Protein AF-0000000087012347 (afdb_homodimer)

Structure (mmCIF, N/CA/C/O backbone):
data_AF-0000000087012347-model_v1
#
loop_
_entity.id
_entity.type
_entity.pdbx_description
1 polymer 'Gfo/Idh/MocA family oxidoreductase'
#
loop_
_atom_site.group_PDB
_atom_site.id
_atom_site.type_symbol
_atom_site.label_atom_id
_atom_site.label_alt_id
_atom_site.label_comp_id
_atom_site.label_asym_id
_atom_site.label_entity_id
_atom_site.label_seq_id
_atom_site.pdbx_PDB_ins_code
_atom_site.Cartn_x
_atom_site.Cartn_y
_atom_site.Cartn_z
_atom_site.occupancy
_atom_site.B_iso_or_equiv
_atom_site.auth_seq_id
_atom_site.auth_comp_id
_atom_site.auth_asym_id
_atom_site.auth_atom_id
_atom_site.pdbx_PDB_model_num
ATOM 1 N N . MET A 1 1 ? -6.125 42.688 13.445 1 92.31 1 MET A N 1
ATOM 2 C CA . MET A 1 1 ? -5.492 41.562 14.109 1 92.31 1 MET A CA 1
ATOM 3 C C . MET A 1 1 ? -4.008 41.5 13.766 1 92.31 1 MET A C 1
ATOM 5 O O . MET A 1 1 ? -3.631 41.625 12.602 1 92.31 1 MET A O 1
ATOM 9 N N . LYS A 1 2 ? -3.195 41.438 14.758 1 97.75 2 LYS A N 1
ATOM 10 C CA . LYS A 1 2 ? -1.746 41.469 14.586 1 97.75 2 LYS A CA 1
ATOM 11 C C . LYS A 1 2 ? -1.147 40.094 14.836 1 97.75 2 LYS A C 1
ATOM 13 O O . LYS A 1 2 ? -1.399 39.469 15.883 1 97.75 2 LYS A O 1
ATOM 18 N N . VAL A 1 3 ? -0.391 39.594 13.859 1 98.62 3 VAL A N 1
ATOM 19 C CA . VAL A 1 3 ? 0.193 38.25 13.945 1 98.62 3 VAL A CA 1
ATOM 20 C C . VAL A 1 3 ? 1.714 38.344 14.039 1 98.62 3 VAL A C 1
ATOM 22 O O . VAL A 1 3 ? 2.334 39.125 13.312 1 98.62 3 VAL A O 1
ATOM 25 N N . ALA A 1 4 ? 2.326 37.625 14.914 1 98.62 4 ALA A N 1
ATOM 26 C CA . ALA A 1 4 ? 3.779 37.5 14.922 1 98.62 4 ALA A CA 1
ATOM 27 C C . ALA A 1 4 ? 4.203 36.094 14.461 1 98.62 4 ALA A C 1
ATOM 29 O O . ALA A 1 4 ? 3.861 35.094 15.086 1 98.62 4 ALA A O 1
ATOM 30 N N . VAL A 1 5 ? 4.961 36.031 13.383 1 98.44 5 VAL A N 1
ATOM 31 C CA . VAL A 1 5 ? 5.496 34.75 12.891 1 98.44 5 VAL A CA 1
ATOM 32 C C . VAL A 1 5 ? 6.824 34.469 13.578 1 98.44 5 VAL A C 1
ATOM 34 O O . VAL A 1 5 ? 7.812 35.188 13.383 1 98.44 5 VAL A O 1
ATOM 37 N N . VAL A 1 6 ? 6.773 33.406 14.383 1 97.62 6 VAL A N 1
ATOM 38 C CA . VAL A 1 6 ? 7.965 33 15.109 1 97.62 6 VAL A CA 1
ATOM 39 C C . VAL A 1 6 ? 8.664 31.844 14.367 1 97.62 6 VAL A C 1
ATOM 41 O O . VAL A 1 6 ? 8.234 30.688 14.445 1 97.62 6 VAL A O 1
ATOM 44 N N . GLY A 1 7 ? 9.773 32.125 13.727 1 92.5 7 GLY A N 1
ATOM 45 C CA . GLY A 1 7 ? 10.453 31.25 12.797 1 92.5 7 GLY A CA 1
ATOM 46 C C . GLY A 1 7 ? 10.297 31.672 11.352 1 92.5 7 GLY A C 1
ATOM 47 O O . GLY A 1 7 ? 9.391 31.219 10.664 1 92.5 7 GLY A O 1
ATOM 48 N N . CYS A 1 8 ? 11.266 32.438 10.828 1 88.25 8 CYS A N 1
ATOM 49 C CA . CYS A 1 8 ? 11.062 33 9.492 1 88.25 8 CYS A CA 1
ATOM 50 C C . CYS A 1 8 ? 11.992 32.312 8.484 1 88.25 8 CYS A C 1
ATOM 52 O O . CYS A 1 8 ? 12.188 32.844 7.379 1 88.25 8 CYS A O 1
ATOM 54 N N . ASN A 1 9 ? 12.523 31.188 8.93 1 85.94 9 ASN A N 1
ATOM 55 C CA . ASN A 1 9 ? 13.289 30.391 7.977 1 85.94 9 ASN A CA 1
ATOM 56 C C . ASN A 1 9 ? 12.469 29.234 7.43 1 85.94 9 ASN A C 1
ATOM 58 O O . ASN A 1 9 ? 11.43 28.875 7.996 1 85.94 9 ASN A O 1
ATOM 62 N N . GLY A 1 10 ? 12.859 28.719 6.316 1 87.94 10 GLY A N 1
ATOM 63 C CA . GLY A 1 10 ? 12.234 27.516 5.793 1 87.94 10 GLY A CA 1
ATOM 64 C C . GLY A 1 10 ? 10.734 27.641 5.613 1 87.94 10 GLY A C 1
ATOM 65 O O . GLY A 1 10 ? 10.266 28.453 4.816 1 87.94 10 GLY A O 1
ATOM 66 N N . TRP A 1 11 ? 10 26.922 6.535 1 91.06 11 TRP A N 1
ATOM 67 C CA . TRP A 1 11 ? 8.547 26.859 6.445 1 91.06 11 TRP A CA 1
ATOM 68 C C . TRP A 1 11 ? 7.91 28.172 6.871 1 91.06 11 TRP A C 1
ATOM 70 O O . TRP A 1 11 ? 6.801 28.5 6.445 1 91.06 11 TRP A O 1
ATOM 80 N N . GLY A 1 12 ? 8.594 28.938 7.672 1 94.44 12 GLY A N 1
ATOM 81 C CA . GLY A 1 12 ? 8.109 30.266 8.055 1 94.44 12 GLY A CA 1
ATOM 82 C C . GLY A 1 12 ? 7.898 31.188 6.879 1 94.44 12 GLY A C 1
ATOM 83 O O . GLY A 1 12 ? 6.969 32 6.875 1 94.44 12 GLY A O 1
ATOM 84 N N . LYS A 1 13 ? 8.734 31.016 5.859 1 94.81 13 LYS A N 1
ATOM 85 C CA . LYS A 1 13 ? 8.617 31.828 4.656 1 94.81 13 LYS A CA 1
ATOM 86 C C . LYS A 1 13 ? 7.309 31.562 3.928 1 94.81 13 LYS A C 1
ATOM 88 O O . LYS A 1 13 ? 6.715 32.469 3.346 1 94.81 13 LYS A O 1
ATOM 93 N N . VAL A 1 14 ? 6.871 30.375 4.012 1 95.69 14 VAL A N 1
ATOM 94 C CA . VAL A 1 14 ? 5.609 29.984 3.387 1 95.69 14 VAL A CA 1
ATOM 95 C C . VAL A 1 14 ? 4.445 30.656 4.105 1 95.69 14 VAL A C 1
ATOM 97 O O . VAL A 1 14 ? 3.52 31.156 3.461 1 95.69 14 VAL A O 1
ATOM 100 N N . HIS A 1 15 ? 4.57 30.719 5.418 1 97.44 15 HIS A N 1
ATOM 101 C CA . HIS A 1 15 ? 3.539 31.391 6.207 1 97.44 15 HIS A CA 1
ATOM 102 C C . HIS A 1 15 ? 3.518 32.875 5.938 1 97.44 15 HIS A C 1
ATOM 104 O O . HIS A 1 15 ? 2.447 33.469 5.801 1 97.44 15 HIS A O 1
ATOM 110 N N . LEU A 1 16 ? 4.723 33.5 5.828 1 97 16 LEU A N 1
ATOM 111 C CA . LEU A 1 16 ? 4.816 34.906 5.551 1 97 16 LEU A CA 1
ATOM 112 C C . LEU A 1 16 ? 4.199 35.25 4.195 1 97 16 LEU A C 1
ATOM 114 O O . LEU A 1 16 ? 3.484 36.25 4.062 1 97 16 LEU A O 1
ATOM 118 N N . HIS A 1 17 ? 4.449 34.375 3.258 1 96.12 17 HIS A N 1
ATOM 119 C CA . HIS A 1 17 ? 3.855 34.562 1.937 1 96.12 17 HIS A CA 1
ATOM 120 C C . HIS A 1 17 ? 2.332 34.5 2.004 1 96.12 17 HIS A C 1
ATOM 122 O O . HIS A 1 17 ? 1.645 35.344 1.41 1 96.12 17 HIS A O 1
ATOM 128 N N . ALA A 1 18 ? 1.824 33.562 2.727 1 96.69 18 ALA A N 1
ATOM 129 C CA . ALA A 1 18 ? 0.382 33.375 2.848 1 96.69 18 ALA A CA 1
ATOM 130 C C . ALA A 1 18 ? -0.269 34.562 3.578 1 96.69 18 ALA A C 1
ATOM 132 O O . ALA A 1 18 ? -1.324 35.031 3.166 1 96.69 18 ALA A O 1
ATOM 133 N N . LEU A 1 19 ? 0.341 35.031 4.668 1 97.38 19 LEU A N 1
ATOM 134 C CA . LEU A 1 19 ? -0.188 36.156 5.438 1 97.38 19 LEU A CA 1
ATOM 135 C C . LEU A 1 19 ? -0.245 37.406 4.594 1 97.38 19 LEU A C 1
ATOM 137 O O . LEU A 1 19 ? -1.211 38.188 4.672 1 97.38 19 LEU A O 1
ATOM 141 N N . ARG A 1 20 ? 0.805 37.562 3.797 1 96.44 20 ARG A N 1
ATOM 142 C CA . ARG A 1 20 ? 0.829 38.719 2.885 1 96.44 20 ARG A CA 1
ATOM 143 C C . ARG A 1 20 ? -0.328 38.656 1.895 1 96.44 20 ARG A C 1
ATOM 145 O O . ARG A 1 20 ? -1.017 39.656 1.667 1 96.44 20 ARG A O 1
ATOM 152 N N . LYS A 1 21 ? -0.563 37.531 1.398 1 95.69 21 LYS A N 1
ATOM 153 C CA . LYS A 1 21 ? -1.595 37.344 0.386 1 95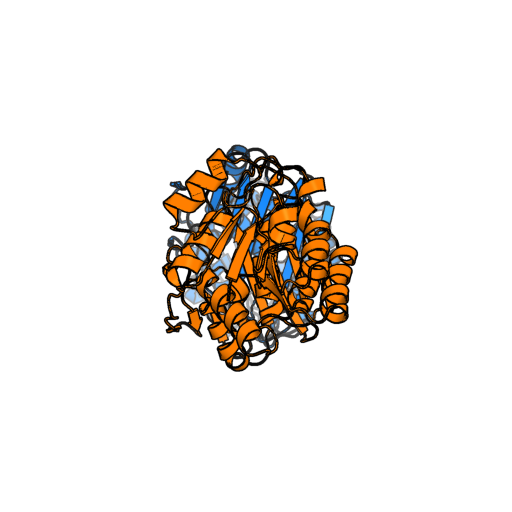.69 21 LYS A CA 1
ATOM 154 C C . LYS A 1 21 ? -2.988 37.562 0.968 1 95.69 21 LYS A C 1
ATOM 156 O O . LYS A 1 21 ? -3.877 38.062 0.287 1 95.69 21 LYS A O 1
ATOM 161 N N . ILE A 1 22 ? -3.17 37.188 2.244 1 95.69 22 ILE A N 1
ATOM 162 C CA . ILE A 1 22 ? -4.512 37.281 2.805 1 95.69 22 ILE A CA 1
ATOM 163 C C . ILE A 1 22 ? -4.715 38.688 3.41 1 95.69 22 ILE A C 1
ATOM 165 O O . ILE A 1 22 ? -5.793 39 3.922 1 95.69 22 ILE A O 1
ATOM 169 N N . GLY A 1 23 ? -3.67 39.469 3.447 1 95 23 GLY A N 1
ATOM 170 C CA . GLY A 1 23 ? -3.787 40.875 3.83 1 95 23 GLY A CA 1
ATOM 171 C C . GLY A 1 23 ? -3.756 41.094 5.332 1 95 23 GLY A C 1
ATOM 172 O O . GLY A 1 23 ? -4.312 42.062 5.84 1 95 23 GLY A O 1
ATOM 173 N N . ALA A 1 24 ? -3.137 40.219 6.02 1 95.62 24 ALA A N 1
ATOM 174 C CA . ALA A 1 24 ? -3.018 40.344 7.469 1 95.62 24 ALA A CA 1
ATOM 175 C C . ALA A 1 24 ? -1.881 41.312 7.84 1 95.62 24 ALA A C 1
ATOM 177 O O . ALA A 1 24 ? -0.98 41.562 7.035 1 95.62 24 ALA A O 1
ATOM 178 N N . GLU A 1 25 ? -1.989 41.906 9.039 1 97.25 25 GLU A N 1
ATOM 179 C CA . GLU A 1 25 ? -0.853 42.594 9.633 1 97.25 25 GLU A CA 1
ATOM 180 C C . GLU A 1 25 ? 0.036 41.656 10.422 1 97.25 25 GLU A C 1
ATOM 182 O O . GLU A 1 25 ? -0.437 40.969 11.32 1 97.25 25 GLU A O 1
ATOM 187 N N . TYR A 1 26 ? 1.298 41.594 10.062 1 97.44 26 TYR A N 1
ATOM 188 C CA . TYR A 1 26 ? 2.139 40.625 10.719 1 97.44 26 TYR A CA 1
ATOM 189 C C . TYR A 1 26 ? 3.537 41.156 10.977 1 97.44 26 TYR A C 1
ATOM 191 O O . TYR A 1 26 ? 3.928 42.188 10.391 1 97.44 26 TYR A O 1
ATOM 199 N N . TYR A 1 27 ? 4.18 40.562 11.875 1 98 27 TYR A N 1
ATOM 200 C CA . TYR A 1 27 ? 5.535 40.812 12.352 1 98 27 TYR A CA 1
ATOM 201 C C . TYR A 1 27 ? 6.395 39.562 12.258 1 98 27 TYR A C 1
ATOM 203 O O . TYR A 1 27 ? 5.871 38.438 12.18 1 98 27 TYR A O 1
ATOM 211 N N . VAL A 1 28 ? 7.75 39.781 12.219 1 97.75 28 VAL A N 1
ATOM 212 C CA . VAL A 1 28 ? 8.633 38.625 12.078 1 97.75 28 VAL A CA 1
ATOM 213 C C . VAL A 1 28 ? 9.555 38.531 13.289 1 97.75 28 VAL A C 1
ATOM 215 O O . VAL A 1 28 ? 9.961 39.531 13.852 1 97.75 28 VAL A O 1
ATOM 218 N N . PHE A 1 29 ? 9.836 37.25 13.617 1 96.94 29 PHE A N 1
ATOM 219 C CA . PHE A 1 29 ? 10.805 36.969 14.672 1 96.94 29 PHE A CA 1
ATOM 220 C C . PHE A 1 29 ? 11.922 36.062 14.148 1 96.94 29 PHE A C 1
ATOM 222 O O . PHE A 1 29 ? 11.656 35.094 13.453 1 96.94 29 PHE A O 1
ATOM 229 N N . SER A 1 30 ? 13.125 36.438 14.5 1 95.38 30 SER A N 1
ATOM 230 C CA . SER A 1 30 ? 14.297 35.562 14.414 1 95.38 30 SER A CA 1
ATOM 231 C C . SER A 1 30 ? 15.328 35.938 15.477 1 95.38 30 SER A C 1
ATOM 233 O O . SER A 1 30 ? 15.531 37.094 15.781 1 95.38 30 SER A O 1
ATOM 235 N N . ARG A 1 31 ? 15.977 34.812 15.914 1 93.88 31 ARG A N 1
ATOM 236 C CA . ARG A 1 31 ? 17.016 35.094 16.891 1 93.88 31 ARG A CA 1
ATOM 237 C C . ARG A 1 31 ? 18.203 35.812 16.25 1 93.88 31 ARG A C 1
ATOM 239 O O . ARG A 1 31 ? 18.938 36.531 16.922 1 93.88 31 ARG A O 1
ATOM 246 N N . ASP A 1 32 ? 18.25 35.594 14.984 1 94.19 32 ASP A N 1
ATOM 247 C CA . ASP A 1 32 ? 19.266 36.25 14.188 1 94.19 32 ASP A CA 1
ATOM 248 C C . ASP A 1 32 ? 18.719 37.562 13.609 1 94.19 32 ASP A C 1
ATOM 250 O O . ASP A 1 32 ? 17.859 37.562 12.727 1 94.19 32 ASP A O 1
ATOM 254 N N . GLU A 1 33 ? 19.328 38.656 14.008 1 95.75 33 GLU A N 1
ATOM 255 C CA . GLU A 1 33 ? 18.797 39.969 13.633 1 95.75 33 GLU A CA 1
ATOM 256 C C . GLU A 1 33 ? 18.859 40.188 12.125 1 95.75 33 GLU A C 1
ATOM 258 O O . GLU A 1 33 ? 17.953 40.75 11.531 1 95.75 33 GLU A O 1
ATOM 263 N N . GLU A 1 34 ? 19.938 39.781 11.547 1 96.12 34 GLU A N 1
ATOM 264 C CA . GLU A 1 34 ? 20.078 39.938 10.102 1 96.12 34 GLU A CA 1
ATOM 265 C C . GLU A 1 34 ? 19 39.156 9.352 1 96.12 34 GLU A C 1
ATOM 267 O O . GLU A 1 34 ? 18.422 39.688 8.391 1 96.12 34 GLU A O 1
ATOM 272 N N . LYS A 1 35 ? 18.719 38.031 9.852 1 94.81 35 LYS A N 1
ATOM 273 C CA . LYS A 1 35 ? 17.672 37.219 9.242 1 94.81 35 LYS A CA 1
ATOM 274 C C . LYS A 1 35 ? 16.297 37.844 9.453 1 94.81 35 LYS A C 1
ATOM 276 O O . LYS A 1 35 ? 15.453 37.812 8.555 1 94.81 35 LYS A O 1
ATOM 281 N N . ALA A 1 36 ? 16.094 38.344 10.625 1 96.06 36 ALA A N 1
ATOM 282 C CA . ALA A 1 36 ? 14.82 39 10.922 1 96.06 36 ALA A CA 1
ATOM 283 C C . ALA A 1 36 ? 14.586 40.188 9.992 1 96.06 36 ALA A C 1
ATOM 285 O O . ALA A 1 36 ? 13.492 40.312 9.438 1 96.06 36 ALA A O 1
ATOM 286 N N . LYS A 1 37 ? 15.602 40.906 9.82 1 96.69 37 LYS A N 1
ATOM 287 C CA . LYS A 1 37 ? 15.516 42.094 8.953 1 96.69 37 LYS A CA 1
ATOM 288 C C . LYS A 1 37 ? 15.281 41.688 7.5 1 96.69 37 LYS A C 1
ATOM 290 O O . LYS A 1 37 ? 14.492 42.312 6.793 1 96.69 37 LYS A O 1
ATOM 295 N N . GLU A 1 38 ? 15.969 40.719 7.121 1 96.19 38 GLU A N 1
ATOM 296 C CA . GLU A 1 38 ? 15.805 40.219 5.762 1 96.19 38 GLU A CA 1
ATOM 297 C C . GLU A 1 38 ? 14.367 39.781 5.512 1 96.19 38 GLU A C 1
ATOM 299 O O . GLU A 1 38 ? 13.773 40.094 4.484 1 96.19 38 GLU A O 1
ATOM 304 N N . CYS A 1 39 ? 13.828 39.031 6.434 1 95.81 39 CYS A N 1
ATOM 305 C CA . CYS A 1 39 ? 12.453 38.562 6.309 1 95.81 39 CYS A CA 1
ATOM 306 C C . CYS A 1 39 ? 11.461 39.719 6.324 1 95.81 39 CYS A C 1
ATOM 308 O O . CYS A 1 39 ? 10.523 39.719 5.527 1 95.81 39 CYS A O 1
ATOM 310 N N . MET A 1 40 ? 11.688 40.625 7.195 1 96.81 40 MET A N 1
ATOM 311 C CA . MET A 1 40 ? 10.812 41.781 7.289 1 96.81 40 MET A CA 1
ATOM 312 C C . MET A 1 40 ? 10.734 42.531 5.953 1 96.81 40 MET A C 1
ATOM 314 O O . MET A 1 40 ? 9.648 42.844 5.473 1 96.81 40 MET A O 1
ATOM 318 N N . LYS A 1 41 ? 11.898 42.719 5.359 1 97.06 41 LYS A N 1
ATOM 319 C CA . LYS A 1 41 ? 11.977 43.469 4.102 1 97.06 41 LYS A CA 1
ATOM 320 C C . LYS A 1 41 ? 11.375 42.656 2.951 1 97.06 41 LYS A C 1
ATOM 322 O O . LYS A 1 41 ? 10.57 43.188 2.176 1 97.06 41 LYS A O 1
ATOM 327 N N . LYS A 1 42 ? 11.758 41.469 2.895 1 96.5 42 LYS A N 1
ATOM 328 C CA . LYS A 1 42 ? 11.359 40.594 1.781 1 96.5 42 LYS A CA 1
ATOM 329 C C . LYS A 1 42 ? 9.852 40.406 1.747 1 96.5 42 LYS A C 1
ATOM 331 O O . LYS A 1 42 ? 9.25 40.344 0.671 1 96.5 42 LYS A O 1
ATOM 336 N N . TYR A 1 43 ? 9.219 40.344 2.93 1 96.69 43 TYR A N 1
ATOM 337 C CA . TYR A 1 43 ? 7.801 40 2.967 1 96.69 43 TYR A CA 1
ATOM 338 C C . TYR A 1 43 ? 6.961 41.188 3.41 1 96.69 43 TYR A C 1
ATOM 340 O O . TYR A 1 43 ? 5.762 41.062 3.654 1 96.69 43 TYR A O 1
ATOM 348 N N . ASP A 1 44 ? 7.594 42.344 3.535 1 96.5 44 ASP A N 1
ATOM 349 C CA . ASP A 1 44 ? 6.926 43.594 3.855 1 96.5 44 ASP A CA 1
ATOM 350 C C . ASP A 1 44 ? 6.191 43.5 5.191 1 96.5 44 ASP A C 1
ATOM 352 O O . ASP A 1 44 ? 5.008 43.844 5.277 1 96.5 44 ASP A O 1
ATOM 356 N N . ALA A 1 45 ? 6.844 42.906 6.207 1 97.62 45 ALA A N 1
ATOM 357 C CA . ALA A 1 45 ? 6.289 42.844 7.559 1 97.62 45 ALA A CA 1
ATOM 358 C C . ALA A 1 45 ? 6.344 44.219 8.234 1 97.62 45 ALA A C 1
ATOM 360 O O . ALA A 1 45 ? 7.137 45.094 7.844 1 97.62 45 ALA A O 1
ATOM 361 N N . LYS A 1 46 ? 5.547 44.469 9.195 1 97.69 46 LYS A N 1
ATOM 362 C CA . LYS A 1 46 ? 5.43 45.75 9.844 1 97.69 46 LYS A CA 1
ATOM 363 C C . LYS A 1 46 ? 6.672 46.062 10.672 1 97.69 46 LYS A C 1
ATOM 365 O O . LYS A 1 46 ? 7.094 47.219 10.758 1 97.69 46 LYS A O 1
ATOM 370 N N . ALA A 1 47 ? 7.195 45.094 11.383 1 97.5 47 ALA A N 1
ATOM 371 C CA . ALA A 1 47 ? 8.398 45.188 12.203 1 97.5 47 ALA A CA 1
ATOM 372 C C . ALA A 1 47 ? 8.961 43.812 12.516 1 97.5 47 ALA A C 1
ATOM 374 O O . ALA A 1 47 ? 8.445 42.781 12.023 1 97.5 47 ALA A O 1
ATOM 375 N N . TYR A 1 48 ? 10.133 43.781 13.195 1 97.69 48 TYR A N 1
ATOM 376 C CA . TYR A 1 48 ? 10.75 42.5 13.547 1 97.69 48 TYR A CA 1
ATOM 377 C C . TYR A 1 48 ? 11.109 42.469 15.031 1 97.69 48 TYR A C 1
ATOM 379 O O . TYR A 1 48 ? 11.219 43.5 15.68 1 97.69 48 TYR A O 1
ATOM 387 N N . PHE A 1 49 ? 11.141 41.25 15.531 1 97.94 49 PHE A N 1
ATOM 388 C CA . PHE A 1 49 ? 11.617 41 16.875 1 97.94 49 PHE A CA 1
ATOM 389 C C . PHE A 1 49 ? 12.844 40.094 16.859 1 97.94 49 PHE A C 1
ATOM 391 O O . PHE A 1 49 ? 13.016 39.281 15.93 1 97.94 49 PHE A O 1
ATOM 398 N N . THR A 1 50 ? 13.695 40.188 17.953 1 97.38 50 THR A N 1
ATOM 399 C CA . THR A 1 50 ? 14.852 39.281 18.031 1 97.38 50 THR A CA 1
ATOM 400 C C . THR A 1 50 ? 14.844 38.531 19.344 1 97.38 50 THR A C 1
ATOM 402 O O . THR A 1 50 ? 15.633 37.594 19.531 1 97.38 50 THR A O 1
ATOM 405 N N . LYS A 1 51 ? 13.922 38.906 20.172 1 97.94 51 LYS A N 1
ATOM 406 C CA . LYS A 1 51 ? 13.703 38.156 21.422 1 97.94 51 LYS A CA 1
ATOM 407 C C . LYS A 1 51 ? 12.25 37.719 21.547 1 97.94 51 LYS A C 1
ATOM 409 O O . LYS A 1 51 ? 11.328 38.5 21.344 1 97.94 51 LYS A O 1
ATOM 414 N N . TYR A 1 52 ? 12.102 36.469 21.891 1 97.75 52 TYR A N 1
ATOM 415 C CA . TYR A 1 52 ? 10.758 35.938 22.016 1 97.75 52 TYR A CA 1
ATOM 416 C C . TYR A 1 52 ? 9.969 36.656 23.094 1 97.75 52 TYR A C 1
ATOM 418 O O . TYR A 1 52 ? 8.766 36.875 22.953 1 97.75 52 TYR A O 1
ATOM 426 N N . GLU A 1 53 ? 10.633 37.062 24.156 1 98.06 53 GLU A N 1
ATOM 427 C CA . GLU A 1 53 ? 10.008 37.781 25.25 1 98.06 53 GLU A CA 1
ATOM 428 C C . GLU A 1 53 ? 9.359 39.062 24.766 1 98.06 53 GLU A C 1
ATOM 430 O O . GLU A 1 53 ? 8.328 39.5 25.297 1 98.06 53 GLU A O 1
ATOM 435 N N . ASP A 1 54 ? 9.984 39.719 23.781 1 98.31 54 ASP A N 1
ATOM 436 C CA . ASP A 1 54 ? 9.445 40.938 23.234 1 98.31 54 ASP A CA 1
ATOM 437 C C . ASP A 1 54 ? 8.156 40.688 22.453 1 98.31 54 ASP A C 1
ATOM 439 O O . ASP A 1 54 ? 7.266 41.531 22.422 1 98.31 54 ASP A O 1
ATOM 443 N N . VAL A 1 55 ? 8.094 39.562 21.812 1 98.31 55 VAL A N 1
ATOM 444 C CA . VAL A 1 55 ? 6.863 39.156 21.141 1 98.31 55 VAL A CA 1
ATOM 445 C C . VAL A 1 55 ? 5.746 39 22.172 1 98.31 55 VAL A C 1
ATOM 447 O O . VAL A 1 55 ? 4.645 39.5 22 1 98.31 55 VAL A O 1
ATOM 450 N N . LEU A 1 56 ? 6.047 38.312 23.281 1 98.56 56 LEU A N 1
ATOM 451 C CA . LEU A 1 56 ? 5.078 37.969 24.328 1 98.56 56 LEU A CA 1
ATOM 452 C C . LEU A 1 56 ? 4.539 39.25 24.969 1 98.56 56 LEU A C 1
ATOM 454 O O . LEU A 1 56 ? 3.363 39.312 25.344 1 98.56 56 LEU A O 1
ATOM 458 N N . LYS A 1 57 ? 5.359 40.281 25.016 1 98.25 57 LYS A N 1
ATOM 459 C CA . LYS A 1 57 ? 4.996 41.531 25.688 1 98.25 57 LYS A CA 1
ATOM 460 C C . LYS A 1 57 ? 4.34 42.5 24.719 1 98.25 57 LYS A C 1
ATOM 462 O O . LYS A 1 57 ? 3.771 43.5 25.141 1 98.25 57 LYS A O 1
ATOM 467 N N . SER A 1 58 ? 4.441 42.188 23.5 1 98.19 58 SER A N 1
ATOM 468 C CA . SER A 1 58 ? 3.934 43.125 22.469 1 98.19 58 SER A CA 1
ATOM 469 C C . SER A 1 58 ? 2.41 43.094 22.422 1 98.19 58 SER A C 1
ATOM 471 O O . SER A 1 58 ? 1.768 42.406 23.219 1 98.19 58 SER A O 1
ATOM 473 N N . ASP A 1 59 ? 1.797 43.875 21.453 1 97.25 59 ASP A N 1
ATOM 474 C CA . ASP A 1 59 ? 0.344 43.938 21.328 1 97.25 59 ASP A CA 1
ATOM 475 C C . ASP A 1 59 ? -0.157 43 20.234 1 97.25 59 ASP A C 1
ATOM 477 O O . ASP A 1 59 ? -1.295 43.125 19.781 1 97.25 59 ASP A O 1
ATOM 481 N N . VAL A 1 60 ? 0.704 42.094 19.875 1 98 60 VAL A N 1
ATOM 482 C CA . VAL A 1 60 ? 0.251 41.094 18.891 1 98 60 VAL A CA 1
ATOM 483 C C . VAL A 1 60 ? -0.873 40.25 19.484 1 98 60 VAL A C 1
ATOM 485 O O . VAL A 1 60 ? -0.86 39.938 20.688 1 98 60 VAL A O 1
ATOM 488 N N . ASP A 1 61 ? -1.819 39.844 18.656 1 98.44 61 ASP A N 1
ATOM 489 C CA . ASP A 1 61 ? -2.977 39.062 19.078 1 98.44 61 ASP A CA 1
ATOM 490 C C . ASP A 1 61 ? -2.713 37.594 18.938 1 98.44 61 ASP A C 1
ATOM 492 O O . ASP A 1 61 ? -3.184 36.781 19.766 1 98.44 61 ASP A O 1
ATOM 496 N N . VAL A 1 62 ? -2.021 37.219 17.891 1 98.81 62 VAL A N 1
ATOM 497 C CA . VAL A 1 62 ? -1.821 35.844 17.516 1 98.81 62 VAL A CA 1
ATOM 498 C C . VAL A 1 62 ? -0.331 35.562 17.328 1 98.81 62 VAL A C 1
ATOM 500 O O . VAL A 1 62 ? 0.391 36.375 16.734 1 98.81 62 VAL A O 1
ATOM 503 N N . ILE A 1 63 ? 0.114 34.5 17.859 1 98.81 63 ILE A N 1
ATOM 504 C CA . ILE A 1 63 ? 1.452 34 17.562 1 98.81 63 ILE A CA 1
ATOM 505 C C . ILE A 1 63 ? 1.36 32.812 16.609 1 98.81 63 ILE A C 1
ATOM 507 O O . ILE A 1 63 ? 0.632 31.859 16.875 1 98.81 63 ILE A O 1
ATOM 511 N N . ASP A 1 64 ? 1.97 32.938 15.461 1 98.69 64 ASP A N 1
ATOM 512 C CA . ASP A 1 64 ? 2.205 31.859 14.508 1 98.69 64 ASP A CA 1
ATOM 513 C C . ASP A 1 64 ? 3.543 31.172 14.766 1 98.69 64 ASP A C 1
ATOM 515 O O . ASP A 1 64 ? 4.594 31.688 14.367 1 98.69 64 ASP A O 1
ATOM 519 N N . LEU A 1 65 ? 3.441 30.062 15.398 1 98.31 65 LEU A N 1
ATOM 520 C CA . LEU A 1 65 ? 4.645 29.406 15.906 1 98.31 65 LEU A CA 1
ATOM 521 C C . LEU A 1 65 ? 5.156 28.375 14.906 1 98.31 65 LEU A C 1
ATOM 523 O O . LEU A 1 65 ? 4.617 27.266 14.828 1 98.31 65 LEU A O 1
ATOM 527 N N . VAL A 1 66 ? 6.215 28.641 14.188 1 96.88 66 VAL A N 1
ATOM 528 C CA . VAL A 1 66 ? 6.844 27.797 13.172 1 96.88 66 VAL A CA 1
ATOM 529 C C . VAL A 1 66 ? 8.289 27.484 13.578 1 96.88 66 VAL A C 1
ATOM 531 O O . VAL A 1 66 ? 9.227 28.062 13.023 1 96.88 66 VAL A O 1
ATOM 534 N N . VAL A 1 67 ? 8.438 26.625 14.508 1 95.62 67 VAL A N 1
ATOM 535 C CA . VAL A 1 67 ? 9.727 26.281 15.102 1 95.62 67 VAL A CA 1
ATOM 536 C C . VAL A 1 67 ? 9.914 24.766 15.125 1 95.62 67 VAL A C 1
ATOM 538 O O . VAL A 1 67 ? 9.039 24.031 14.672 1 95.62 67 VAL A O 1
ATOM 541 N N . SER A 1 68 ? 11.062 24.328 15.562 1 95.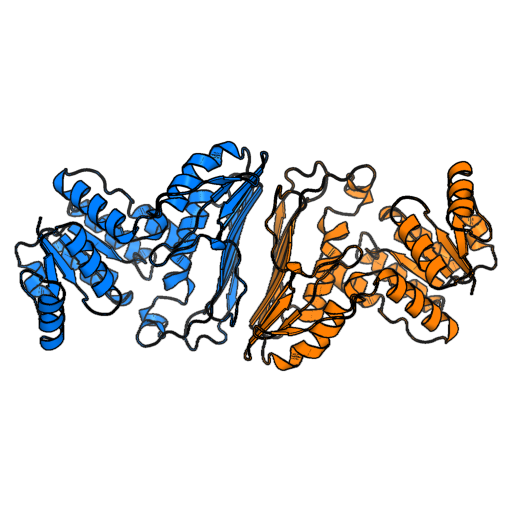56 68 SER A N 1
ATOM 542 C CA . SER A 1 68 ? 11.312 22.906 15.656 1 95.56 68 SER A CA 1
ATOM 543 C C . SER A 1 68 ? 10.367 22.234 16.656 1 95.56 68 SER A C 1
ATOM 545 O O . SER A 1 68 ? 9.875 22.891 17.578 1 95.56 68 SER A O 1
ATOM 547 N N . HIS A 1 69 ? 10.172 20.953 16.5 1 97.44 69 HIS A N 1
ATOM 548 C CA . HIS A 1 69 ? 9.156 20.234 17.266 1 97.44 69 HIS A CA 1
ATOM 549 C C . HIS A 1 69 ? 9.414 20.328 18.766 1 97.44 69 HIS A C 1
ATOM 551 O O . HIS A 1 69 ? 8.469 20.469 19.547 1 97.44 69 HIS A O 1
ATOM 557 N N . ASP A 1 70 ? 10.633 20.312 19.125 1 96.69 70 ASP A N 1
ATOM 558 C CA . ASP A 1 70 ? 11.016 20.25 20.531 1 96.69 70 ASP A CA 1
ATOM 559 C C . ASP A 1 70 ? 10.672 21.562 21.234 1 96.69 70 ASP A C 1
ATOM 561 O O . ASP A 1 70 ? 10.648 21.625 22.469 1 96.69 70 ASP A O 1
ATOM 565 N N . LYS A 1 71 ? 10.336 22.594 20.5 1 97.25 71 LYS A N 1
ATOM 566 C CA . LYS A 1 71 ? 10.055 23.906 21.078 1 97.25 71 LYS A CA 1
ATOM 567 C C . LYS A 1 71 ? 8.555 24.156 21.156 1 97.25 71 LYS A C 1
ATOM 569 O O . LYS A 1 71 ? 8.125 25.141 21.781 1 97.25 71 LYS A O 1
ATOM 574 N N . HIS A 1 72 ? 7.762 23.297 20.594 1 98.56 72 HIS A N 1
ATOM 575 C CA . HIS A 1 72 ? 6.324 23.516 20.5 1 98.56 72 HIS A CA 1
ATOM 576 C C . HIS A 1 72 ? 5.695 23.703 21.875 1 98.56 72 HIS A C 1
ATOM 578 O O . HIS A 1 72 ? 4.996 24.703 22.094 1 98.56 72 HIS A O 1
ATOM 584 N N . PHE A 1 73 ? 6.016 22.797 22.75 1 98.56 73 PHE A N 1
ATOM 585 C CA . PHE A 1 73 ? 5.328 22.781 24.047 1 98.56 73 PHE A CA 1
ATOM 586 C C . PHE A 1 73 ? 5.703 24.031 24.859 1 98.56 73 PHE A C 1
ATOM 588 O O . PHE A 1 73 ? 4.832 24.812 25.234 1 98.56 73 PHE A O 1
ATOM 595 N N . GLU A 1 74 ? 6.98 24.203 25.062 1 98.5 74 GLU A N 1
ATOM 596 C CA . GLU A 1 74 ? 7.449 25.297 25.922 1 98.5 74 GLU A CA 1
ATOM 597 C C . GLU A 1 74 ? 7.043 26.656 25.375 1 98.5 74 GLU A C 1
ATOM 599 O O . GLU A 1 74 ? 6.445 27.469 26.078 1 98.5 74 GLU A O 1
ATOM 604 N N . MET A 1 75 ? 7.301 26.906 24.109 1 98.62 75 MET A N 1
ATOM 605 C CA . MET A 1 75 ? 7.012 28.203 23.516 1 98.62 75 MET A CA 1
ATOM 606 C C . MET A 1 75 ? 5.508 28.406 23.344 1 98.62 75 MET A C 1
ATOM 608 O O . MET A 1 75 ? 5.016 29.531 23.438 1 98.62 75 MET A O 1
ATOM 612 N N . GLY A 1 76 ? 4.805 27.328 23.078 1 98.81 76 GLY A N 1
ATOM 613 C CA . GLY A 1 76 ? 3.355 27.406 23.016 1 98.81 76 GLY A CA 1
ATOM 614 C C . GLY A 1 76 ? 2.717 27.812 24.328 1 98.81 76 GLY A C 1
ATOM 615 O O . GLY A 1 76 ? 1.854 28.688 24.359 1 98.81 76 GLY A O 1
ATOM 616 N N . ILE A 1 77 ? 3.18 27.156 25.375 1 98.81 77 ILE A N 1
ATOM 617 C CA . ILE A 1 77 ? 2.672 27.469 26.719 1 98.81 77 ILE A CA 1
ATOM 618 C C . ILE A 1 77 ? 2.953 28.938 27.047 1 98.81 77 ILE A C 1
ATOM 620 O O . ILE A 1 77 ? 2.07 29.641 27.531 1 98.81 77 ILE A O 1
ATOM 624 N N . GLU A 1 78 ? 4.141 29.406 26.766 1 98.75 78 GLU A N 1
ATOM 625 C CA . GLU A 1 78 ? 4.52 30.797 27.031 1 98.75 78 GLU A CA 1
ATOM 626 C C . GLU A 1 78 ? 3.619 31.766 26.266 1 98.75 78 GLU A C 1
ATOM 628 O O . GLU A 1 78 ? 3.193 32.781 26.828 1 98.75 78 GLU A O 1
ATOM 633 N N . ALA A 1 79 ? 3.375 31.453 25.031 1 98.81 79 ALA A N 1
ATOM 634 C CA . ALA A 1 79 ? 2.512 32.281 24.203 1 98.81 79 ALA A CA 1
ATOM 635 C C . ALA A 1 79 ? 1.122 32.406 24.812 1 98.81 79 ALA A C 1
ATOM 637 O O . ALA A 1 79 ? 0.604 33.531 24.969 1 98.81 79 ALA A O 1
ATOM 638 N N . MET A 1 80 ? 0.577 31.297 25.188 1 98.75 80 MET A N 1
ATOM 639 C CA . MET A 1 80 ? -0.787 31.281 25.703 1 98.75 80 MET A CA 1
ATOM 640 C C . MET A 1 80 ? -0.841 31.906 27.094 1 98.75 80 MET A C 1
ATOM 642 O O . MET A 1 80 ? -1.825 32.562 27.453 1 98.75 80 MET A O 1
ATOM 646 N N . LYS A 1 81 ? 0.217 31.719 27.859 1 98.31 81 LYS A N 1
ATOM 647 C CA . LYS A 1 81 ? 0.322 32.375 29.156 1 98.31 81 LYS A CA 1
ATOM 648 C C . LYS A 1 81 ? 0.268 33.875 29.016 1 98.31 81 LYS A C 1
ATOM 650 O O . LYS A 1 81 ? -0.275 34.562 29.891 1 98.31 81 LYS A O 1
ATOM 655 N N . ALA A 1 82 ? 0.822 34.438 27.953 1 98.5 82 ALA A N 1
ATOM 656 C CA . ALA A 1 82 ? 0.857 35.875 27.688 1 98.5 82 ALA A CA 1
ATOM 657 C C . ALA A 1 82 ? -0.465 36.344 27.094 1 98.5 82 ALA A C 1
ATOM 659 O O . ALA A 1 82 ? -0.597 37.5 26.719 1 98.5 82 ALA A O 1
ATOM 660 N N . GLY A 1 83 ? -1.438 35.438 26.938 1 98.25 83 GLY A N 1
ATOM 661 C CA . GLY A 1 83 ? -2.771 35.781 26.484 1 98.25 83 G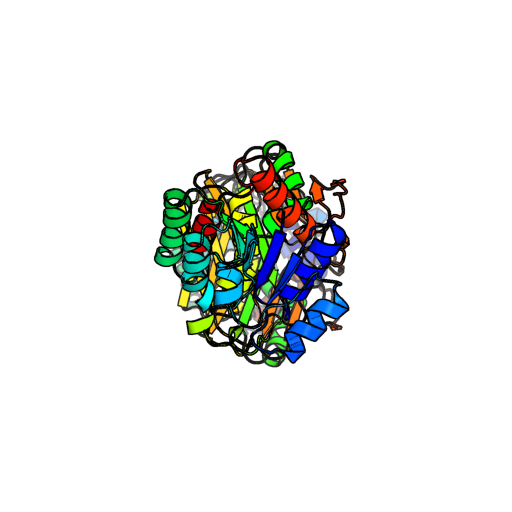LY A CA 1
ATOM 662 C C . GLY A 1 83 ? -2.891 35.812 24.969 1 98.25 83 GLY A C 1
ATOM 663 O O . GLY A 1 83 ? -3.844 36.375 24.422 1 98.25 83 GLY A O 1
ATOM 664 N N . LYS A 1 84 ? -1.913 35.25 24.281 1 98.69 84 LYS A N 1
ATOM 665 C CA . LYS A 1 84 ? -1.928 35.25 22.828 1 98.69 84 LYS A CA 1
ATOM 666 C C . LYS A 1 84 ? -2.656 34.031 22.281 1 98.69 84 LYS A C 1
ATOM 668 O O . LYS A 1 84 ? -2.521 32.938 22.828 1 98.69 84 LYS A O 1
ATOM 673 N N . HIS A 1 85 ? -3.494 34.188 21.234 1 98.88 85 HIS A N 1
ATOM 674 C CA . HIS A 1 85 ? -3.945 33.062 20.469 1 98.88 85 HIS A CA 1
ATOM 675 C C . HIS A 1 85 ? -2.783 32.375 19.734 1 98.88 85 HIS A C 1
ATOM 677 O O . HIS A 1 85 ? -1.791 33.031 19.406 1 98.88 85 HIS A O 1
ATOM 683 N N . LEU A 1 86 ? -2.939 31.109 19.484 1 98.94 86 LEU A N 1
ATOM 684 C CA . LEU A 1 86 ? -1.769 30.375 19.016 1 98.94 86 LEU A CA 1
ATOM 685 C C . LEU A 1 86 ? -2.098 29.562 17.766 1 98.94 86 LEU A C 1
ATOM 687 O O . LEU A 1 86 ? -2.998 28.719 17.781 1 98.94 86 LEU A O 1
ATOM 691 N N . MET A 1 87 ? -1.451 29.828 16.672 1 98.75 87 MET A N 1
ATOM 692 C CA . MET A 1 87 ? -1.288 28.922 15.539 1 98.75 87 MET A CA 1
ATOM 693 C C . MET A 1 87 ? -0.004 28.109 15.672 1 98.75 87 MET A C 1
ATOM 695 O O . MET A 1 87 ? 1.086 28.688 15.773 1 98.75 87 MET A O 1
ATOM 699 N N . LEU A 1 88 ? -0.154 26.844 15.656 1 98.75 88 LEU A N 1
ATOM 700 C CA . LEU A 1 88 ? 0.974 25.953 15.891 1 98.75 88 LEU A CA 1
ATOM 701 C C . LEU A 1 88 ? 1.151 24.984 14.734 1 98.75 88 LEU A C 1
ATOM 703 O O . LEU A 1 88 ? 0.226 24.234 14.391 1 98.75 88 LEU A O 1
ATOM 707 N N . GLU A 1 89 ? 2.256 24.953 14.156 1 97.56 89 GLU A N 1
ATOM 708 C CA . GLU A 1 89 ? 2.521 24 13.078 1 97.56 89 GLU A CA 1
ATOM 709 C C . GLU A 1 89 ? 2.463 22.562 13.578 1 97.56 89 GLU A C 1
ATOM 711 O O . GLU A 1 89 ? 2.781 22.297 14.742 1 97.56 89 GLU A O 1
ATOM 716 N N . LYS A 1 90 ? 2.066 21.719 12.703 1 98.12 90 LYS A N 1
ATOM 717 C CA . LYS A 1 90 ? 2.098 20.297 13.039 1 98.12 90 LYS A CA 1
ATOM 718 C C . LYS A 1 90 ? 3.533 19.797 13.203 1 98.12 90 LYS A C 1
ATOM 720 O O . LYS A 1 90 ? 4.457 20.344 12.594 1 98.12 90 LYS A O 1
ATOM 725 N N . PRO A 1 91 ? 3.756 18.781 14.008 1 98.25 91 PRO A N 1
ATOM 726 C CA . PRO A 1 91 ? 2.779 18.156 14.898 1 98.25 91 PRO A CA 1
ATOM 727 C C . PRO A 1 91 ? 2.484 19 16.141 1 98.25 91 PRO A C 1
ATOM 729 O O . PRO A 1 91 ? 3.223 19.938 16.438 1 98.25 91 PRO A O 1
ATOM 732 N N . ILE A 1 92 ? 1.433 18.656 16.828 1 98.75 92 ILE A N 1
ATOM 733 C CA . ILE A 1 92 ? 1.038 19.469 17.969 1 98.75 92 ILE A CA 1
ATOM 734 C C . ILE A 1 92 ? 2.141 19.453 19.031 1 98.75 92 ILE A C 1
ATOM 736 O O . ILE A 1 92 ? 2.434 20.469 19.656 1 98.75 92 ILE A O 1
ATOM 740 N N . ALA A 1 93 ? 2.736 18.281 19.203 1 98.5 93 ALA A N 1
ATOM 741 C CA . ALA A 1 93 ? 3.822 18.094 20.172 1 98.5 93 ALA A CA 1
ATOM 742 C C . ALA A 1 93 ? 4.586 16.812 19.875 1 98.5 93 ALA A C 1
ATOM 744 O O . ALA A 1 93 ? 4.242 16.062 18.953 1 98.5 93 ALA A O 1
ATOM 745 N N . ARG A 1 94 ? 5.66 16.562 20.672 1 97.81 94 ARG A N 1
ATOM 746 C CA . ARG A 1 94 ? 6.461 15.359 20.484 1 97.81 94 ARG A CA 1
ATOM 747 C C . ARG A 1 94 ? 5.855 14.172 21.219 1 97.81 94 ARG A C 1
ATOM 749 O O . ARG A 1 94 ? 6.117 13.016 20.875 1 97.81 94 ARG A O 1
ATOM 756 N N . THR A 1 95 ? 5.023 14.516 22.234 1 98 95 THR A N 1
ATOM 757 C CA . THR A 1 95 ? 4.398 13.461 23.031 1 98 95 THR A CA 1
ATOM 758 C C . THR A 1 95 ? 2.924 13.773 23.266 1 98 95 THR A C 1
ATOM 760 O O . THR A 1 95 ? 2.508 14.93 23.203 1 98 95 THR A O 1
ATOM 763 N N . VAL A 1 96 ? 2.236 12.711 23.609 1 98.38 96 VAL A N 1
ATOM 764 C CA . VAL A 1 96 ? 0.812 12.836 23.906 1 98.38 96 VAL A CA 1
ATOM 765 C C . VAL A 1 96 ? 0.613 13.711 25.141 1 98.38 96 VAL A C 1
ATOM 767 O O . VAL A 1 96 ? -0.305 14.531 25.188 1 98.38 96 VAL A O 1
ATOM 770 N N . GLU A 1 97 ? 1.446 13.594 26.062 1 98.5 97 GLU A N 1
ATOM 771 C CA . GLU A 1 97 ? 1.364 14.375 27.281 1 98.5 97 GLU A CA 1
ATOM 772 C C . GLU A 1 97 ? 1.528 15.867 27 1 98.5 97 GLU A C 1
ATOM 774 O O . GLU A 1 97 ? 0.753 16.688 27.5 1 98.5 97 GLU A O 1
ATOM 779 N N . GLU A 1 98 ? 2.49 16.203 26.203 1 98.69 98 GLU A N 1
ATOM 780 C CA . GLU A 1 98 ? 2.701 17.594 25.828 1 98.69 98 GLU A CA 1
ATOM 781 C C . GLU A 1 98 ? 1.502 18.156 25.047 1 98.69 98 GLU A C 1
ATOM 783 O O . GLU A 1 98 ? 1.091 19.297 25.266 1 98.69 98 GLU A O 1
ATOM 788 N N . ALA A 1 99 ? 1.007 17.328 24.203 1 98.88 99 ALA A N 1
ATOM 789 C CA . ALA A 1 99 ? -0.146 17.734 23.406 1 98.88 99 ALA A CA 1
ATOM 790 C C . ALA A 1 99 ? -1.344 18.047 24.297 1 98.88 99 ALA A C 1
ATOM 792 O O . ALA A 1 99 ? -1.965 19.109 24.156 1 98.88 99 ALA A O 1
ATOM 793 N N . LYS A 1 100 ? -1.619 17.125 25.188 1 98.88 100 LYS A N 1
ATOM 794 C CA . LYS A 1 100 ? -2.719 17.344 26.125 1 98.88 100 LYS A CA 1
ATOM 795 C C . LYS A 1 100 ? -2.486 18.594 26.969 1 98.88 100 LYS A C 1
ATOM 797 O O . LYS A 1 100 ? -3.426 19.328 27.25 1 98.88 100 LYS A O 1
ATOM 802 N N . GLY A 1 101 ? -1.304 18.766 27.344 1 98.81 101 GLY A N 1
ATOM 803 C CA . GLY A 1 101 ? -0.954 19.969 28.094 1 98.81 101 GLY A CA 1
ATOM 804 C C . GLY A 1 101 ? -1.278 21.25 27.359 1 98.81 101 GLY A C 1
ATOM 805 O O . GLY A 1 101 ? -1.851 22.172 27.922 1 98.81 101 GLY A O 1
ATOM 806 N N . LEU A 1 102 ? -0.909 21.328 26.125 1 98.94 102 LEU A N 1
ATOM 807 C CA . LEU A 1 102 ? -1.187 22.5 25.297 1 98.94 102 LEU A CA 1
ATOM 808 C C . LEU A 1 102 ? -2.688 22.734 25.188 1 98.94 102 LEU A C 1
ATOM 810 O O . LEU A 1 102 ? -3.152 23.875 25.344 1 98.94 102 LEU A O 1
ATOM 814 N N . ILE A 1 103 ? -3.41 21.688 24.906 1 98.88 103 ILE A N 1
ATOM 815 C CA . ILE A 1 103 ? -4.855 21.797 24.719 1 98.88 103 ILE A CA 1
ATOM 816 C C . ILE A 1 103 ? -5.508 22.281 26.016 1 98.88 103 ILE A C 1
ATOM 818 O O . ILE A 1 103 ? -6.309 23.219 26 1 98.88 103 ILE A O 1
ATOM 822 N N . ASN A 1 104 ? -5.176 21.641 27.109 1 98.75 104 ASN A N 1
ATOM 823 C CA . ASN A 1 104 ? -5.742 22 28.391 1 98.75 104 ASN A CA 1
ATOM 824 C C . ASN A 1 104 ? -5.43 23.453 28.766 1 98.75 104 ASN A C 1
ATOM 826 O O . ASN A 1 104 ? -6.293 24.172 29.266 1 98.75 104 ASN A O 1
ATOM 830 N N . PHE A 1 105 ? -4.215 23.828 28.531 1 98.5 105 PHE A N 1
ATOM 831 C CA . PHE A 1 105 ? -3.797 25.188 28.875 1 98.5 105 PHE A CA 1
ATOM 832 C C . PHE A 1 105 ? -4.566 26.219 28.062 1 98.5 105 PHE A C 1
ATOM 834 O O . PHE A 1 105 ? -4.938 27.266 28.578 1 98.5 105 PHE A O 1
ATOM 841 N N . SER A 1 106 ? -4.762 26 26.797 1 98.69 106 SER A N 1
ATOM 842 C CA . SER A 1 106 ? -5.527 26.922 25.953 1 98.69 106 SER A CA 1
ATOM 843 C C . SER A 1 106 ? -6.938 27.109 26.5 1 98.69 106 SER A C 1
ATOM 845 O O . SER A 1 106 ? -7.457 28.234 26.516 1 98.69 106 SER A O 1
ATOM 847 N N . ARG A 1 107 ? -7.52 26.047 26.922 1 98.06 107 ARG A N 1
ATOM 848 C CA . ARG A 1 107 ? -8.852 26.109 27.5 1 98.06 107 ARG A CA 1
ATOM 849 C C . ARG A 1 107 ? -8.844 26.922 28.797 1 98.06 107 ARG A C 1
ATOM 851 O O . ARG A 1 107 ? -9.719 27.766 29.016 1 98.06 107 ARG A O 1
ATOM 858 N N . GLU A 1 108 ? -7.91 26.625 29.578 1 97.75 108 GLU A N 1
ATOM 859 C CA . GLU A 1 108 ? -7.793 27.297 30.875 1 97.75 108 GLU A CA 1
ATOM 860 C C . GLU A 1 108 ? -7.613 28.797 30.688 1 97.75 108 GLU A C 1
ATOM 862 O O . GLU A 1 108 ? -8.203 29.594 31.422 1 97.75 108 GLU A O 1
ATOM 867 N N . LYS A 1 109 ? -6.832 29.234 29.734 1 97.69 109 LYS A N 1
ATOM 868 C CA . LYS A 1 109 ? -6.488 30.641 29.531 1 97.69 109 LYS A CA 1
ATOM 869 C C . LYS A 1 109 ? -7.551 31.344 28.688 1 97.69 109 LYS A C 1
ATOM 871 O O . LYS A 1 109 ? -7.562 32.562 28.594 1 97.69 109 LYS A O 1
ATOM 876 N N . GLY A 1 110 ? -8.391 30.547 28.016 1 97.94 110 GLY A N 1
ATOM 877 C CA . GLY A 1 110 ? -9.438 31.109 27.172 1 97.94 110 GLY A CA 1
ATOM 878 C C . GLY A 1 110 ? -8.906 31.688 25.875 1 97.94 110 GLY A C 1
ATOM 879 O O . GLY A 1 110 ? -9.43 32.688 25.375 1 97.94 110 GLY A O 1
ATOM 880 N N . VAL A 1 111 ? -7.832 31.172 25.422 1 98.5 111 VAL A N 1
ATOM 881 C CA . VAL A 1 111 ? -7.285 31.594 24.125 1 98.5 111 VAL A CA 1
ATOM 882 C C . VAL A 1 111 ? -7.488 30.484 23.094 1 98.5 111 VAL A C 1
ATOM 884 O O . VAL A 1 111 ? -7.707 29.328 23.453 1 98.5 111 VAL A O 1
ATOM 887 N N . LYS A 1 112 ? -7.426 30.828 21.828 1 98.75 112 LYS A N 1
ATOM 888 C CA . LYS A 1 112 ? -7.617 29.859 20.75 1 98.75 112 LYS A CA 1
ATOM 889 C C . LYS A 1 112 ? -6.297 29.203 20.359 1 98.75 112 LYS A C 1
ATOM 891 O O . LYS A 1 112 ? -5.273 29.891 20.25 1 98.75 112 LYS A O 1
ATOM 896 N N . LEU A 1 113 ? -6.328 27.891 20.234 1 98.88 113 LEU A N 1
ATOM 897 C CA . LEU A 1 113 ? -5.238 27.062 19.75 1 98.88 113 LEU A CA 1
ATOM 898 C C . LEU A 1 113 ? -5.672 26.266 18.531 1 98.88 113 LEU A C 1
ATOM 900 O O . LEU A 1 113 ? -6.703 25.578 18.562 1 98.88 113 LEU A O 1
ATOM 904 N N . MET A 1 114 ? -4.922 26.344 17.484 1 98.88 114 MET A N 1
ATOM 905 C CA . MET A 1 114 ? -5.16 25.5 16.312 1 98.88 114 MET A CA 1
ATOM 906 C C . MET A 1 114 ? -3.842 25 15.727 1 98.88 114 MET A C 1
ATOM 908 O O . MET A 1 114 ? -2.898 25.781 15.562 1 98.88 114 MET A O 1
ATOM 912 N N . VAL A 1 115 ? -3.797 23.734 15.547 1 98.88 115 VAL A N 1
ATOM 913 C CA . VAL A 1 115 ? -2.662 23.141 14.844 1 98.88 115 VAL A CA 1
ATOM 914 C C . VAL A 1 115 ? -2.824 23.359 13.344 1 98.88 115 VAL A C 1
ATOM 916 O O . VAL A 1 115 ? -3.91 23.156 12.797 1 98.88 115 VAL A O 1
ATOM 919 N N . LEU A 1 116 ? -1.805 23.797 12.742 1 98.5 116 LEU A N 1
ATOM 920 C CA . LEU A 1 116 ? -1.813 24.062 11.305 1 98.5 116 LEU A CA 1
ATOM 921 C C . LEU A 1 116 ? -1.47 22.797 10.523 1 98.5 116 LEU A C 1
ATOM 923 O O . LEU A 1 116 ? -0.293 22.484 10.312 1 98.5 116 LEU A O 1
ATOM 927 N N . GLU A 1 117 ? -2.52 22.094 10.164 1 98.25 117 GLU A N 1
ATOM 928 C CA . GLU A 1 117 ? -2.479 20.906 9.328 1 98.25 117 GLU A CA 1
ATOM 929 C C . GLU A 1 117 ? -3.031 21.172 7.934 1 98.25 117 GLU A C 1
ATOM 931 O O . GLU A 1 117 ? -4.219 20.969 7.68 1 98.25 117 GLU A O 1
ATOM 936 N N . GLN A 1 118 ? -2.131 21.562 7.051 1 98 118 GLN A N 1
ATOM 937 C CA . GLN A 1 118 ? -2.537 22.047 5.738 1 98 118 GLN A CA 1
ATOM 938 C C . GLN A 1 118 ? -3.322 20.984 4.973 1 98 118 GLN A C 1
ATOM 940 O O . GLN A 1 118 ? -4.199 21.312 4.172 1 98 118 GLN A O 1
ATOM 945 N N . TYR A 1 119 ? -3.117 19.719 5.227 1 98.5 119 TYR A N 1
ATOM 946 C CA . TYR A 1 119 ? -3.809 18.656 4.5 1 98.5 119 TYR A CA 1
ATOM 947 C C . TYR A 1 119 ? -5.273 18.578 4.914 1 98.5 119 TYR A C 1
ATOM 949 O O . TYR A 1 119 ? -6.133 18.219 4.105 1 98.5 119 TYR A O 1
ATOM 957 N N . TYR A 1 120 ? -5.578 18.875 6.172 1 98.44 120 TYR A N 1
ATOM 958 C CA . TYR A 1 120 ? -6.949 18.938 6.668 1 98.44 120 TYR A CA 1
ATOM 959 C C . TYR A 1 120 ? -7.746 20 5.914 1 98.44 120 TYR A C 1
ATOM 961 O O . TYR A 1 120 ? -8.945 19.828 5.676 1 98.44 120 TYR A O 1
ATOM 969 N N . PHE A 1 121 ? -7.062 21 5.445 1 98.5 121 PHE A N 1
ATOM 970 C CA . PHE A 1 121 ? -7.719 22.156 4.836 1 98.5 121 PHE A CA 1
ATOM 971 C C . PHE A 1 121 ? -7.668 22.062 3.316 1 98.5 121 PHE A C 1
ATOM 973 O O . PHE A 1 121 ? -8.125 22.984 2.621 1 98.5 121 PHE A O 1
ATOM 980 N N . ASP A 1 122 ? -7.125 21.016 2.77 1 98.5 122 ASP A N 1
ATOM 981 C CA . ASP A 1 122 ? -7.027 20.812 1.326 1 98.5 122 ASP A CA 1
ATOM 982 C C . ASP A 1 122 ? -8.406 20.625 0.703 1 98.5 122 ASP A C 1
ATOM 984 O O . ASP A 1 122 ? -9.227 19.859 1.213 1 98.5 122 ASP A O 1
ATOM 988 N N . SER A 1 123 ? -8.633 21.328 -0.392 1 98.56 123 SER A N 1
ATOM 989 C CA . SER A 1 123 ? -9.945 21.297 -1.039 1 98.56 123 SER A CA 1
ATOM 990 C C . SER A 1 123 ? -10.289 19.891 -1.531 1 98.56 123 SER A C 1
ATOM 992 O O . SER A 1 123 ? -11.461 19.516 -1.57 1 98.56 123 SER A O 1
ATOM 994 N N . THR A 1 124 ? -9.32 19.109 -1.923 1 98.75 124 THR A N 1
ATOM 995 C CA . THR A 1 124 ? -9.547 17.734 -2.381 1 98.75 124 THR A CA 1
ATOM 996 C C . THR A 1 124 ? -10.031 16.859 -1.234 1 98.75 124 THR A C 1
ATOM 998 O O . THR A 1 124 ? -10.969 16.078 -1.398 1 98.75 124 THR A O 1
ATOM 1001 N N . VAL A 1 125 ? -9.43 16.984 -0.06 1 98.69 125 VAL A N 1
ATOM 1002 C CA . VAL A 1 125 ? -9.836 16.219 1.111 1 98.69 125 VAL A CA 1
ATOM 1003 C C . VAL A 1 125 ? -11.258 16.594 1.517 1 98.69 125 VAL A C 1
ATOM 1005 O O . VAL A 1 125 ? -12.086 15.727 1.81 1 98.69 125 VAL A O 1
ATOM 1008 N N . ARG A 1 126 ? -11.508 17.906 1.55 1 98.06 126 ARG A N 1
ATOM 1009 C CA . ARG A 1 126 ? -12.844 18.375 1.899 1 98.06 126 ARG A CA 1
ATOM 1010 C C . ARG A 1 126 ? -13.891 17.828 0.928 1 98.06 126 ARG A C 1
ATOM 1012 O O . ARG A 1 126 ? -14.945 17.359 1.347 1 98.06 126 ARG A O 1
ATOM 1019 N N . LYS A 1 127 ? -13.562 17.891 -0.364 1 98.62 127 LYS A N 1
ATOM 1020 C CA . LYS A 1 127 ? -14.477 17.359 -1.373 1 98.62 127 LYS A CA 1
ATOM 1021 C C . LYS A 1 127 ? -14.656 15.859 -1.222 1 98.62 127 LYS A C 1
ATOM 1023 O O . LYS A 1 127 ? -15.766 15.336 -1.357 1 98.62 127 LYS A O 1
ATOM 1028 N N . ALA A 1 128 ? -13.594 15.141 -0.98 1 98.81 128 ALA A N 1
ATOM 1029 C CA . ALA A 1 128 ? -13.656 13.695 -0.771 1 98.81 128 ALA A CA 1
ATOM 1030 C C . ALA A 1 128 ? -14.578 13.352 0.394 1 98.81 128 ALA A C 1
ATOM 1032 O O . ALA A 1 128 ? -15.391 12.422 0.299 1 98.81 128 ALA A O 1
ATOM 1033 N N . LYS A 1 129 ? -14.469 14.062 1.477 1 98.56 129 LYS A N 1
ATOM 1034 C CA . LYS A 1 129 ? -15.32 13.836 2.639 1 98.56 129 LYS A CA 1
ATOM 1035 C C . LYS A 1 129 ? -16.797 14.047 2.287 1 98.56 129 LYS A C 1
ATOM 1037 O O . LYS A 1 129 ? -17.656 13.305 2.762 1 98.56 129 LYS A O 1
ATOM 1042 N N . GLU A 1 130 ? -17 15.031 1.484 1 98.31 130 GLU A N 1
ATOM 1043 C CA . GLU A 1 130 ? -18.375 15.305 1.034 1 98.31 130 GLU A CA 1
ATOM 1044 C C . GLU A 1 130 ? -18.922 14.125 0.234 1 98.31 130 GLU A C 1
ATOM 1046 O O . GLU A 1 130 ? -20.125 13.828 0.312 1 98.31 130 GLU A O 1
ATOM 1051 N N . LEU A 1 131 ? -18.094 13.484 -0.524 1 98.56 131 LEU A N 1
ATOM 1052 C CA . LEU A 1 131 ? -18.531 12.445 -1.458 1 98.56 131 LEU A CA 1
ATOM 1053 C C . LEU A 1 131 ? -18.547 11.078 -0.784 1 98.56 131 LEU A C 1
ATOM 1055 O O . LEU A 1 131 ? -19.156 10.141 -1.292 1 98.56 131 LEU A O 1
ATOM 1059 N N . LEU A 1 132 ? -17.922 10.938 0.326 1 98.62 132 LEU A N 1
ATOM 1060 C CA . LEU A 1 132 ? -17.625 9.672 0.979 1 98.62 132 LEU A CA 1
ATOM 1061 C C . LEU A 1 132 ? -18.891 8.875 1.242 1 98.62 132 LEU A C 1
ATOM 1063 O O . LEU A 1 132 ? -18.953 7.672 0.963 1 98.62 132 LEU A O 1
ATOM 1067 N N . PRO A 1 133 ? -20 9.531 1.725 1 98.31 133 PRO A N 1
ATOM 1068 C CA . PRO A 1 133 ? -21.234 8.773 2.012 1 98.31 133 PRO A CA 1
ATOM 1069 C C . PRO A 1 133 ? -21.812 8.102 0.771 1 98.31 133 PRO A C 1
ATOM 1071 O O . PRO A 1 133 ? -22.484 7.078 0.881 1 98.31 133 PRO A O 1
ATOM 1074 N N . ASN A 1 134 ? -21.5 8.633 -0.372 1 98.5 134 ASN A N 1
ATOM 1075 C CA . ASN A 1 134 ? -22.031 8.094 -1.613 1 98.5 134 ASN A CA 1
ATOM 1076 C C . ASN A 1 134 ? -21.422 6.73 -1.94 1 98.5 134 ASN A C 1
ATOM 1078 O O . ASN A 1 134 ? -21.938 6.004 -2.793 1 98.5 134 ASN A O 1
ATOM 1082 N N . LEU A 1 135 ? -20.391 6.32 -1.26 1 98.62 135 LEU A N 1
ATOM 1083 C CA . LEU A 1 135 ? -19.719 5.047 -1.506 1 98.62 135 LEU A CA 1
ATOM 1084 C C . LEU A 1 135 ? -20.422 3.916 -0.757 1 98.62 135 LEU A C 1
ATOM 1086 O O . LEU A 1 135 ? -20.125 2.74 -0.985 1 98.62 135 LEU A O 1
ATOM 1090 N N . GLY A 1 136 ? -21.359 4.281 0.157 1 98.5 136 GLY A N 1
ATOM 1091 C CA . GLY A 1 136 ? -21.953 3.256 0.999 1 98.5 136 GLY A CA 1
ATOM 1092 C C . GLY A 1 136 ? -21 2.713 2.047 1 98.5 136 GLY A C 1
ATOM 1093 O O . GLY A 1 136 ? -20.203 3.463 2.613 1 98.5 136 GLY A O 1
ATOM 1094 N N . LYS A 1 137 ? -21.172 1.449 2.338 1 98.38 137 LYS A N 1
ATOM 1095 C CA . LYS A 1 137 ? -20.25 0.814 3.264 1 98.38 137 LYS A CA 1
ATOM 1096 C C . LYS A 1 137 ? -18.828 0.79 2.691 1 98.38 137 LYS A C 1
ATOM 1098 O O . LYS A 1 137 ? -18.641 0.535 1.5 1 98.38 137 LYS A O 1
ATOM 1103 N N . LEU A 1 138 ? -17.875 1.02 3.508 1 98.81 138 LEU A N 1
ATOM 1104 C CA . LEU A 1 138 ? -16.5 1.051 3.051 1 98.81 138 LEU A CA 1
ATOM 1105 C C . LEU A 1 138 ? -15.836 -0.312 3.227 1 98.81 138 LEU A C 1
ATOM 1107 O O . LEU A 1 138 ? -16.203 -1.08 4.117 1 98.81 138 LEU A O 1
ATOM 1111 N N . ALA A 1 139 ? -14.867 -0.579 2.352 1 98.88 139 ALA A N 1
ATOM 1112 C CA . ALA A 1 139 ? -14.055 -1.788 2.465 1 98.88 139 ALA A CA 1
ATOM 1113 C C . ALA A 1 139 ? -12.609 -1.447 2.811 1 98.88 139 ALA A C 1
ATOM 1115 O O . ALA A 1 139 ? -12.031 -2.033 3.727 1 98.88 139 ALA A O 1
ATOM 1116 N N . LEU A 1 140 ? -12.062 -0.463 2.127 1 98.94 140 LEU A N 1
ATOM 1117 C CA . LEU A 1 140 ? -10.617 -0.246 2.201 1 98.94 140 LEU A CA 1
ATOM 1118 C C . LEU A 1 140 ? -10.273 1.209 1.904 1 98.94 140 LEU A C 1
ATOM 1120 O O . LEU A 1 140 ? -10.82 1.803 0.971 1 98.94 140 LEU A O 1
ATOM 1124 N N . ILE A 1 141 ? -9.484 1.777 2.715 1 98.94 141 ILE A N 1
ATOM 1125 C CA . ILE A 1 141 ? -8.883 3.088 2.482 1 98.94 141 ILE A CA 1
ATOM 1126 C C . ILE A 1 141 ? -7.367 2.959 2.418 1 98.94 141 ILE A C 1
ATOM 1128 O O . ILE A 1 141 ? -6.734 2.488 3.365 1 98.94 141 ILE A O 1
ATOM 1132 N N . LEU A 1 142 ? -6.773 3.342 1.288 1 98.94 142 LEU A N 1
ATOM 1133 C CA . LEU A 1 142 ? -5.324 3.373 1.108 1 98.94 142 LEU A CA 1
ATOM 1134 C C . LEU A 1 142 ? -4.812 4.809 1.068 1 98.94 142 LEU A C 1
ATOM 1136 O O . LEU A 1 142 ? -5.367 5.648 0.353 1 98.94 142 LEU A O 1
ATOM 1140 N N . VAL A 1 143 ? -3.865 5.117 1.871 1 98.94 143 VAL A N 1
ATOM 1141 C CA . VAL A 1 143 ? -3.172 6.398 1.84 1 98.94 143 VAL A CA 1
ATOM 1142 C C . VAL A 1 143 ? -1.665 6.168 1.732 1 98.94 143 VAL A C 1
ATOM 1144 O O . VAL A 1 143 ? -1.102 5.352 2.465 1 98.94 143 VAL A O 1
ATOM 1147 N N . ARG A 1 144 ? -1.072 6.902 0.8 1 98.62 144 ARG A N 1
ATOM 1148 C CA . ARG A 1 144 ? 0.326 6.602 0.511 1 98.62 144 ARG A CA 1
ATOM 1149 C C . ARG A 1 144 ? 1.101 7.871 0.17 1 98.62 144 ARG A C 1
ATOM 1151 O O . ARG A 1 144 ? 0.58 8.758 -0.508 1 98.62 144 ARG A O 1
ATOM 1158 N N . SER A 1 145 ? 2.295 7.973 0.69 1 98.62 145 SER A N 1
ATOM 1159 C CA . SER A 1 145 ? 3.318 8.906 0.226 1 98.62 145 SER A CA 1
ATOM 1160 C C . SER A 1 145 ? 4.711 8.281 0.308 1 98.62 145 SER A C 1
ATOM 1162 O O . SER A 1 145 ? 5.195 7.98 1.399 1 98.62 145 SER A O 1
ATOM 1164 N N . THR A 1 146 ? 5.293 8.055 -0.805 1 98.31 146 THR A N 1
ATOM 1165 C CA . THR A 1 146 ? 6.629 7.477 -0.898 1 98.31 146 THR A CA 1
ATOM 1166 C C . THR A 1 146 ? 7.547 8.367 -1.731 1 98.31 146 THR A C 1
ATOM 1168 O O . THR A 1 146 ? 7.215 8.719 -2.867 1 98.31 146 THR A O 1
ATOM 1171 N N . HIS A 1 147 ? 8.602 8.797 -1.228 1 97.81 147 HIS A N 1
ATOM 1172 C CA . HIS A 1 147 ? 9.617 9.594 -1.909 1 97.81 147 HIS A CA 1
ATOM 1173 C C . HIS A 1 147 ? 10.953 9.523 -1.177 1 97.81 147 HIS A C 1
ATOM 1175 O O . HIS A 1 147 ? 11.023 9.039 -0.046 1 97.81 147 HIS A O 1
ATOM 1181 N N . PHE A 1 148 ? 11.992 9.945 -1.848 1 98.31 148 PHE A N 1
ATOM 1182 C CA . PHE A 1 148 ? 13.32 9.977 -1.249 1 98.31 148 PHE A CA 1
ATOM 1183 C C . PHE A 1 148 ? 13.609 11.344 -0.625 1 98.31 148 PHE A C 1
ATOM 1185 O O . PHE A 1 148 ? 13.469 12.375 -1.286 1 98.31 148 PHE A O 1
ATOM 1192 N N . ASN A 1 149 ? 13.844 11.305 0.652 1 97.62 149 ASN A N 1
ATOM 1193 C CA . ASN A 1 149 ? 14.156 12.516 1.391 1 97.62 149 ASN A CA 1
ATOM 1194 C C . ASN A 1 149 ? 15.242 12.273 2.441 1 97.62 149 ASN A C 1
ATOM 1196 O O . ASN A 1 149 ? 15.18 11.281 3.172 1 97.62 149 ASN A O 1
ATOM 1200 N N . GLN A 1 150 ? 16.25 13.141 2.521 1 97.19 150 GLN A N 1
ATOM 1201 C CA . GLN A 1 150 ? 17.297 13.133 3.543 1 97.19 150 GLN A CA 1
ATOM 1202 C C . GLN A 1 150 ? 17.328 14.461 4.305 1 97.19 150 GLN A C 1
ATOM 1204 O O . GLN A 1 150 ? 18.031 15.391 3.912 1 97.19 150 GLN A O 1
ATOM 1209 N N . PRO A 1 151 ? 16.625 14.414 5.41 1 95.88 151 PRO A N 1
ATOM 1210 C CA . PRO A 1 151 ? 16.531 15.68 6.141 1 95.88 151 PRO A CA 1
ATOM 1211 C C . PRO A 1 151 ? 17.844 16.047 6.84 1 95.88 151 PRO A C 1
ATOM 1213 O O . PRO A 1 151 ? 18.703 15.18 7.051 1 95.88 151 PRO A O 1
ATOM 1216 N N . LYS A 1 152 ? 18.062 17.328 7.105 1 94.75 152 LYS A N 1
ATOM 1217 C CA . LYS A 1 152 ? 19.219 17.828 7.82 1 94.75 152 LYS A CA 1
ATOM 1218 C C . LYS A 1 152 ? 18.828 18.547 9.102 1 94.75 152 LYS A C 1
ATOM 1220 O O . LYS A 1 152 ? 17.641 18.766 9.344 1 94.75 152 LYS A O 1
ATOM 1225 N N . GLY A 1 153 ? 19.828 18.875 9.898 1 94.31 153 GLY A N 1
ATOM 1226 C CA . GLY A 1 153 ? 19.578 19.641 11.102 1 94.31 153 GLY A CA 1
ATOM 1227 C C . GLY A 1 153 ? 18.766 18.891 12.133 1 94.31 153 GLY A C 1
ATOM 1228 O O . GLY A 1 153 ? 19.016 17.719 12.398 1 94.31 153 GLY A O 1
ATOM 1229 N N . TRP A 1 154 ? 17.844 19.641 12.75 1 92.44 154 TRP A N 1
ATOM 1230 C CA . TRP A 1 154 ? 17.094 19.078 13.867 1 92.44 154 TRP A CA 1
ATOM 1231 C C . TRP A 1 154 ? 16.188 17.938 13.398 1 92.44 154 TRP A C 1
ATOM 1233 O O . TRP A 1 154 ? 15.844 17.047 14.18 1 92.44 154 TRP A O 1
ATOM 1243 N N . ARG A 1 155 ? 15.844 17.875 12.156 1 95.38 155 ARG A N 1
ATOM 1244 C CA . ARG A 1 155 ? 14.938 16.875 11.625 1 95.38 155 ARG A CA 1
ATOM 1245 C C . ARG A 1 155 ? 15.625 15.516 11.508 1 95.38 155 ARG A C 1
ATOM 1247 O O . ARG A 1 155 ? 14.969 14.484 11.359 1 95.38 155 ARG A O 1
ATOM 1254 N N . ALA A 1 156 ? 16.922 15.562 11.547 1 96.94 156 ALA A N 1
ATOM 1255 C CA . ALA A 1 156 ? 17.672 14.312 11.477 1 96.94 156 ALA A CA 1
ATOM 1256 C C . ALA A 1 156 ? 17.875 13.711 12.859 1 96.94 156 ALA A C 1
ATOM 1258 O O . ALA A 1 156 ? 18.281 12.555 12.992 1 96.94 156 ALA A O 1
ATOM 1259 N N . VAL A 1 157 ? 17.578 14.5 13.891 1 97.38 157 VAL A N 1
ATOM 1260 C CA . VAL A 1 157 ? 17.844 14.117 15.281 1 97.38 157 VAL A CA 1
ATOM 1261 C C . VAL A 1 157 ? 16.547 13.641 15.93 1 97.38 157 VAL A C 1
ATOM 1263 O O . VAL A 1 157 ? 15.617 14.422 16.125 1 97.38 157 VAL A O 1
ATOM 1266 N N . LYS A 1 158 ? 16.469 12.438 16.375 1 97.5 158 LYS A N 1
ATOM 1267 C CA . LYS A 1 158 ? 15.25 11.797 16.875 1 97.5 158 LYS A CA 1
ATOM 1268 C C . LYS A 1 158 ? 14.688 12.547 18.078 1 97.5 158 LYS A C 1
ATOM 1270 O O . LYS A 1 158 ? 13.477 12.773 18.172 1 97.5 158 LYS A O 1
ATOM 1275 N N . GLU A 1 159 ? 15.516 12.93 18.969 1 96.25 159 GLU A N 1
ATOM 1276 C CA . GLU A 1 159 ? 15.102 13.609 20.203 1 96.25 159 GLU A CA 1
ATOM 1277 C C . GLU A 1 159 ? 14.438 14.953 19.891 1 96.25 159 GLU A C 1
ATOM 1279 O O . GLU A 1 159 ? 13.445 15.32 20.516 1 96.25 159 GLU A O 1
ATOM 1284 N N . LYS A 1 160 ? 14.953 15.703 18.922 1 96.25 160 LYS A N 1
ATOM 1285 C CA . LYS A 1 160 ? 14.414 17 18.547 1 96.25 160 LYS A CA 1
ATOM 1286 C C . LYS A 1 160 ? 13.141 16.859 17.719 1 96.25 160 LYS A C 1
ATOM 1288 O O . LYS A 1 160 ? 12.195 17.641 17.891 1 96.25 160 LYS A O 1
ATOM 1293 N N . MET A 1 161 ? 13.102 15.852 16.938 1 95.56 161 MET A N 1
ATOM 1294 C CA . MET A 1 161 ? 11.953 15.586 16.078 1 95.56 161 MET A CA 1
ATOM 1295 C C . MET A 1 161 ? 10.805 14.977 16.859 1 95.56 161 MET A C 1
ATOM 1297 O O . MET A 1 161 ? 9.633 15.188 16.531 1 95.56 161 MET A O 1
ATOM 1301 N N . GLY A 1 162 ? 11.125 14.219 17.859 1 96.25 162 GLY A N 1
ATOM 1302 C CA . GLY A 1 162 ? 10.133 13.445 18.578 1 96.25 162 GLY A CA 1
ATOM 1303 C C . GLY A 1 162 ? 9.797 12.125 17.906 1 96.25 162 GLY A C 1
ATOM 1304 O O . GLY A 1 162 ? 8.766 11.516 18.203 1 96.25 162 GLY A O 1
ATOM 1305 N N . GLY A 1 163 ? 10.609 11.68 16.953 1 97 163 GLY A N 1
ATOM 1306 C CA . GLY A 1 163 ? 10.391 10.477 16.172 1 97 163 GLY A CA 1
ATOM 1307 C C . GLY A 1 163 ? 11.125 10.469 14.852 1 97 163 GLY A C 1
ATOM 1308 O O . GLY A 1 163 ? 12.281 10.898 14.773 1 97 163 GLY A O 1
ATOM 1309 N N . GLY A 1 164 ? 10.516 9.914 13.906 1 97.88 164 GLY A N 1
ATOM 1310 C CA . GLY A 1 164 ? 11.086 9.867 12.57 1 97.88 164 GLY A CA 1
ATOM 1311 C C . GLY A 1 164 ? 10.242 10.586 11.531 1 97.88 164 GLY A C 1
ATOM 1312 O O . GLY A 1 164 ? 9.672 11.641 11.812 1 97.88 164 GLY A O 1
ATOM 1313 N N . ALA A 1 165 ? 10.242 10.023 10.336 1 98.38 165 ALA A N 1
ATOM 1314 C CA . ALA A 1 165 ? 9.555 10.648 9.203 1 98.38 165 ALA A CA 1
ATOM 1315 C C . ALA A 1 165 ? 8.055 10.734 9.461 1 98.38 165 ALA A C 1
ATOM 1317 O O . ALA A 1 165 ? 7.391 11.664 8.992 1 98.38 165 ALA A O 1
ATOM 1318 N N . LEU A 1 166 ? 7.496 9.844 10.234 1 98.44 166 LEU A N 1
ATOM 1319 C CA . LEU A 1 166 ? 6.051 9.75 10.43 1 98.44 166 LEU A CA 1
ATOM 1320 C C . LEU A 1 166 ? 5.516 10.961 11.18 1 98.44 166 LEU A C 1
ATOM 1322 O O . LEU A 1 166 ? 4.539 11.578 10.75 1 98.44 166 LEU A O 1
ATOM 1326 N N . ILE A 1 167 ? 6.117 11.336 12.266 1 98.12 167 ILE A N 1
ATOM 1327 C CA . ILE A 1 167 ? 5.605 12.422 13.094 1 98.12 167 ILE A CA 1
ATOM 1328 C C . ILE A 1 167 ? 5.77 13.75 12.359 1 98.12 167 ILE A C 1
ATOM 1330 O O . ILE A 1 167 ? 5.039 14.711 12.617 1 98.12 167 ILE A O 1
ATOM 1334 N N . ASP A 1 168 ? 6.711 13.836 11.375 1 96.38 168 ASP A N 1
ATOM 1335 C CA . ASP A 1 168 ? 6.98 15.07 10.641 1 96.38 168 ASP A CA 1
ATOM 1336 C C . ASP A 1 168 ? 6.094 15.18 9.398 1 96.38 168 ASP A C 1
ATOM 1338 O O . ASP A 1 168 ? 5.227 16.047 9.328 1 96.38 168 ASP A O 1
ATOM 1342 N N . GLY A 1 169 ? 6.359 14.281 8.508 1 97.38 169 GLY A N 1
ATOM 1343 C CA . GLY A 1 169 ? 5.629 14.336 7.25 1 97.38 169 GLY A CA 1
ATOM 1344 C C . GLY A 1 169 ? 4.457 13.375 7.199 1 97.38 169 GLY A C 1
ATOM 1345 O O . GLY A 1 169 ? 3.43 13.664 6.582 1 97.38 169 GLY A O 1
ATOM 1346 N N . GLY A 1 170 ? 4.602 12.211 7.812 1 98.44 170 GLY A N 1
ATOM 1347 C CA . GLY A 1 170 ? 3.586 11.172 7.766 1 98.44 170 GLY A CA 1
ATOM 1348 C C . GLY A 1 170 ? 2.297 11.562 8.461 1 98.44 170 GLY A C 1
ATOM 1349 O O . GLY A 1 170 ? 1.223 11.07 8.117 1 98.44 170 GLY A O 1
ATOM 1350 N N . VAL A 1 171 ? 2.396 12.438 9.406 1 98.5 171 VAL A N 1
ATOM 1351 C CA . VAL A 1 171 ? 1.254 12.844 10.219 1 98.5 171 VAL A CA 1
ATOM 1352 C C . VAL A 1 171 ? 0.185 13.477 9.328 1 98.5 171 VAL A C 1
ATOM 1354 O O . VAL A 1 171 ? -1.012 13.336 9.594 1 98.5 171 VAL A O 1
ATOM 1357 N N . HIS A 1 172 ? 0.606 14.164 8.195 1 98.75 172 HIS A N 1
ATOM 1358 C CA . HIS A 1 172 ? -0.34 14.68 7.219 1 98.75 172 HIS A CA 1
ATOM 1359 C C . HIS A 1 172 ? -1.236 13.578 6.676 1 98.75 172 HIS A C 1
ATOM 1361 O O . HIS A 1 172 ? -2.453 13.75 6.578 1 98.75 172 HIS A O 1
ATOM 1367 N N . PHE A 1 173 ? -0.668 12.484 6.449 1 98.88 173 PHE A N 1
ATOM 1368 C CA . PHE A 1 173 ? -1.355 11.375 5.793 1 98.88 173 PHE A CA 1
ATOM 1369 C C . PHE A 1 173 ? -2.146 10.555 6.805 1 98.88 173 PHE A C 1
ATOM 1371 O O . PHE A 1 173 ? -3.203 10.016 6.48 1 98.88 173 PHE A O 1
ATOM 1378 N N . ILE A 1 174 ? -1.658 10.516 8.016 1 98.81 174 ILE A N 1
ATOM 1379 C CA . ILE A 1 174 ? -2.457 9.953 9.102 1 98.81 174 ILE A CA 1
ATOM 1380 C C . ILE A 1 174 ? -3.744 10.766 9.258 1 98.81 174 ILE A C 1
ATOM 1382 O O . ILE A 1 174 ? -4.832 10.195 9.383 1 98.81 174 ILE A O 1
ATOM 1386 N N . ASP A 1 175 ? -3.574 12.078 9.266 1 98.88 175 ASP A N 1
ATOM 1387 C CA . ASP A 1 175 ? -4.746 12.945 9.359 1 98.88 175 ASP A CA 1
ATOM 1388 C C . ASP A 1 175 ? -5.754 12.625 8.258 1 98.88 175 ASP A C 1
ATOM 1390 O O . ASP A 1 175 ? -6.945 12.461 8.531 1 98.88 175 ASP A O 1
ATOM 1394 N N . THR A 1 176 ? -5.25 12.523 7.051 1 98.88 176 THR A N 1
ATOM 1395 C CA . THR A 1 176 ? -6.102 12.227 5.906 1 98.88 176 THR A CA 1
ATOM 1396 C C . THR A 1 176 ? -6.785 10.867 6.082 1 98.88 176 THR A C 1
ATOM 1398 O O . THR A 1 176 ? -8 10.758 5.934 1 98.88 176 THR A O 1
ATOM 1401 N N . LEU A 1 177 ? -6.059 9.875 6.461 1 98.94 177 LEU A N 1
ATOM 1402 C CA . LEU A 1 177 ? -6.562 8.516 6.625 1 98.94 177 LEU A CA 1
ATOM 1403 C C . LEU A 1 177 ? -7.664 8.469 7.68 1 98.94 177 LEU A C 1
ATOM 1405 O O . LEU A 1 177 ? -8.719 7.879 7.449 1 98.94 177 LEU A O 1
ATOM 1409 N N . LEU A 1 178 ? -7.422 9.102 8.781 1 98.88 178 LEU A N 1
ATOM 1410 C CA . LEU A 1 178 ? -8.359 9.039 9.891 1 98.88 178 LEU A CA 1
ATOM 1411 C C . LEU A 1 178 ? -9.586 9.906 9.625 1 98.88 178 LEU A C 1
ATOM 1413 O O . LEU A 1 178 ? -10.688 9.602 10.094 1 98.88 178 LEU A O 1
ATOM 1417 N N . ASN A 1 179 ? -9.391 11.008 8.883 1 98.75 179 ASN A N 1
ATOM 1418 C CA . ASN A 1 179 ? -10.547 11.805 8.484 1 98.75 179 ASN A CA 1
ATOM 1419 C C . ASN A 1 179 ? -11.5 11.008 7.602 1 98.75 179 ASN A C 1
ATOM 1421 O O . ASN A 1 179 ? -12.711 11.219 7.645 1 98.75 179 ASN A O 1
ATOM 1425 N N . PHE A 1 180 ? -10.93 10.125 6.781 1 98.81 180 PHE A N 1
ATOM 1426 C CA . PHE A 1 180 ? -11.758 9.273 5.93 1 98.81 180 PHE A CA 1
ATOM 1427 C C . PHE A 1 180 ? -12.273 8.07 6.703 1 98.81 180 PHE A C 1
ATOM 1429 O O . PHE A 1 180 ? -13.422 7.66 6.531 1 98.81 180 PHE A O 1
ATOM 1436 N N . GLY A 1 181 ? -11.477 7.492 7.543 1 98.62 181 GLY A N 1
ATOM 1437 C CA . GLY A 1 181 ? -11.758 6.18 8.109 1 98.62 181 GLY A CA 1
ATOM 1438 C C . GLY A 1 181 ? -12.523 6.246 9.414 1 98.62 181 GLY A C 1
ATOM 1439 O O . GLY A 1 181 ? -13.258 5.316 9.758 1 98.62 181 GLY A O 1
ATOM 1440 N N . GLY A 1 182 ? -12.25 7.309 10.234 1 98.25 182 GLY A N 1
ATOM 1441 C CA . GLY A 1 182 ? -12.922 7.43 11.523 1 98.25 182 GLY A CA 1
ATOM 1442 C C . GLY A 1 182 ? -12.164 6.766 12.656 1 98.25 182 GLY A C 1
ATOM 1443 O O . GLY A 1 182 ? -10.93 6.789 12.68 1 98.25 182 GLY A O 1
ATOM 1444 N N . GLU A 1 183 ? -12.922 6.312 13.602 1 98.31 183 GLU A N 1
ATOM 1445 C CA . GLU A 1 183 ? -12.344 5.668 14.773 1 98.31 183 GLU A CA 1
ATOM 1446 C C . GLU A 1 183 ? -11.812 4.277 14.43 1 98.31 183 GLU A C 1
ATOM 1448 O O . GLU A 1 183 ? -12.445 3.539 13.672 1 98.31 183 GLU A O 1
ATOM 1453 N N . TYR A 1 184 ? -10.711 3.914 15.055 1 98.56 184 TYR A N 1
ATOM 1454 C CA . TYR A 1 184 ? -10.117 2.605 14.781 1 98.56 184 TYR A CA 1
ATOM 1455 C C . TYR A 1 184 ? -10.062 1.765 16.047 1 98.56 184 TYR A C 1
ATOM 1457 O O . TYR A 1 184 ? -9.992 2.305 17.156 1 98.56 184 TYR A O 1
ATOM 1465 N N . GLU A 1 185 ? -9.984 0.464 15.836 1 98.19 185 GLU A N 1
ATOM 1466 C CA . GLU A 1 185 ? -9.93 -0.506 16.922 1 98.19 185 GLU A CA 1
ATOM 1467 C C . GLU A 1 185 ? -8.508 -1.016 17.141 1 98.19 185 GLU A C 1
ATOM 1469 O O . GLU A 1 185 ? -8.125 -1.326 18.281 1 98.19 185 GLU A O 1
ATOM 1474 N N . GLU A 1 186 ? -7.848 -1.149 16.094 1 98.5 186 GLU A N 1
ATOM 1475 C CA . GLU A 1 186 ? -6.535 -1.787 16.156 1 98.5 186 GLU A CA 1
ATOM 1476 C C . GLU A 1 186 ? -5.613 -1.253 15.062 1 98.5 186 GLU A C 1
ATOM 1478 O O . GLU A 1 186 ? -6.074 -0.9 13.969 1 98.5 186 GLU A O 1
ATOM 1483 N N . ILE A 1 187 ? -4.316 -1.139 15.391 1 98.75 187 ILE A N 1
ATOM 1484 C CA . ILE A 1 187 ? -3.271 -0.798 14.43 1 98.75 187 ILE A CA 1
ATOM 1485 C C . ILE A 1 187 ? -2.188 -1.874 14.445 1 98.75 187 ILE A C 1
ATOM 1487 O O . ILE A 1 187 ? -1.791 -2.352 15.508 1 98.75 187 ILE A O 1
ATOM 1491 N N . LYS A 1 188 ? -1.788 -2.354 13.305 1 98.81 188 LYS A N 1
ATOM 1492 C CA . LYS A 1 188 ? -0.6 -3.182 13.117 1 98.81 188 LYS A CA 1
ATOM 1493 C C . LYS A 1 188 ? 0.412 -2.492 12.203 1 98.81 188 LYS A C 1
ATOM 1495 O O . LYS A 1 188 ? 0.057 -2.01 11.125 1 98.81 188 LYS A O 1
ATOM 1500 N N . SER A 1 189 ? 1.67 -2.408 12.672 1 98.69 189 SER A N 1
ATOM 1501 C CA . SER A 1 189 ? 2.615 -1.626 11.883 1 98.69 189 SER A CA 1
ATOM 1502 C C . SER A 1 189 ? 4.02 -2.217 11.953 1 98.69 189 SER A C 1
ATOM 1504 O O . SER A 1 189 ? 4.332 -2.971 12.875 1 98.69 189 SER A O 1
ATOM 1506 N N . PHE A 1 190 ? 4.777 -2.045 10.922 1 98.81 190 PHE A N 1
ATOM 1507 C CA . PHE A 1 190 ? 6.23 -2.154 10.93 1 98.81 190 PHE A CA 1
ATOM 1508 C C . PHE A 1 190 ? 6.879 -0.825 10.555 1 98.81 190 PHE A C 1
ATOM 1510 O O . PHE A 1 190 ? 6.383 -0.111 9.68 1 98.81 190 PHE A O 1
ATOM 1517 N N . CYS A 1 191 ? 7.91 -0.505 11.188 1 98.44 191 CYS A N 1
ATOM 1518 C CA . CYS A 1 191 ? 8.734 0.651 10.844 1 98.44 191 CYS A CA 1
ATOM 1519 C C . CYS A 1 191 ? 10.172 0.239 10.586 1 98.44 191 CYS A C 1
ATOM 1521 O O . CYS A 1 191 ? 10.617 -0.811 11.055 1 98.44 191 CYS A O 1
ATOM 1523 N N . GLY A 1 192 ? 10.828 0.981 9.75 1 98.5 192 GLY A N 1
ATOM 1524 C CA . GLY A 1 192 ? 12.242 0.772 9.492 1 98.5 192 GLY A CA 1
ATOM 1525 C C . GLY A 1 192 ? 13.008 2.064 9.273 1 98.5 192 GLY A C 1
ATOM 1526 O O . GLY A 1 192 ? 12.406 3.131 9.141 1 98.5 192 GLY A O 1
ATOM 1527 N N . ASN A 1 193 ? 14.289 2.043 9.445 1 98.62 193 ASN A N 1
ATOM 1528 C CA . ASN A 1 193 ? 15.234 3.111 9.141 1 98.62 193 ASN A CA 1
ATOM 1529 C C . ASN A 1 193 ? 16.266 2.672 8.102 1 98.62 193 ASN A C 1
ATOM 1531 O O . ASN A 1 193 ? 17.094 1.799 8.375 1 98.62 193 ASN A O 1
ATOM 1535 N N . TYR A 1 194 ? 16.281 3.297 6.957 1 98.5 194 TYR A N 1
ATOM 1536 C CA . TYR A 1 194 ? 17.031 2.775 5.82 1 98.5 194 TYR A CA 1
ATOM 1537 C C . TYR A 1 194 ? 17.953 3.842 5.238 1 98.5 194 TYR A C 1
ATOM 1539 O O . TYR A 1 194 ? 18.953 4.211 5.855 1 98.5 194 TYR A O 1
ATOM 1547 N N . PHE A 1 195 ? 17.469 4.633 4.238 1 98.38 195 PHE A N 1
ATOM 1548 C CA . PHE A 1 195 ? 18.453 5.359 3.459 1 98.38 195 PHE A CA 1
ATOM 1549 C C . PHE A 1 195 ? 18.297 6.863 3.635 1 98.38 195 PHE A C 1
ATOM 1551 O O . PHE A 1 195 ? 18.875 7.648 2.885 1 98.38 195 PHE A O 1
ATOM 1558 N N . SER A 1 196 ? 17.516 7.316 4.594 1 97.81 196 SER A N 1
ATOM 1559 C CA . SER A 1 196 ? 17.203 8.734 4.762 1 97.81 196 SER A CA 1
ATOM 1560 C C . SER A 1 196 ? 18.281 9.453 5.555 1 97.81 196 SER A C 1
ATOM 1562 O O . SER A 1 196 ? 18.312 10.688 5.598 1 97.81 196 SER A O 1
ATOM 1564 N N . ASN A 1 197 ? 19.172 8.773 6.234 1 96.94 197 ASN A N 1
ATOM 1565 C CA . ASN A 1 197 ? 20.234 9.336 7.051 1 96.94 197 ASN A CA 1
ATOM 1566 C C . ASN A 1 197 ? 19.688 10.125 8.234 1 96.94 197 ASN A C 1
ATOM 1568 O O . ASN A 1 197 ? 20.172 11.203 8.555 1 96.94 197 ASN A O 1
ATOM 1572 N N . MET A 1 198 ? 18.656 9.711 8.828 1 98 198 MET A N 1
ATOM 1573 C CA . MET A 1 198 ? 18.094 10.289 10.047 1 98 198 MET A CA 1
ATOM 1574 C C . MET A 1 198 ? 18.078 9.266 11.172 1 98 198 MET A C 1
ATOM 1576 O O . MET A 1 198 ? 18.188 8.062 10.93 1 98 198 MET A O 1
ATOM 1580 N N . GLU A 1 199 ? 17.969 9.703 12.391 1 98.19 199 GLU A N 1
ATOM 1581 C CA . GLU A 1 199 ? 18.016 8.812 13.547 1 98.19 199 GLU A CA 1
ATOM 1582 C C . GLU A 1 199 ? 16.703 8.055 13.711 1 98.19 199 GLU A C 1
ATOM 1584 O O . GLU A 1 199 ? 16.703 6.879 14.086 1 98.19 199 GLU A O 1
ATOM 1589 N N . GLY A 1 200 ? 15.578 8.711 13.422 1 98.19 200 GLY A N 1
ATOM 1590 C CA . GLY A 1 200 ? 14.273 8.078 13.547 1 98.19 200 GLY A CA 1
ATOM 1591 C C . GLY A 1 200 ? 13.914 7.227 12.344 1 98.19 200 GLY A C 1
ATOM 1592 O O . GLY A 1 200 ? 14.672 7.156 11.375 1 98.19 200 GLY A O 1
ATOM 1593 N N . GLU A 1 201 ? 12.773 6.582 12.445 1 98.5 201 GLU A N 1
ATOM 1594 C CA . GLU A 1 201 ? 12.32 5.746 11.344 1 98.5 201 GLU A CA 1
ATOM 1595 C C . GLU A 1 201 ? 12.055 6.578 10.094 1 98.5 201 GLU A C 1
ATOM 1597 O O . GLU A 1 201 ? 11.625 7.73 10.188 1 98.5 201 GLU A O 1
ATOM 1602 N N . ASP A 1 202 ? 12.281 6.016 8.922 1 98.75 202 ASP A N 1
ATOM 1603 C CA . ASP A 1 202 ? 12.039 6.746 7.688 1 98.75 202 ASP A CA 1
ATOM 1604 C C . ASP A 1 202 ? 10.992 6.039 6.832 1 98.75 202 ASP A C 1
ATOM 1606 O O . ASP A 1 202 ? 10.594 6.551 5.781 1 98.75 202 ASP A O 1
ATOM 1610 N N . THR A 1 203 ? 10.586 4.84 7.289 1 98.88 203 THR A N 1
ATOM 1611 C CA . THR A 1 203 ? 9.602 4.039 6.566 1 98.88 203 THR A CA 1
ATOM 1612 C C . THR A 1 203 ? 8.594 3.418 7.527 1 98.88 203 THR A C 1
ATOM 1614 O O . THR A 1 203 ? 8.977 2.824 8.539 1 98.88 203 THR A O 1
ATOM 1617 N N . THR A 1 204 ? 7.352 3.59 7.234 1 98.88 204 THR A N 1
ATOM 1618 C CA . THR A 1 204 ? 6.273 3.045 8.047 1 98.88 204 THR A CA 1
ATOM 1619 C C . THR A 1 204 ? 5.191 2.424 7.172 1 98.88 204 THR A C 1
ATOM 1621 O O . THR A 1 204 ? 4.727 3.047 6.215 1 98.88 204 THR A O 1
ATOM 1624 N N . ILE A 1 205 ? 4.871 1.212 7.441 1 98.88 205 ILE A N 1
ATOM 1625 C CA . ILE A 1 205 ? 3.666 0.558 6.941 1 98.88 205 ILE A CA 1
ATOM 1626 C C . ILE A 1 205 ? 2.711 0.279 8.102 1 98.88 205 ILE A C 1
ATOM 1628 O O . ILE A 1 205 ? 3.07 -0.415 9.055 1 98.88 205 ILE A O 1
ATOM 1632 N N . ALA A 1 206 ? 1.546 0.819 8.031 1 98.94 206 ALA A N 1
ATOM 1633 C CA . ALA A 1 206 ? 0.604 0.642 9.133 1 98.94 206 ALA A CA 1
ATOM 1634 C C . ALA A 1 206 ? -0.795 0.325 8.609 1 98.94 206 ALA A C 1
ATOM 1636 O O . ALA A 1 206 ? -1.321 1.037 7.754 1 98.94 206 ALA A O 1
ATOM 1637 N N . SER A 1 207 ? -1.363 -0.724 9.141 1 98.88 207 SER A N 1
ATOM 1638 C CA . SER A 1 207 ? -2.738 -1.087 8.805 1 98.88 207 SER A CA 1
ATOM 1639 C C . SER A 1 207 ? -3.678 -0.81 9.977 1 98.88 207 SER A C 1
ATOM 1641 O O . SER A 1 207 ? -3.301 -0.978 11.141 1 98.88 207 SER A O 1
ATOM 1643 N N . PHE A 1 208 ? -4.793 -0.391 9.625 1 98.88 208 PHE A N 1
ATOM 1644 C CA . PHE A 1 208 ? -5.824 -0.035 10.594 1 98.88 208 PHE A CA 1
ATOM 1645 C C . PHE A 1 208 ? -7.062 -0.906 10.414 1 98.88 208 PHE A C 1
ATOM 1647 O O . PHE A 1 208 ? -7.48 -1.173 9.289 1 98.88 208 PHE A O 1
ATOM 1654 N N . LYS A 1 209 ? -7.59 -1.371 11.492 1 98.88 209 LYS A N 1
ATOM 1655 C CA . LYS A 1 209 ? -8.969 -1.857 11.539 1 98.88 209 LYS A CA 1
ATOM 1656 C C . LYS A 1 209 ? -9.906 -0.806 12.125 1 98.88 209 LYS A C 1
ATOM 1658 O O . LYS A 1 209 ? -9.812 -0.482 13.312 1 98.88 209 LYS A O 1
ATOM 1663 N N . PHE A 1 210 ? -10.758 -0.292 11.312 1 98.81 210 PHE A N 1
ATOM 1664 C CA . PHE A 1 210 ? -11.664 0.761 11.758 1 98.81 210 PHE A CA 1
ATOM 1665 C C . PHE A 1 210 ? -12.891 0.166 12.438 1 98.81 210 PHE A C 1
ATOM 1667 O O . PHE A 1 210 ? -13.273 -0.972 12.156 1 98.81 210 PHE A O 1
ATOM 1674 N N . THR A 1 211 ? -13.523 0.917 13.312 1 98.38 211 THR A N 1
ATOM 1675 C CA . THR A 1 211 ? -14.688 0.457 14.055 1 98.38 211 THR A CA 1
ATOM 1676 C C . THR A 1 211 ? -15.852 0.155 13.117 1 98.38 211 THR A C 1
ATOM 1678 O O . THR A 1 211 ? -16.672 -0.721 13.398 1 98.38 211 THR A O 1
ATOM 1681 N N . GLY A 1 212 ? -15.852 0.828 12 1 97.56 212 GLY A N 1
ATOM 1682 C CA . GLY A 1 212 ? -16.891 0.587 11.008 1 97.56 212 GLY A CA 1
ATOM 1683 C C . GLY A 1 212 ? -16.703 -0.716 10.25 1 97.56 212 GLY A C 1
ATOM 1684 O O . GLY A 1 212 ? -17.547 -1.101 9.445 1 97.56 212 GLY A O 1
ATOM 1685 N N . GLY A 1 213 ? -15.648 -1.417 10.469 1 98.12 213 GLY A N 1
ATOM 1686 C CA . GLY A 1 213 ? -15.422 -2.729 9.891 1 98.12 213 GLY A CA 1
ATOM 1687 C C . GLY A 1 213 ? -14.469 -2.699 8.703 1 98.12 213 GLY A C 1
ATOM 1688 O O . GLY A 1 213 ? -13.93 -3.736 8.312 1 98.12 213 GLY A O 1
ATOM 1689 N N . HIS A 1 214 ? -14.289 -1.598 8.109 1 98.81 214 HIS A N 1
ATOM 1690 C CA . HIS A 1 214 ? -13.422 -1.475 6.949 1 98.81 214 HIS A CA 1
ATOM 1691 C C . HIS A 1 214 ? -11.961 -1.366 7.367 1 98.81 214 HIS A C 1
ATOM 1693 O O . HIS A 1 214 ? -11.656 -1.194 8.547 1 98.81 214 HIS A O 1
ATOM 1699 N N . LEU A 1 215 ? -11.078 -1.525 6.434 1 98.94 215 LEU A N 1
ATOM 1700 C CA . LEU A 1 215 ? -9.641 -1.536 6.691 1 98.94 215 LEU A CA 1
ATOM 1701 C C . LEU A 1 215 ? -8.984 -0.259 6.176 1 98.94 215 LEU A C 1
ATOM 1703 O O . LEU A 1 215 ? -9.531 0.415 5.301 1 98.94 215 LEU A O 1
ATOM 1707 N N . GLY A 1 216 ? -7.883 0.099 6.75 1 98.94 216 GLY A N 1
ATOM 1708 C CA . GLY A 1 216 ? -7.039 1.199 6.312 1 98.94 216 GLY A CA 1
ATOM 1709 C C . GLY A 1 216 ? -5.578 0.814 6.184 1 98.94 216 GLY A C 1
ATOM 1710 O O . GLY A 1 216 ? -5.105 -0.091 6.875 1 98.94 216 GLY A O 1
ATOM 1711 N N . LEU A 1 217 ? -4.91 1.522 5.32 1 98.94 217 LEU A N 1
ATOM 1712 C CA . LEU A 1 217 ? -3.486 1.277 5.117 1 98.94 217 LEU A CA 1
ATOM 1713 C C . LEU A 1 217 ? -2.738 2.584 4.875 1 98.94 217 LEU A C 1
ATOM 1715 O O . LEU A 1 217 ? -3.143 3.387 4.027 1 98.94 217 LEU A O 1
ATOM 1719 N N . LEU A 1 218 ? -1.72 2.787 5.609 1 98.94 218 LEU A N 1
ATOM 1720 C CA . LEU A 1 218 ? -0.773 3.879 5.406 1 98.94 218 LEU A CA 1
ATOM 1721 C C . LEU A 1 218 ? 0.574 3.348 4.93 1 98.94 218 LEU A C 1
ATOM 1723 O O . LEU A 1 218 ? 1.142 2.439 5.539 1 98.94 218 LEU A O 1
ATOM 1727 N N . ILE A 1 219 ? 1.043 3.857 3.816 1 98.94 219 ILE A N 1
ATOM 1728 C CA . ILE A 1 219 ? 2.395 3.617 3.322 1 98.94 219 ILE A CA 1
ATOM 1729 C C . ILE A 1 219 ? 3.172 4.93 3.285 1 98.94 219 ILE A C 1
ATOM 1731 O O . ILE A 1 219 ? 2.861 5.82 2.492 1 98.94 219 ILE A O 1
ATOM 1735 N N . TYR A 1 220 ? 4.145 5.074 4.125 1 98.88 220 TYR A N 1
ATOM 1736 C CA . TYR A 1 220 ? 4.91 6.312 4.184 1 98.88 220 TYR A CA 1
ATOM 1737 C C . TYR A 1 220 ? 6.406 6.027 4.246 1 98.88 220 TYR A C 1
ATOM 1739 O O . TYR A 1 220 ? 6.867 5.273 5.109 1 98.88 220 TYR A O 1
ATOM 1747 N N . SER A 1 221 ? 7.176 6.703 3.297 1 98.88 221 SER A N 1
ATOM 1748 C CA . SER A 1 221 ? 8.609 6.414 3.311 1 98.88 221 SER A CA 1
ATOM 1749 C C . SER A 1 221 ? 9.414 7.574 2.738 1 98.88 221 SER A C 1
ATOM 1751 O O . SER A 1 221 ? 9.008 8.188 1.746 1 98.88 221 SER A O 1
ATOM 1753 N N . TRP A 1 222 ? 10.531 7.859 3.396 1 98.81 222 TRP A N 1
ATOM 1754 C CA . TRP A 1 222 ? 11.523 8.789 2.879 1 98.81 222 TRP A CA 1
ATOM 1755 C C . TRP A 1 222 ? 12.711 8.047 2.283 1 98.81 222 TRP A C 1
ATOM 1757 O O . TRP A 1 222 ? 13.773 8.633 2.053 1 98.81 222 TRP A O 1
ATOM 1767 N N . SER A 1 223 ? 12.508 6.738 2.01 1 98.69 223 SER A N 1
ATOM 1768 C CA . SER A 1 223 ? 13.625 5.93 1.53 1 98.69 223 SER A CA 1
ATOM 1769 C C . SER A 1 223 ? 13.297 5.273 0.193 1 98.69 223 SER A C 1
ATOM 1771 O O . SER A 1 223 ? 13.82 4.203 -0.123 1 98.69 223 SER A O 1
ATOM 1773 N N . THR A 1 224 ? 12.43 5.879 -0.527 1 98.5 224 THR A N 1
ATOM 1774 C CA . THR A 1 224 ? 12.016 5.312 -1.806 1 98.5 224 THR A CA 1
ATOM 1775 C C . THR A 1 224 ? 12.477 6.191 -2.963 1 98.5 224 THR A C 1
ATOM 1777 O O . THR A 1 224 ? 11.883 7.234 -3.236 1 98.5 224 THR A O 1
ATOM 1780 N N . LYS A 1 225 ? 13.508 5.723 -3.648 1 98.06 225 LYS A N 1
ATOM 1781 C CA . LYS A 1 225 ? 14.078 6.453 -4.777 1 98.06 225 LYS A CA 1
ATOM 1782 C C . LYS A 1 225 ? 13.289 6.195 -6.055 1 98.06 225 LYS A C 1
ATOM 1784 O O . LYS A 1 225 ? 12.891 5.062 -6.328 1 98.06 225 LYS A O 1
ATOM 1789 N N . ASN A 1 226 ? 13.016 7.242 -6.875 1 97 226 ASN A N 1
ATOM 1790 C CA . ASN A 1 226 ? 12.336 7.168 -8.164 1 97 226 ASN A CA 1
ATOM 1791 C C . ASN A 1 226 ? 11 6.441 -8.055 1 97 226 ASN A C 1
ATOM 1793 O O . ASN A 1 226 ? 10.727 5.516 -8.812 1 97 226 ASN A O 1
ATOM 1797 N N . PRO A 1 227 ? 10.203 6.867 -7.113 1 97.5 227 PRO A N 1
ATOM 1798 C CA . PRO A 1 227 ? 8.906 6.211 -6.98 1 97.5 227 PRO A CA 1
ATOM 1799 C C . PRO A 1 227 ? 7.98 6.484 -8.164 1 97.5 227 PRO A C 1
ATOM 1801 O O . PRO A 1 227 ? 8.172 7.461 -8.891 1 97.5 227 PRO A O 1
ATOM 1804 N N . PRO A 1 228 ? 7.035 5.621 -8.391 1 97.5 228 PRO A N 1
ATOM 1805 C CA . PRO A 1 228 ? 6.047 5.883 -9.445 1 97.5 228 PRO A CA 1
ATOM 1806 C C . PRO A 1 228 ? 5.039 6.961 -9.047 1 97.5 228 PRO A C 1
ATOM 1808 O O . PRO A 1 228 ? 4.91 7.285 -7.863 1 97.5 228 PRO A O 1
ATOM 1811 N N . ARG A 1 229 ? 4.402 7.566 -10.062 1 96.31 229 ARG A N 1
ATOM 1812 C CA . ARG A 1 229 ? 3.281 8.477 -9.828 1 96.31 229 ARG A CA 1
ATOM 1813 C C . ARG A 1 229 ? 1.991 7.695 -9.586 1 96.31 229 ARG A C 1
ATOM 1815 O O . ARG A 1 229 ? 1.42 7.133 -10.523 1 96.31 229 ARG A O 1
ATOM 1822 N N . VAL A 1 230 ? 1.573 7.594 -8.352 1 98.12 230 VAL A N 1
ATOM 1823 C CA . VAL A 1 230 ? 0.377 6.848 -7.977 1 98.12 230 VAL A CA 1
ATOM 1824 C C . VAL A 1 230 ? -0.534 7.727 -7.125 1 98.12 230 VAL A C 1
ATOM 1826 O O . VAL A 1 230 ? -0.103 8.758 -6.609 1 98.12 230 VAL A O 1
ATOM 1829 N N . PRO A 1 231 ? -1.842 7.363 -6.996 1 98.75 231 PRO A N 1
ATOM 1830 C CA . PRO A 1 231 ? -2.732 8.156 -6.141 1 98.75 231 PRO A CA 1
ATOM 1831 C C . PRO A 1 231 ? -2.246 8.234 -4.695 1 98.75 231 PRO A C 1
ATOM 1833 O O . PRO A 1 231 ? -1.726 7.25 -4.16 1 98.75 231 PRO A O 1
ATOM 1836 N N . ALA A 1 232 ? -2.484 9.344 -4.086 1 98.75 232 ALA A N 1
ATOM 1837 C CA . ALA A 1 232 ? -2.139 9.539 -2.68 1 98.75 232 ALA A CA 1
ATOM 1838 C C . ALA A 1 232 ? -3.158 8.859 -1.766 1 98.75 232 ALA A C 1
ATOM 1840 O O . ALA A 1 232 ? -2.836 8.484 -0.636 1 98.75 232 ALA A O 1
ATOM 1841 N N . PHE A 1 233 ? -4.375 8.75 -2.271 1 98.88 233 PHE A N 1
ATOM 1842 C CA . PHE A 1 233 ? -5.352 7.98 -1.511 1 98.88 233 PHE A CA 1
ATOM 1843 C C . PHE A 1 233 ? -6.344 7.297 -2.439 1 98.88 233 PHE A C 1
ATOM 1845 O O . PHE A 1 233 ? -6.594 7.77 -3.551 1 98.88 233 PHE A O 1
ATOM 1852 N N . GLU A 1 234 ? -6.805 6.211 -2.049 1 98.94 234 GLU A N 1
ATOM 1853 C CA . GLU A 1 234 ? -7.852 5.395 -2.656 1 98.94 234 GLU A CA 1
ATOM 1854 C C . GLU A 1 234 ? -8.875 4.945 -1.616 1 98.94 234 GLU A C 1
ATOM 1856 O O . GLU A 1 234 ? -8.508 4.414 -0.566 1 98.94 234 GLU A O 1
ATOM 1861 N N . ILE A 1 235 ? -10.117 5.16 -1.894 1 98.94 235 ILE A N 1
ATOM 1862 C CA . ILE A 1 235 ? -11.188 4.715 -1.006 1 98.94 235 ILE A CA 1
ATOM 1863 C C . ILE A 1 235 ? -12.164 3.826 -1.776 1 98.94 235 ILE A C 1
ATOM 1865 O O . ILE A 1 235 ? -12.672 4.219 -2.826 1 98.94 235 ILE A O 1
ATOM 1869 N N . TYR A 1 236 ? -12.398 2.654 -1.232 1 98.94 236 TYR A N 1
ATOM 1870 C CA . TYR A 1 236 ? -13.273 1.688 -1.881 1 98.94 236 TYR A CA 1
ATOM 1871 C C . TYR A 1 236 ? -14.492 1.39 -1.016 1 98.94 236 TYR A C 1
ATOM 1873 O O . TYR A 1 236 ? -14.359 1.114 0.179 1 98.94 236 TYR A O 1
ATOM 1881 N N . GLY A 1 237 ? -15.641 1.444 -1.619 1 98.75 237 GLY A N 1
ATOM 1882 C CA . GLY A 1 237 ? -16.891 1.125 -0.935 1 98.75 237 GLY A CA 1
ATOM 1883 C C . GLY A 1 237 ? -17.844 0.32 -1.789 1 98.75 237 GLY A C 1
ATOM 1884 O O . GLY A 1 237 ? -17.5 -0.095 -2.896 1 98.75 237 GLY A O 1
ATOM 1885 N N . GLU A 1 238 ? -18.969 0.101 -1.215 1 98.12 238 GLU A N 1
ATOM 1886 C CA . GLU A 1 238 ? -20.031 -0.708 -1.789 1 98.12 238 GLU A CA 1
ATOM 1887 C C . GLU A 1 238 ? -20.438 -0.189 -3.164 1 98.12 238 GLU A C 1
ATOM 1889 O O . GLU A 1 238 ? -20.688 -0.974 -4.086 1 98.12 238 GLU A O 1
ATOM 1894 N N . ASN A 1 239 ? -20.406 1.105 -3.311 1 98.5 239 ASN A N 1
ATOM 1895 C CA . ASN A 1 239 ? -20.969 1.72 -4.508 1 98.5 239 ASN A CA 1
ATOM 1896 C C . ASN A 1 239 ? -19.875 2.252 -5.434 1 98.5 239 ASN A C 1
ATOM 1898 O O . ASN A 1 239 ? -20.156 3.01 -6.363 1 98.5 239 ASN A O 1
ATOM 1902 N N . GLY A 1 240 ? -18.656 1.879 -5.172 1 98.5 240 GLY A N 1
ATOM 1903 C CA . GLY A 1 240 ? -17.594 2.295 -6.074 1 98.5 240 GLY A CA 1
ATOM 1904 C C . GLY A 1 240 ? -16.344 2.766 -5.355 1 98.5 240 GLY A C 1
ATOM 1905 O O . GLY A 1 240 ? -15.977 2.215 -4.316 1 98.5 240 GLY A O 1
ATOM 1906 N N . SER A 1 241 ? -15.641 3.727 -6.07 1 98.88 241 SER A N 1
ATOM 1907 C CA . SER A 1 241 ? -14.367 4.164 -5.516 1 98.88 241 SER A CA 1
ATOM 1908 C C . SER A 1 241 ? -14.195 5.676 -5.637 1 98.88 241 SER A C 1
ATOM 1910 O O . SER A 1 241 ? -14.844 6.312 -6.469 1 98.88 241 SER A O 1
ATOM 1912 N N . LEU A 1 242 ? -13.477 6.227 -4.77 1 98.94 242 LEU A N 1
ATOM 1913 C CA . LEU A 1 242 ? -13.008 7.605 -4.723 1 98.94 242 LEU A CA 1
ATOM 1914 C C . LEU A 1 242 ? -11.484 7.66 -4.656 1 98.94 242 LEU A C 1
ATOM 1916 O O . LEU A 1 242 ? -10.891 7.238 -3.662 1 98.94 242 LEU A O 1
ATOM 1920 N N . ILE A 1 243 ? -10.844 8.195 -5.746 1 98.94 243 ILE A N 1
ATOM 1921 C CA . ILE A 1 243 ? -9.398 8.07 -5.887 1 98.94 243 ILE A CA 1
ATOM 1922 C C . ILE A 1 243 ? -8.797 9.422 -6.254 1 98.94 243 ILE A C 1
ATOM 1924 O O . ILE A 1 243 ? -9.352 10.148 -7.086 1 98.94 243 ILE A O 1
ATOM 1928 N N . GLU A 1 244 ? -7.727 9.805 -5.617 1 98.88 244 GLU A N 1
ATOM 1929 C CA . GLU A 1 244 ? -6.988 11 -6 1 98.88 244 GLU A CA 1
ATOM 1930 C C . GLU A 1 244 ? -6.34 10.836 -7.371 1 98.88 244 GLU A C 1
ATOM 1932 O O . GLU A 1 244 ? -5.816 9.766 -7.691 1 98.88 244 GLU A O 1
ATOM 1937 N N . ASP A 1 245 ? -6.379 11.859 -8.172 1 98.56 245 ASP A N 1
ATOM 1938 C CA . ASP A 1 245 ? -5.746 11.867 -9.492 1 98.56 245 ASP A CA 1
ATOM 1939 C C . ASP A 1 245 ? -4.352 12.492 -9.43 1 98.56 245 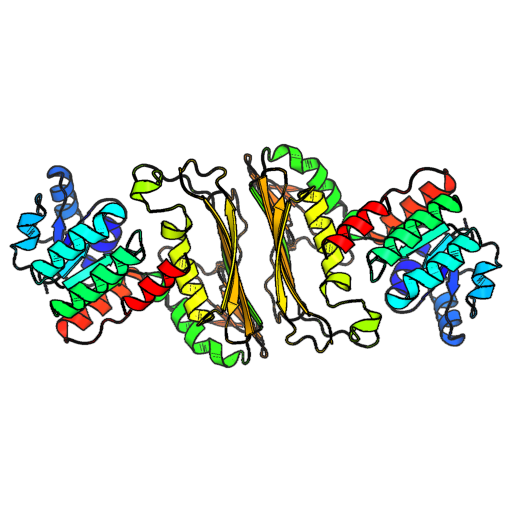ASP A C 1
ATOM 1941 O O . ASP A 1 245 ? -4.207 13.711 -9.508 1 98.56 245 ASP A O 1
ATOM 1945 N N . PRO A 1 246 ? -3.365 11.664 -9.406 1 97.62 246 PRO A N 1
ATOM 1946 C CA . PRO A 1 246 ? -2.014 12.211 -9.258 1 97.62 246 PRO A CA 1
ATOM 1947 C C . PRO A 1 246 ? -1.591 13.055 -10.453 1 97.62 246 PRO A C 1
ATOM 1949 O O . PRO A 1 246 ? -0.692 13.891 -10.336 1 97.62 246 PRO A O 1
ATOM 1952 N N . ASN A 1 247 ? -2.199 12.945 -11.578 1 97 247 ASN A N 1
ATOM 1953 C CA . ASN A 1 247 ? -1.814 13.656 -12.789 1 97 247 ASN A CA 1
ATOM 1954 C C . ASN A 1 247 ? -2.299 15.102 -12.773 1 97 247 ASN A C 1
ATOM 1956 O O . ASN A 1 247 ? -1.865 15.922 -13.586 1 97 247 ASN A O 1
ATOM 1960 N N . SER A 1 248 ? -3.154 15.43 -11.859 1 98.06 248 SER A N 1
ATOM 1961 C CA . SER A 1 248 ? -3.744 16.766 -11.82 1 98.06 248 SER A CA 1
ATOM 1962 C C . SER A 1 248 ? -3.133 17.594 -10.703 1 98.06 248 SER A C 1
ATOM 1964 O O . SER A 1 248 ? -3.576 18.719 -10.453 1 98.06 248 SER A O 1
ATOM 1966 N N . ARG A 1 249 ? -2.145 17.078 -10.031 1 97.5 249 ARG A N 1
ATOM 1967 C CA . ARG A 1 249 ? -1.505 17.812 -8.93 1 97.5 249 ARG A CA 1
ATOM 1968 C C . ARG A 1 249 ? -0.854 19.094 -9.43 1 97.5 249 ARG A C 1
ATOM 1970 O O . ARG A 1 249 ? -0.278 19.125 -10.516 1 97.5 249 ARG A O 1
ATOM 1977 N N . VAL A 1 250 ? -0.908 20.125 -8.695 1 96.31 250 VAL A N 1
ATOM 1978 C CA . VAL A 1 250 ? -0.257 21.406 -8.992 1 96.31 250 VAL A CA 1
ATOM 1979 C C . VAL A 1 250 ? 0.614 21.828 -7.812 1 96.31 250 VAL A C 1
ATOM 1981 O O . VAL A 1 250 ? 0.375 21.406 -6.672 1 96.31 250 VAL A O 1
ATOM 1984 N N . PRO A 1 251 ? 1.645 22.641 -8.07 1 93.38 251 PRO A N 1
ATOM 1985 C CA . PRO A 1 251 ? 2.473 23.109 -6.961 1 93.38 251 PRO A CA 1
ATOM 1986 C C . PRO A 1 251 ? 1.661 23.828 -5.879 1 93.38 251 PRO A C 1
ATOM 1988 O O . PRO A 1 251 ? 0.735 24.578 -6.191 1 93.38 251 PRO A O 1
ATOM 1991 N N . GLY A 1 252 ? 1.996 23.516 -4.668 1 91.94 252 GLY A N 1
ATOM 1992 C CA . GLY A 1 252 ? 1.379 24.219 -3.547 1 91.94 252 GLY A CA 1
ATOM 1993 C C . GLY A 1 252 ? 0.167 23.484 -2.992 1 91.94 252 GLY A C 1
ATOM 1994 O O . GLY A 1 252 ? -0.326 23.828 -1.914 1 91.94 252 GLY A O 1
ATOM 1995 N N . LYS A 1 253 ? -0.299 22.562 -3.766 1 94.81 253 LYS A N 1
ATOM 1996 C CA . LYS A 1 253 ? -1.425 21.75 -3.316 1 94.81 253 LYS A CA 1
ATOM 1997 C C . LYS A 1 253 ? -1.008 20.297 -3.121 1 94.81 253 LYS A C 1
ATOM 1999 O O . LYS A 1 253 ? -0.397 19.688 -4.008 1 94.81 253 LYS A O 1
ATOM 2004 N N . PRO A 1 254 ? -1.393 19.75 -1.992 1 96 254 PRO A N 1
ATOM 2005 C CA . PRO A 1 254 ? -0.874 18.406 -1.716 1 96 254 PRO A CA 1
ATOM 2006 C C . PRO A 1 254 ? -1.543 17.328 -2.566 1 96 254 PRO A C 1
ATOM 2008 O O . PRO A 1 254 ? -0.909 16.328 -2.912 1 96 254 PRO A O 1
ATOM 2011 N N . TYR A 1 255 ? -2.859 17.5 -2.846 1 98.38 255 TYR A N 1
ATOM 2012 C CA . TYR A 1 255 ? -3.594 16.484 -3.58 1 98.38 255 TYR A CA 1
ATOM 2013 C C . TYR A 1 255 ? -4.129 17.031 -4.898 1 98.38 255 TYR A C 1
ATOM 2015 O O . TYR A 1 255 ? -4.383 18.234 -5.02 1 98.38 255 TYR A O 1
ATOM 2023 N N . GLY A 1 256 ? -4.242 16.094 -5.879 1 98.44 256 GLY A N 1
ATOM 2024 C CA . GLY A 1 256 ? -4.875 16.438 -7.141 1 98.44 256 GLY A CA 1
ATOM 2025 C C . GLY A 1 256 ? -6.387 16.312 -7.105 1 98.44 256 GLY A C 1
ATOM 2026 O O . GLY A 1 256 ? -6.984 16.281 -6.027 1 98.44 256 GLY A O 1
ATOM 2027 N N . ASP A 1 257 ? -6.953 16.312 -8.258 1 98.75 257 ASP A N 1
ATOM 2028 C CA . ASP A 1 257 ? -8.398 16.156 -8.398 1 98.75 257 ASP A CA 1
ATOM 2029 C C . ASP A 1 257 ? -8.852 14.773 -7.941 1 98.75 257 ASP A C 1
ATOM 2031 O O . ASP A 1 257 ? -8.055 13.992 -7.426 1 98.75 257 ASP A O 1
ATOM 2035 N N . ILE A 1 258 ? -10.164 14.57 -8.055 1 98.81 258 ILE A N 1
ATOM 2036 C CA . ILE A 1 258 ? -10.758 13.312 -7.613 1 98.81 258 ILE A CA 1
ATOM 2037 C C . ILE A 1 258 ? -11.281 12.539 -8.812 1 98.81 258 ILE A C 1
ATOM 2039 O O . ILE A 1 258 ? -11.867 13.117 -9.734 1 98.81 258 ILE A O 1
ATOM 2043 N N . ILE A 1 259 ? -11.008 11.258 -8.852 1 98.81 259 ILE A N 1
ATOM 2044 C CA . ILE A 1 259 ? -11.68 10.328 -9.75 1 98.81 259 ILE A CA 1
ATOM 2045 C C . ILE A 1 259 ? -12.75 9.555 -8.977 1 98.81 259 ILE A C 1
ATOM 2047 O O . ILE A 1 259 ? -12.43 8.703 -8.141 1 98.81 259 ILE A O 1
ATOM 2051 N N . PHE A 1 260 ? -14.008 9.867 -9.188 1 98.69 260 PHE A N 1
ATOM 2052 C CA . PHE A 1 260 ? -15.141 9.234 -8.523 1 98.69 260 PHE A CA 1
ATOM 2053 C C . PHE A 1 260 ? -15.836 8.25 -9.453 1 98.69 260 PHE A C 1
ATOM 2055 O O . PHE A 1 260 ? -16.469 8.648 -10.43 1 98.69 260 PHE A O 1
ATOM 2062 N N . ASN A 1 261 ? -15.711 6.965 -9.18 1 98.06 261 ASN A N 1
ATOM 2063 C CA . ASN A 1 261 ? -16.266 5.898 -10 1 98.06 261 ASN A CA 1
ATOM 2064 C C . ASN A 1 261 ? -15.852 6.043 -11.461 1 98.06 261 ASN A C 1
ATOM 2066 O O . ASN A 1 261 ? -16.688 5.914 -12.367 1 98.06 261 ASN A O 1
ATOM 2070 N N . GLY A 1 262 ? -14.602 6.43 -11.641 1 97 262 GLY A N 1
ATOM 2071 C CA . GLY A 1 262 ? -14.031 6.492 -12.977 1 97 262 GLY A CA 1
ATOM 2072 C C . GLY A 1 262 ? -14.203 7.848 -13.641 1 97 262 GLY A C 1
ATOM 2073 O O . GLY A 1 262 ? -13.648 8.094 -14.711 1 97 262 GLY A O 1
ATOM 2074 N N . GLU A 1 263 ? -14.891 8.742 -12.984 1 97.62 263 GLU A N 1
ATOM 2075 C CA . GLU A 1 263 ? -15.133 10.062 -13.555 1 97.62 263 GLU A CA 1
ATOM 2076 C C . GLU A 1 263 ? -14.406 11.148 -12.758 1 97.62 263 GLU A C 1
ATOM 2078 O O . GLU A 1 263 ? -14.484 11.188 -11.531 1 97.62 263 GLU A O 1
ATOM 2083 N N . ARG A 1 264 ? -13.773 12 -13.453 1 97.56 264 ARG A N 1
ATOM 2084 C CA . ARG A 1 264 ? -12.984 13.047 -12.812 1 97.56 264 ARG A CA 1
ATOM 2085 C C . ARG A 1 264 ? -13.875 14.172 -12.289 1 97.56 264 ARG A C 1
ATOM 2087 O O . ARG A 1 264 ? -14.797 14.602 -12.977 1 97.56 264 ARG A O 1
ATOM 2094 N N . ILE A 1 265 ? -13.633 14.578 -11.141 1 98.31 265 ILE A N 1
ATOM 2095 C CA . ILE A 1 265 ? -14.227 15.75 -10.508 1 98.31 265 ILE A CA 1
ATOM 2096 C C . ILE A 1 265 ? -13.141 16.781 -10.227 1 98.31 265 ILE A C 1
ATOM 2098 O O . ILE A 1 265 ? -12.234 16.547 -9.422 1 98.31 265 ILE A O 1
ATOM 2102 N N . GLU A 1 266 ? -13.164 17.891 -10.898 1 98.12 266 GLU A N 1
ATOM 2103 C CA . GLU A 1 266 ? -12.203 18.953 -10.656 1 98.12 266 GLU A CA 1
ATOM 2104 C C . GLU A 1 266 ? -12.461 19.656 -9.32 1 98.12 266 GLU A C 1
ATOM 2106 O O . GLU A 1 266 ? -13.609 19.953 -8.984 1 98.12 266 GLU A O 1
ATOM 2111 N N . VAL A 1 267 ? -11.406 19.797 -8.586 1 97.94 267 VAL A N 1
ATOM 2112 C CA . VAL A 1 267 ? -11.508 20.469 -7.297 1 97.94 267 VAL A CA 1
ATOM 2113 C C . VAL A 1 267 ? -10.805 21.828 -7.363 1 97.94 267 VAL A C 1
ATOM 2115 O O . VAL A 1 267 ? -9.859 22 -8.141 1 97.94 267 VAL A O 1
ATOM 2118 N N . GLU A 1 268 ? -11.273 22.797 -6.602 1 96.06 268 GLU A N 1
ATOM 2119 C CA . GLU A 1 268 ? -10.68 24.125 -6.574 1 96.06 268 GLU A CA 1
ATOM 2120 C C . GLU A 1 268 ? -9.203 24.062 -6.211 1 96.06 268 GLU A C 1
ATOM 2122 O O . GLU A 1 268 ? -8.812 23.312 -5.316 1 96.06 268 GLU A O 1
ATOM 2127 N N . LYS A 1 269 ? -8.438 24.828 -6.965 1 95.25 269 LYS A N 1
ATOM 2128 C CA . LYS A 1 269 ? -7.004 24.891 -6.688 1 95.25 269 LYS A CA 1
ATOM 2129 C C . LYS A 1 269 ? -6.672 26.047 -5.762 1 95.25 269 LYS A C 1
ATOM 2131 O O . LYS A 1 269 ? -6.324 27.141 -6.223 1 95.25 269 LYS A O 1
ATOM 2136 N N . VAL A 1 270 ? -6.773 25.797 -4.523 1 94.25 270 VAL A N 1
ATOM 2137 C CA . VAL A 1 270 ? -6.523 26.812 -3.5 1 94.25 270 VAL A CA 1
ATOM 2138 C C . VAL A 1 270 ? -5.383 26.359 -2.59 1 94.25 270 VAL A C 1
ATOM 2140 O O . VAL A 1 270 ? -5.266 25.172 -2.281 1 94.25 270 VAL A O 1
ATOM 2143 N N . ASP A 1 271 ? -4.566 27.297 -2.17 1 96.25 271 ASP A N 1
ATOM 2144 C CA . ASP A 1 271 ? -3.482 27.031 -1.23 1 96.25 271 ASP A CA 1
ATOM 2145 C C . ASP A 1 271 ? -4.023 26.766 0.171 1 96.25 271 ASP A C 1
ATOM 2147 O O . ASP A 1 271 ? -4.547 27.672 0.824 1 96.25 271 ASP A O 1
ATOM 2151 N N . PRO A 1 272 ? -3.828 25.578 0.634 1 97.94 272 PRO A N 1
ATOM 2152 C CA . PRO A 1 272 ? -4.422 25.25 1.934 1 97.94 272 PRO A CA 1
ATOM 2153 C C . PRO A 1 272 ? -3.801 26.047 3.078 1 97.94 272 PRO A C 1
ATOM 2155 O O . PRO A 1 272 ? -4.422 26.219 4.129 1 97.94 272 PRO A O 1
ATOM 2158 N N . ILE A 1 273 ? -2.582 26.516 2.916 1 97.94 273 ILE A N 1
ATOM 2159 C CA . ILE A 1 273 ? -1.932 27.328 3.939 1 97.94 273 ILE A CA 1
ATOM 2160 C C . ILE A 1 273 ? -2.668 28.672 4.086 1 97.94 273 ILE A C 1
ATOM 2162 O O . ILE A 1 273 ? -2.924 29.109 5.207 1 97.94 273 ILE A O 1
ATOM 2166 N N . GLU A 1 274 ? -3.018 29.266 2.99 1 97.75 274 GLU A N 1
ATOM 2167 C CA . GLU A 1 274 ? -3.816 30.484 3.035 1 97.75 274 GLU A CA 1
ATOM 2168 C C . GLU A 1 274 ? -5.164 30.234 3.707 1 97.75 274 GLU A C 1
ATOM 2170 O O . GLU A 1 274 ? -5.625 31.047 4.508 1 97.75 274 GLU A O 1
ATOM 2175 N N . VAL A 1 275 ? -5.727 29.078 3.387 1 98.12 275 VAL A N 1
ATOM 2176 C CA . VAL A 1 275 ? -7.051 28.75 3.898 1 98.12 275 VAL A CA 1
ATOM 2177 C C . VAL A 1 275 ? -6.992 28.578 5.414 1 98.12 275 VAL A C 1
ATOM 2179 O O . VAL A 1 275 ? -7.797 29.172 6.145 1 98.12 275 VAL A O 1
ATOM 2182 N N . GLU A 1 276 ? -6.031 27.812 5.926 1 98.25 276 GLU A N 1
ATOM 2183 C CA . GLU A 1 276 ? -5.988 27.547 7.359 1 98.25 276 GLU A CA 1
ATOM 2184 C C . GLU A 1 276 ? -5.68 28.812 8.148 1 98.25 276 GLU A C 1
ATOM 2186 O O . GLU A 1 276 ? -6.273 29.047 9.211 1 98.25 276 GLU A O 1
ATOM 2191 N N . LEU A 1 277 ? -4.77 29.703 7.625 1 98.38 277 LEU A N 1
ATOM 2192 C CA . LEU A 1 277 ? -4.457 30.953 8.312 1 98.38 277 LEU A CA 1
ATOM 2193 C C . LEU A 1 277 ? -5.656 31.891 8.312 1 98.38 277 LEU A C 1
ATOM 2195 O O . LEU A 1 277 ? -6.008 32.469 9.352 1 98.38 277 LEU A O 1
ATOM 2199 N N . ARG A 1 278 ? -6.316 32 7.199 1 98.25 278 ARG A N 1
ATOM 2200 C CA . ARG A 1 278 ? -7.48 32.875 7.062 1 98.25 278 ARG A CA 1
ATOM 2201 C C . ARG A 1 278 ? -8.609 32.438 7.98 1 98.25 278 ARG A C 1
ATOM 2203 O O . ARG A 1 278 ? -9.219 33.25 8.672 1 98.25 278 ARG A O 1
ATOM 2210 N N . GLU A 1 279 ? -8.867 31.172 7.984 1 98.5 279 GLU A N 1
ATOM 2211 C CA . GLU A 1 279 ? -9.984 30.656 8.773 1 98.5 279 GLU A CA 1
ATOM 2212 C C . GLU A 1 279 ? -9.703 30.766 10.266 1 98.5 279 GLU A C 1
ATOM 2214 O O . GLU A 1 279 ? -10.625 31 11.062 1 98.5 279 GLU A O 1
ATOM 2219 N N . PHE A 1 280 ? -8.469 30.531 10.656 1 98.69 280 PHE A N 1
ATOM 2220 C CA . PHE A 1 280 ? -8.133 30.734 12.062 1 98.69 280 PHE A CA 1
ATOM 2221 C C . PHE A 1 280 ? -8.344 32.188 12.469 1 98.69 280 PHE A C 1
ATOM 2223 O O . PHE A 1 280 ? -8.969 32.469 13.5 1 98.69 280 PHE A O 1
ATOM 2230 N N . LEU A 1 281 ? -7.797 33.156 11.703 1 98.56 281 LEU A N 1
ATOM 2231 C CA . LEU A 1 281 ? -7.895 34.562 12.023 1 98.56 281 LEU A CA 1
ATOM 2232 C C . LEU A 1 281 ? -9.352 35.031 12.094 1 98.56 281 LEU A C 1
ATOM 2234 O O . LEU A 1 281 ? -9.727 35.812 12.969 1 98.56 281 LEU A O 1
ATOM 2238 N N . LYS A 1 282 ? -10.133 34.5 11.219 1 98.38 282 LYS A N 1
ATOM 2239 C CA . LYS A 1 282 ? -11.562 34.781 11.258 1 98.38 282 LYS A CA 1
ATOM 2240 C C . LYS A 1 282 ? -12.203 34.281 12.539 1 98.38 282 LYS A C 1
ATOM 2242 O O . LYS A 1 282 ? -13.062 34.938 13.125 1 98.38 282 LYS A O 1
ATOM 2247 N N . ALA A 1 283 ? -11.805 33.062 12.938 1 98.56 283 ALA A N 1
ATOM 2248 C CA . ALA A 1 283 ? -12.32 32.5 14.18 1 98.56 283 ALA A CA 1
ATOM 2249 C C . ALA A 1 283 ? -11.969 33.375 15.383 1 98.56 283 ALA A C 1
ATOM 2251 O O . ALA A 1 283 ? -12.781 33.562 16.281 1 98.56 283 ALA A O 1
ATOM 2252 N N . VAL A 1 284 ? -10.727 33.875 15.414 1 98.25 284 VAL A N 1
ATOM 2253 C CA . VAL A 1 284 ? -10.289 34.75 16.484 1 98.25 284 VAL A CA 1
ATOM 2254 C C . VAL A 1 284 ? -11.102 36.062 16.469 1 98.25 284 VAL A C 1
ATOM 2256 O O . VAL A 1 284 ? -11.617 36.5 17.484 1 98.25 284 VAL A O 1
ATOM 2259 N N . GLU A 1 285 ? -11.258 36.625 15.305 1 97.44 285 GLU A N 1
ATOM 2260 C CA . GLU A 1 285 ? -11.977 37.875 15.133 1 97.44 285 GLU A CA 1
ATOM 2261 C C . GLU A 1 285 ? -13.422 37.75 15.594 1 97.44 285 GLU A C 1
ATOM 2263 O O . GLU A 1 285 ? -13.945 38.656 16.266 1 97.44 285 GLU A O 1
ATOM 2268 N N . ASN A 1 286 ? -14 36.625 15.266 1 97.88 286 ASN A N 1
ATOM 2269 C CA . ASN A 1 286 ? -15.422 36.438 15.547 1 97.88 286 ASN A CA 1
ATOM 2270 C C . ASN A 1 286 ? -15.641 35.719 16.859 1 97.88 286 ASN A C 1
ATOM 2272 O O . ASN A 1 286 ? -16.781 35.469 17.266 1 97.88 286 ASN A O 1
ATOM 2276 N N . ASN A 1 287 ? -14.609 35.344 17.453 1 97.69 287 ASN A N 1
ATOM 2277 C CA . ASN A 1 287 ? -14.648 34.594 18.688 1 97.69 287 ASN A CA 1
ATOM 2278 C C . ASN A 1 287 ? -15.492 33.312 18.547 1 97.69 287 ASN A C 1
ATOM 2280 O O . ASN A 1 287 ? -16.391 33.062 19.344 1 97.69 287 ASN A O 1
ATOM 2284 N N . THR A 1 288 ? -15.234 32.594 17.469 1 98 288 THR A N 1
ATOM 2285 C CA . THR A 1 288 ? -15.867 31.312 17.219 1 98 288 THR A CA 1
ATOM 2286 C C . THR A 1 288 ? -14.867 30.172 17.375 1 98 288 THR A C 1
ATOM 2288 O O . THR A 1 288 ? -13.68 30.406 17.578 1 98 288 THR A O 1
ATOM 2291 N N . GLU A 1 289 ? -15.375 28.969 17.391 1 97.81 289 GLU A N 1
ATOM 2292 C CA . GLU A 1 289 ? -14.516 27.797 17.469 1 97.81 289 GLU A CA 1
ATOM 2293 C C . GLU A 1 289 ? -13.547 27.75 16.297 1 97.81 289 GLU A C 1
ATOM 2295 O O . GLU A 1 289 ? -13.906 28.109 15.172 1 97.81 289 GLU A O 1
ATOM 2300 N N . VAL A 1 290 ? -12.375 27.297 16.547 1 98.62 290 VAL A N 1
ATOM 2301 C CA . VAL A 1 290 ? -11.398 27.188 15.469 1 98.62 290 VAL A CA 1
ATOM 2302 C C . VAL A 1 290 ? -11.836 26.094 14.5 1 98.62 290 VAL A C 1
ATOM 2304 O O . VAL A 1 290 ? -12.484 25.125 14.891 1 98.62 290 VAL A O 1
ATOM 2307 N N . PRO A 1 291 ? -11.461 26.203 13.25 1 98.25 291 PRO A N 1
ATOM 2308 C CA . PRO A 1 291 ? -11.969 25.281 12.227 1 98.25 291 PRO A CA 1
ATOM 2309 C C . PRO A 1 291 ? -11.422 23.859 12.383 1 98.25 291 PRO A C 1
ATOM 2311 O O . PRO A 1 291 ? -12.062 22.906 11.961 1 98.25 291 PRO A O 1
ATOM 2314 N N . MET A 1 292 ? -10.242 23.703 12.93 1 98.56 292 MET A N 1
ATOM 2315 C CA . MET A 1 292 ? -9.703 22.391 13.266 1 98.56 292 MET A CA 1
ATOM 2316 C C . MET A 1 292 ? -9.406 22.297 14.758 1 98.56 292 MET A C 1
ATOM 2318 O O . MET A 1 292 ? -8.383 22.812 15.227 1 98.56 292 MET A O 1
ATOM 2322 N N . LYS A 1 293 ? -10.25 21.562 15.445 1 98.44 293 LYS A N 1
ATOM 2323 C CA . LYS A 1 293 ? -10.062 21.406 16.891 1 98.44 293 LYS A CA 1
ATOM 2324 C C . LYS A 1 293 ? -8.719 20.75 17.188 1 98.44 293 LYS A C 1
ATOM 2326 O O . LYS A 1 293 ? -8.312 19.812 16.516 1 98.44 293 LYS A O 1
ATOM 2331 N N . PRO A 1 294 ? -8.078 21.297 18.203 1 98.69 294 PRO A N 1
ATOM 2332 C CA . PRO A 1 294 ? -6.758 20.75 18.531 1 98.69 294 PRO A CA 1
ATOM 2333 C C . PRO A 1 294 ? -6.809 19.266 18.859 1 98.69 294 PRO A C 1
ATOM 2335 O O . PRO A 1 294 ? -5.809 18.547 18.688 1 98.69 294 PRO A O 1
ATOM 2338 N N . GLU A 1 295 ? -7.945 18.734 19.266 1 98.69 295 GLU A N 1
ATOM 2339 C CA . GLU A 1 295 ? -8.125 17.328 19.562 1 98.69 295 GLU A CA 1
ATOM 2340 C C . GLU A 1 295 ? -7.91 16.453 18.328 1 98.69 295 GLU A C 1
ATOM 2342 O O . GLU A 1 295 ? -7.523 15.289 18.438 1 98.69 295 GLU A O 1
ATOM 2347 N N . ILE A 1 296 ? -8.141 17 17.156 1 98.75 296 ILE A N 1
ATOM 2348 C CA . ILE A 1 296 ? -7.887 16.281 15.914 1 98.75 296 ILE A CA 1
ATOM 2349 C C . ILE A 1 296 ? -6.387 16.031 15.758 1 98.75 296 ILE A C 1
ATOM 2351 O O . ILE A 1 296 ? -5.961 14.945 15.375 1 98.75 296 ILE A O 1
ATOM 2355 N N . ALA A 1 297 ? -5.613 17.062 16.078 1 98.81 297 ALA A N 1
ATOM 2356 C CA . ALA A 1 297 ? -4.164 16.906 16.031 1 98.81 297 ALA A CA 1
ATOM 2357 C C . ALA A 1 297 ? -3.678 15.914 17.078 1 98.81 297 ALA A C 1
ATOM 2359 O O . ALA A 1 297 ? -2.734 15.156 16.828 1 98.81 297 ALA A O 1
ATOM 2360 N N . LEU A 1 298 ? -4.281 15.93 18.234 1 98.81 298 LEU A N 1
ATOM 2361 C CA . LEU A 1 298 ? -3.957 14.953 19.266 1 98.81 298 LEU A CA 1
ATOM 2362 C C . LEU A 1 298 ? -4.234 13.539 18.781 1 98.81 298 LEU A C 1
ATOM 2364 O O . LEU A 1 298 ? -3.406 12.641 18.969 1 98.81 298 LEU A O 1
ATOM 2368 N N . ARG A 1 299 ? -5.391 13.336 18.188 1 98.62 299 ARG A N 1
ATOM 2369 C CA . ARG A 1 299 ? -5.773 12.062 17.578 1 98.62 299 ARG A CA 1
ATOM 2370 C C . ARG A 1 299 ? -4.707 11.57 16.609 1 98.62 299 ARG A C 1
ATOM 2372 O O . ARG A 1 299 ? -4.32 10.398 16.641 1 98.62 299 ARG A O 1
ATOM 2379 N N . ASP A 1 300 ? -4.262 12.43 15.742 1 98.62 300 ASP A N 1
ATOM 2380 C CA . ASP A 1 300 ? -3.264 12.086 14.734 1 98.62 300 ASP A CA 1
ATOM 2381 C C . ASP A 1 300 ? -1.938 11.695 15.383 1 98.62 300 ASP A C 1
ATOM 2383 O O . ASP A 1 300 ? -1.278 10.758 14.945 1 98.62 300 ASP A O 1
ATOM 2387 N N . LEU A 1 301 ? -1.565 12.43 16.406 1 98.62 301 LEU A N 1
ATOM 2388 C CA . LEU A 1 301 ? -0.333 12.133 17.141 1 98.62 301 LEU A CA 1
ATOM 2389 C C . LEU A 1 301 ? -0.414 10.773 17.828 1 98.62 301 LEU A C 1
ATOM 2391 O O . LEU A 1 301 ? 0.543 10 17.781 1 98.62 301 LEU A O 1
ATOM 2395 N N . GLU A 1 302 ? -1.534 10.5 18.453 1 98.19 302 GLU A N 1
ATOM 2396 C CA . GLU A 1 302 ? -1.729 9.227 19.141 1 98.19 302 GLU A CA 1
ATOM 2397 C C . GLU A 1 302 ? -1.58 8.055 18.172 1 98.19 302 GLU A C 1
ATOM 2399 O O . GLU A 1 302 ? -0.969 7.035 18.5 1 98.19 302 GLU A O 1
ATOM 2404 N N . ALA A 1 303 ? -2.129 8.195 17.016 1 97.56 303 ALA A N 1
ATOM 2405 C CA . ALA A 1 303 ? -2.018 7.156 15.992 1 97.56 303 ALA A CA 1
ATOM 2406 C C . ALA A 1 303 ? -0.576 7.012 15.516 1 97.56 303 ALA A C 1
ATOM 2408 O O . ALA A 1 303 ? -0.128 5.906 15.195 1 97.56 303 ALA A O 1
ATOM 2409 N N . SER A 1 304 ? 0.102 8.102 15.492 1 94.69 304 SER A N 1
ATOM 2410 C CA . SER A 1 304 ? 1.477 8.094 15.008 1 94.69 304 SER A CA 1
ATOM 2411 C C . SER A 1 304 ? 2.414 7.422 16 1 94.69 304 SER A C 1
ATOM 2413 O O . SER A 1 304 ? 3.361 6.738 15.609 1 94.69 304 SER A O 1
ATOM 2415 N N . MET B 1 1 ? 5.887 -38.25 -24.703 1 92.5 1 MET B N 1
ATOM 2416 C CA . MET B 1 1 ? 5.297 -38.031 -23.391 1 92.5 1 MET B CA 1
ATOM 2417 C C . MET B 1 1 ? 3.805 -37.75 -23.5 1 92.5 1 MET B C 1
ATOM 2419 O O . MET B 1 1 ? 3.391 -36.938 -24.344 1 92.5 1 MET B O 1
ATOM 2423 N N . LYS B 1 2 ? 3.023 -38.469 -22.812 1 97.75 2 LYS B N 1
ATOM 2424 C CA . LYS B 1 2 ? 1.569 -38.375 -22.891 1 97.75 2 LYS B CA 1
ATOM 2425 C C . LYS B 1 2 ? 1.001 -37.688 -21.656 1 97.75 2 LYS B C 1
ATOM 2427 O O . LYS B 1 2 ? 1.292 -38.094 -20.516 1 97.75 2 LYS B O 1
ATOM 2432 N N . VAL B 1 3 ? 0.214 -36.625 -21.859 1 98.62 3 VAL B N 1
ATOM 2433 C CA . VAL B 1 3 ? -0.345 -35.844 -20.766 1 98.62 3 VAL B CA 1
ATOM 2434 C C . VAL B 1 3 ? -1.863 -36 -20.734 1 98.62 3 VAL B C 1
ATOM 2436 O O . VAL B 1 3 ? -2.52 -35.969 -21.766 1 98.62 3 VAL B O 1
ATOM 2439 N N . ALA B 1 4 ? -2.424 -36.219 -19.609 1 98.56 4 ALA B N 1
ATOM 2440 C CA . ALA B 1 4 ? -3.875 -36.156 -19.438 1 98.56 4 ALA B CA 1
ATOM 2441 C C . ALA B 1 4 ? -4.293 -34.938 -18.656 1 98.56 4 ALA B C 1
ATOM 2443 O O . ALA B 1 4 ? -3.914 -34.75 -17.484 1 98.56 4 ALA B O 1
ATOM 2444 N N . VAL B 1 5 ? -5.082 -34.062 -19.25 1 98.44 5 VAL B N 1
ATOM 2445 C CA . VAL B 1 5 ? -5.617 -32.875 -18.578 1 98.44 5 VAL B CA 1
ATOM 2446 C C . VAL B 1 5 ? -6.918 -33.25 -17.859 1 98.44 5 VAL B C 1
ATOM 2448 O O . VAL B 1 5 ? -7.918 -33.562 -18.5 1 98.44 5 VAL B O 1
ATOM 2451 N N . VAL B 1 6 ? -6.816 -33.156 -16.531 1 97.5 6 VAL B N 1
ATOM 2452 C CA . VAL B 1 6 ? -7.977 -33.5 -15.711 1 97.5 6 VAL B CA 1
ATOM 2453 C C . VAL B 1 6 ? -8.68 -32.188 -15.289 1 97.5 6 VAL B C 1
ATOM 2455 O O . VAL B 1 6 ? -8.227 -31.516 -14.375 1 97.5 6 VAL B O 1
ATOM 2458 N N . GLY B 1 7 ? -9.82 -31.922 -15.883 1 92.19 7 GLY B N 1
ATOM 2459 C CA . GLY B 1 7 ? -10.523 -30.641 -15.773 1 92.19 7 GLY B CA 1
ATOM 2460 C C . GLY B 1 7 ? -10.422 -29.797 -17.031 1 92.19 7 GLY B C 1
ATOM 2461 O O . GLY B 1 7 ? -9.523 -28.953 -17.141 1 92.19 7 GLY B O 1
ATOM 2462 N N . CYS B 1 8 ? -11.422 -29.891 -17.906 1 88 8 CYS B N 1
ATOM 2463 C CA . CYS B 1 8 ? -11.281 -29.203 -19.188 1 88 8 CYS B CA 1
ATOM 2464 C C . CYS B 1 8 ? -12.234 -28.016 -19.297 1 88 8 CYS B C 1
ATOM 2466 O O . CYS B 1 8 ? -12.484 -27.516 -20.375 1 88 8 CYS B O 1
ATOM 2468 N N . ASN B 1 9 ? -12.727 -27.656 -18.125 1 85.38 9 ASN B N 1
ATOM 2469 C CA . ASN B 1 9 ? -13.516 -26.438 -18.094 1 85.38 9 ASN B CA 1
ATOM 2470 C C . ASN B 1 9 ? -12.695 -25.25 -17.578 1 85.38 9 ASN B C 1
ATOM 2472 O O . ASN B 1 9 ? -11.641 -25.453 -16.969 1 85.38 9 ASN B O 1
ATOM 2476 N N . GLY B 1 10 ? -13.086 -24.094 -17.891 1 87.62 10 GLY B N 1
ATOM 2477 C CA . GLY B 1 10 ? -12.469 -22.906 -17.328 1 87.62 10 GLY B CA 1
ATOM 2478 C C . GLY B 1 10 ? -10.977 -22.828 -17.578 1 87.62 10 GLY B C 1
ATOM 2479 O O . GLY B 1 10 ? -10.539 -22.734 -18.734 1 87.62 10 GLY B O 1
ATOM 2480 N N . TRP B 1 11 ? -10.195 -23.062 -16.469 1 90.94 11 TRP B N 1
ATOM 2481 C CA . TRP B 1 11 ? -8.742 -22.922 -16.516 1 90.94 11 TRP B CA 1
ATOM 2482 C C . TRP B 1 11 ? -8.109 -24.078 -17.281 1 90.94 11 TRP B C 1
ATOM 2484 O O . TRP B 1 11 ? -7.027 -23.953 -17.859 1 90.94 11 TRP B O 1
ATOM 2494 N N . GLY B 1 12 ? -8.781 -25.203 -17.344 1 94.25 12 GLY B N 1
ATOM 2495 C CA . GLY B 1 12 ? -8.305 -26.328 -18.125 1 94.25 12 GLY B CA 1
ATOM 2496 C C . GLY B 1 12 ? -8.148 -26.016 -19.609 1 94.25 12 GLY B C 1
ATOM 2497 O O . GLY B 1 12 ? -7.227 -26.516 -20.25 1 94.25 12 GLY B O 1
ATOM 2498 N N . LYS B 1 13 ? -9.008 -25.141 -20.094 1 94.69 13 LYS B N 1
ATOM 2499 C CA . LYS B 1 13 ? -8.953 -24.734 -21.484 1 94.69 13 LYS B CA 1
ATOM 2500 C C . LYS B 1 13 ? -7.656 -23.969 -21.797 1 94.69 13 LYS B C 1
ATOM 2502 O O . LYS B 1 13 ? -7.102 -24.094 -22.875 1 94.69 13 LYS B O 1
ATOM 2507 N N . VAL B 1 14 ? -7.203 -23.281 -20.828 1 95.56 14 VAL B N 1
ATOM 2508 C CA . VAL B 1 14 ? -5.957 -22.531 -20.984 1 95.56 14 VAL B CA 1
ATOM 2509 C C . VAL B 1 14 ? -4.781 -23.5 -21.078 1 95.56 14 VAL B C 1
ATOM 2511 O O . VAL B 1 14 ? -3.885 -23.312 -21.906 1 95.56 14 VAL B O 1
ATOM 2514 N N . HIS B 1 15 ? -4.867 -24.547 -20.281 1 97.31 15 HIS B N 1
ATOM 2515 C CA . HIS B 1 15 ? -3.82 -25.562 -20.328 1 97.31 15 HIS B CA 1
ATOM 2516 C C . HIS B 1 15 ? -3.834 -26.312 -21.656 1 97.31 15 HIS B C 1
ATOM 2518 O O . HIS B 1 15 ? -2.777 -26.578 -22.234 1 97.31 15 HIS B O 1
ATOM 2524 N N . LEU B 1 16 ? -5.043 -26.625 -22.141 1 96.94 16 LEU B N 1
ATOM 2525 C CA . LEU B 1 16 ? -5.168 -27.328 -23.422 1 96.94 16 LEU B CA 1
ATOM 2526 C C . LEU B 1 16 ? -4.605 -26.484 -24.562 1 96.94 16 LEU B C 1
ATOM 2528 O O . LEU B 1 16 ? -3.912 -27.016 -25.438 1 96.94 16 LEU B O 1
ATOM 2532 N N . HIS B 1 17 ? -4.883 -25.219 -24.484 1 96.06 17 HIS B N 1
ATOM 2533 C CA . HIS B 1 17 ? -4.336 -24.312 -25.484 1 96.06 17 HIS B CA 1
ATOM 2534 C C . HIS B 1 17 ? -2.812 -24.297 -25.453 1 96.06 17 HIS B C 1
ATOM 2536 O O . HIS B 1 17 ? -2.158 -24.375 -26.484 1 96.06 17 HIS B O 1
ATOM 2542 N N . ALA B 1 18 ? -2.266 -24.25 -24.281 1 96.69 18 ALA B N 1
ATOM 2543 C CA . ALA B 1 18 ? -0.816 -24.203 -24.109 1 96.69 18 ALA B CA 1
ATOM 2544 C C . ALA B 1 18 ? -0.16 -25.5 -24.562 1 96.69 18 ALA B C 1
ATOM 2546 O O . ALA B 1 18 ? 0.874 -25.484 -25.234 1 96.69 18 ALA B O 1
ATOM 2547 N N . LEU B 1 19 ? -0.744 -26.656 -24.219 1 97.38 19 LEU B N 1
ATOM 2548 C CA . LEU B 1 19 ? -0.207 -27.953 -24.609 1 97.38 19 LEU B CA 1
ATOM 2549 C C . LEU B 1 19 ? -0.201 -28.109 -26.125 1 97.38 19 LEU B C 1
ATOM 2551 O O . LEU B 1 19 ? 0.754 -28.641 -26.688 1 97.38 19 LEU B O 1
ATOM 2555 N N . ARG B 1 20 ? -1.273 -27.625 -26.719 1 96.44 20 ARG B N 1
ATOM 2556 C CA . ARG B 1 20 ? -1.349 -27.656 -28.172 1 96.44 20 ARG B CA 1
ATOM 2557 C C . ARG B 1 20 ? -0.225 -26.828 -28.797 1 96.44 20 ARG B C 1
ATOM 2559 O O . ARG B 1 20 ? 0.441 -27.281 -29.719 1 96.44 20 ARG B O 1
ATOM 2566 N N . LYS B 1 21 ? 0.007 -25.734 -28.266 1 95.69 21 LYS B N 1
ATOM 2567 C CA . LYS B 1 21 ? 1.008 -24.812 -28.781 1 95.69 21 LYS B CA 1
ATOM 2568 C C . LYS B 1 21 ? 2.416 -25.375 -28.625 1 95.69 21 LYS B C 1
ATOM 2570 O O . LYS B 1 21 ? 3.273 -25.172 -29.5 1 95.69 21 LYS B O 1
ATOM 2575 N N . ILE B 1 22 ? 2.639 -26.109 -27.531 1 95.69 22 ILE B N 1
ATOM 2576 C CA . ILE B 1 22 ? 3.998 -26.594 -27.297 1 95.69 22 ILE B CA 1
ATOM 2577 C C . ILE B 1 22 ? 4.199 -27.938 -27.984 1 95.69 22 ILE B C 1
ATOM 2579 O O . ILE B 1 22 ? 5.289 -28.5 -27.953 1 95.69 22 ILE B O 1
ATOM 2583 N N . GLY B 1 23 ? 3.146 -28.5 -28.547 1 95 23 GLY B N 1
ATOM 2584 C CA . GLY B 1 23 ? 3.254 -29.688 -29.391 1 95 23 GLY B CA 1
ATOM 2585 C C . GLY B 1 23 ? 3.27 -30.984 -28.594 1 95 23 GLY B C 1
ATOM 2586 O O . GLY B 1 23 ? 3.828 -31.984 -29.031 1 95 23 GLY B O 1
ATOM 2587 N N . ALA B 1 24 ? 2.684 -30.953 -27.453 1 95.62 24 ALA B N 1
ATOM 2588 C CA . ALA B 1 24 ? 2.611 -32.156 -26.641 1 95.62 24 ALA B CA 1
ATOM 2589 C C . ALA B 1 24 ? 1.473 -33.062 -27.094 1 95.62 24 ALA B C 1
ATOM 2591 O O . ALA B 1 24 ? 0.538 -32.625 -27.75 1 95.62 24 ALA B O 1
ATOM 2592 N N . GLU B 1 25 ? 1.61 -34.375 -26.797 1 97.25 25 GLU B N 1
ATOM 2593 C CA . GLU B 1 25 ? 0.482 -35.281 -26.906 1 97.25 25 GLU B CA 1
ATOM 2594 C C . GLU B 1 25 ? -0.362 -35.312 -25.641 1 97.25 25 GLU B C 1
ATOM 2596 O O . GLU B 1 25 ? 0.152 -35.531 -24.547 1 97.25 25 GLU B O 1
ATOM 2601 N N . TYR B 1 26 ? -1.632 -35.031 -25.797 1 97.44 26 TYR B N 1
ATOM 2602 C CA . TYR B 1 26 ? -2.434 -34.906 -24.578 1 97.44 26 TYR B CA 1
ATOM 2603 C C . TYR B 1 26 ? -3.832 -35.469 -24.797 1 97.44 26 TYR B C 1
ATOM 2605 O O . TYR B 1 26 ? -4.258 -35.688 -25.938 1 97.44 26 TYR B O 1
ATOM 2613 N N . TYR B 1 27 ? -4.43 -35.781 -23.719 1 97.94 27 TYR B N 1
ATOM 2614 C CA . TYR B 1 27 ? -5.777 -36.344 -23.578 1 97.94 27 TYR B CA 1
ATOM 2615 C C . TYR B 1 27 ? -6.617 -35.469 -22.641 1 97.94 27 TYR B C 1
ATOM 2617 O O . TYR B 1 27 ? -6.074 -34.688 -21.844 1 97.94 27 TYR B O 1
ATOM 2625 N N . VAL B 1 28 ? -7.977 -35.625 -22.781 1 97.69 28 VAL B N 1
ATOM 2626 C CA . VAL B 1 28 ? -8.844 -34.781 -21.953 1 97.69 28 VAL B CA 1
ATOM 2627 C C . VAL B 1 28 ? -9.727 -35.656 -21.078 1 97.69 28 VAL B C 1
ATOM 2629 O O . VAL B 1 28 ? -10.125 -36.75 -21.484 1 97.69 28 VAL B O 1
ATOM 2632 N N . PHE B 1 29 ? -9.977 -35.094 -19.891 1 96.88 29 PHE B N 1
ATOM 2633 C CA . PHE B 1 29 ? -10.906 -35.75 -18.969 1 96.88 29 PHE B CA 1
ATOM 2634 C C . PHE B 1 29 ? -12.023 -34.781 -18.562 1 96.88 29 PHE B C 1
ATOM 2636 O O . PHE B 1 29 ? -11.766 -33.625 -18.266 1 96.88 29 PHE B O 1
ATOM 2643 N N . SER B 1 30 ? -13.219 -35.312 -18.578 1 95.19 30 SER B N 1
ATOM 2644 C CA . SER B 1 30 ? -14.383 -34.688 -17.938 1 95.19 30 SER B CA 1
ATOM 2645 C C . SER B 1 30 ? -15.383 -35.75 -17.5 1 95.19 30 SER B C 1
ATOM 2647 O O . SER B 1 30 ? -15.602 -36.75 -18.203 1 95.19 30 SER B O 1
ATOM 2649 N N . ARG B 1 31 ? -15.992 -35.375 -16.344 1 93.69 31 ARG B N 1
ATOM 2650 C CA . ARG B 1 31 ? -17.016 -36.344 -15.898 1 93.69 31 ARG B CA 1
ATOM 2651 C C . ARG B 1 31 ? -18.219 -36.312 -16.828 1 93.69 31 ARG B C 1
ATOM 2653 O O . ARG B 1 31 ? -18.953 -37.312 -16.922 1 93.69 31 ARG B O 1
ATOM 2660 N N . ASP B 1 32 ? -18.297 -35.188 -17.453 1 94 32 ASP B N 1
ATOM 2661 C CA . ASP B 1 32 ? -19.359 -35.031 -18.453 1 94 32 ASP B CA 1
ATOM 2662 C C . ASP B 1 32 ? -18.859 -35.438 -19.844 1 94 32 ASP B C 1
ATOM 2664 O O . ASP B 1 32 ? -18.031 -34.719 -20.422 1 94 32 ASP B O 1
ATOM 2668 N N . GLU B 1 33 ? -19.469 -36.438 -20.406 1 95.56 33 GLU B N 1
ATOM 2669 C CA . GLU B 1 33 ? -18.969 -36.969 -21.672 1 95.56 33 GLU B CA 1
ATOM 2670 C C . GLU B 1 33 ? -19.094 -35.938 -22.797 1 95.56 33 GLU B C 1
ATOM 2672 O O . GLU B 1 33 ? -18.203 -35.844 -23.641 1 95.56 33 GLU B O 1
ATOM 2677 N N . GLU B 1 34 ? -20.188 -35.281 -22.812 1 96 34 GLU B N 1
ATOM 2678 C CA . GLU B 1 34 ? -20.375 -34.25 -23.859 1 96 34 GLU B CA 1
ATOM 2679 C C . GLU B 1 34 ? -19.297 -33.188 -23.781 1 96 34 GLU B C 1
ATOM 2681 O O . GLU B 1 34 ? -18.766 -32.75 -24.812 1 96 34 GLU B O 1
ATOM 2686 N N . LYS B 1 35 ? -19 -32.812 -22.594 1 94.62 35 LYS B N 1
ATOM 2687 C CA . LYS B 1 35 ? -17.953 -31.828 -22.391 1 94.62 35 LYS B CA 1
ATOM 2688 C C . LYS B 1 35 ? -16.578 -32.375 -22.781 1 94.62 35 LYS B C 1
ATOM 2690 O O . LYS B 1 35 ? -15.766 -31.656 -23.359 1 94.62 35 LYS B O 1
ATOM 2695 N N . ALA B 1 36 ? -16.359 -33.594 -22.422 1 95.94 36 ALA B N 1
ATOM 2696 C CA . ALA B 1 36 ? -15.086 -34.219 -22.781 1 95.94 36 ALA B CA 1
ATOM 2697 C C . ALA B 1 36 ? -14.891 -34.25 -24.281 1 95.94 36 ALA B C 1
ATOM 2699 O O . ALA B 1 36 ? -13.82 -33.906 -24.797 1 95.94 36 ALA B O 1
ATOM 2700 N N . LYS B 1 37 ? -15.922 -34.594 -24.938 1 96.56 37 LYS B N 1
ATOM 2701 C CA . LYS B 1 37 ? -15.883 -34.688 -26.406 1 96.56 37 LYS B CA 1
ATOM 2702 C C . LYS B 1 37 ? -15.68 -33.312 -27.031 1 96.56 37 LYS B C 1
ATOM 2704 O O . LYS B 1 37 ? -14.922 -33.156 -27.984 1 96.56 37 LYS B O 1
ATOM 2709 N N . GLU B 1 38 ? -16.375 -32.406 -26.516 1 96 38 GLU B N 1
ATOM 2710 C CA . GLU B 1 38 ? -16.234 -31.047 -26.984 1 96 38 GLU B CA 1
ATOM 2711 C C . GLU B 1 38 ? -14.805 -30.547 -26.844 1 96 38 GLU B C 1
ATOM 2713 O O . GLU B 1 38 ? -14.258 -29.953 -27.781 1 96 38 GLU B O 1
ATOM 2718 N N . CYS B 1 39 ? -14.234 -30.781 -25.719 1 95.69 39 CYS B N 1
ATOM 2719 C CA . CYS B 1 39 ? -12.867 -30.344 -25.453 1 95.69 39 CYS B CA 1
ATOM 2720 C C . CYS B 1 39 ? -11.891 -31.078 -26.375 1 95.69 39 CYS B C 1
ATOM 2722 O O . CYS B 1 39 ? -10.977 -30.453 -26.922 1 95.69 39 CYS B O 1
ATOM 2724 N N . MET B 1 40 ? -12.094 -32.344 -26.531 1 96.69 40 MET B N 1
ATOM 2725 C CA . MET B 1 40 ? -11.227 -33.125 -27.391 1 96.69 40 MET B CA 1
ATOM 2726 C C . MET B 1 40 ? -11.211 -32.594 -28.812 1 96.69 40 MET B C 1
ATOM 2728 O O . MET B 1 40 ? -10.141 -32.406 -29.391 1 96.69 40 MET B O 1
ATOM 2732 N N . LYS B 1 41 ? -12.391 -32.25 -29.297 1 96.88 41 LYS B N 1
ATOM 2733 C CA . LYS B 1 41 ? -12.523 -31.766 -30.656 1 96.88 41 LYS B CA 1
ATOM 2734 C C . LYS B 1 41 ? -11.953 -30.359 -30.797 1 96.88 41 LYS B C 1
ATOM 2736 O O . LYS B 1 41 ? -11.18 -30.094 -31.719 1 96.88 41 LYS B O 1
ATOM 2741 N N . LYS B 1 42 ? -12.312 -29.562 -29.891 1 96.38 42 LYS B N 1
ATOM 2742 C CA . LYS B 1 42 ? -11.938 -28.156 -29.953 1 96.38 42 LYS B CA 1
ATOM 2743 C C . LYS B 1 42 ? -10.422 -27.984 -29.875 1 96.38 42 LYS B C 1
ATOM 2745 O O . LYS B 1 42 ? -9.859 -27.109 -30.531 1 96.38 42 LYS B O 1
ATOM 2750 N N . TYR B 1 43 ? -9.758 -28.844 -29.109 1 96.62 43 TYR B N 1
ATOM 2751 C CA . TYR B 1 43 ? -8.336 -28.625 -28.859 1 96.62 43 TYR B CA 1
ATOM 2752 C C . TYR B 1 43 ? -7.5 -29.719 -29.516 1 96.62 43 TYR B C 1
ATOM 2754 O O . TYR B 1 43 ? -6.289 -29.812 -29.297 1 96.62 43 TYR B O 1
ATOM 2762 N N . ASP B 1 44 ? -8.148 -30.562 -30.312 1 96.44 44 ASP B N 1
ATOM 2763 C CA . ASP B 1 44 ? -7.488 -31.609 -31.094 1 96.44 44 ASP B CA 1
ATOM 2764 C C . ASP B 1 44 ? -6.715 -32.562 -30.203 1 96.44 44 ASP B C 1
ATOM 2766 O O . ASP B 1 44 ? -5.535 -32.844 -30.438 1 96.44 44 ASP B O 1
ATOM 2770 N N . ALA B 1 45 ? -7.324 -32.969 -29.078 1 97.5 45 ALA B N 1
ATOM 2771 C CA . ALA B 1 45 ? -6.727 -33.969 -28.188 1 97.5 45 ALA B CA 1
ATOM 2772 C C . ALA B 1 45 ? -6.785 -35.375 -28.812 1 97.5 45 ALA B C 1
ATOM 2774 O O . ALA B 1 45 ? -7.613 -35.625 -29.688 1 97.5 45 ALA B O 1
ATOM 2775 N N . LYS B 1 46 ? -5.961 -36.25 -28.391 1 97.62 46 LYS B N 1
ATOM 2776 C CA . LYS B 1 46 ? -5.852 -37.562 -28.984 1 97.62 46 LYS B CA 1
ATOM 2777 C C . LYS B 1 46 ? -7.07 -38.406 -28.656 1 97.62 46 LYS B C 1
ATOM 2779 O O . LYS B 1 46 ? -7.516 -39.219 -29.484 1 97.62 46 LYS B O 1
ATOM 2784 N N . ALA B 1 47 ? -7.543 -38.344 -27.422 1 97.44 47 ALA B N 1
ATOM 2785 C CA . ALA B 1 47 ? -8.727 -39.062 -26.938 1 97.44 47 ALA B CA 1
ATOM 2786 C C . ALA B 1 47 ? -9.25 -38.406 -25.656 1 97.44 47 ALA B C 1
ATOM 2788 O O . ALA B 1 47 ? -8.734 -37.375 -25.203 1 97.44 47 ALA B O 1
ATOM 2789 N N . TYR B 1 48 ? -10.398 -38.938 -25.156 1 97.56 48 TYR B N 1
ATOM 2790 C CA . TYR B 1 48 ? -10.977 -38.406 -23.922 1 97.56 48 TYR B CA 1
ATOM 2791 C C . TYR B 1 48 ? -11.281 -39.531 -22.938 1 97.56 48 TYR B C 1
ATOM 2793 O O . TYR B 1 48 ? -11.391 -40.688 -23.312 1 97.56 48 TYR B O 1
ATOM 2801 N N . PHE B 1 49 ? -11.289 -39.156 -21.688 1 97.88 49 PHE B N 1
ATOM 2802 C CA . PHE B 1 49 ? -11.711 -40.031 -20.594 1 97.88 49 PHE B CA 1
ATOM 2803 C C . PHE B 1 49 ? -12.922 -39.438 -19.891 1 97.88 49 PHE B C 1
ATOM 2805 O O . PHE B 1 49 ? -13.117 -38.25 -19.844 1 97.88 49 PHE B O 1
ATOM 2812 N N . THR B 1 50 ? -13.727 -40.344 -19.219 1 97.31 50 THR B N 1
ATOM 2813 C CA . THR B 1 50 ? -14.875 -39.875 -18.453 1 97.31 50 THR B CA 1
ATOM 2814 C C . THR B 1 50 ? -14.812 -40.406 -17.016 1 97.31 50 THR B C 1
ATOM 2816 O O . THR B 1 50 ? -15.578 -39.969 -16.156 1 97.31 50 THR B O 1
ATOM 2819 N N . LYS B 1 51 ? -13.859 -41.25 -16.812 1 97.88 51 LYS B N 1
ATOM 2820 C CA . LYS B 1 51 ? -13.586 -41.75 -15.461 1 97.88 51 LYS B CA 1
ATOM 2821 C C . LYS B 1 51 ? -12.125 -41.531 -15.086 1 97.88 51 LYS B C 1
ATOM 2823 O O . LYS B 1 51 ? -11.227 -41.875 -15.859 1 97.88 51 LYS B O 1
ATOM 2828 N N . TYR B 1 52 ? -11.938 -41 -13.922 1 97.75 52 TYR B N 1
ATOM 2829 C CA . TYR B 1 52 ? -10.586 -40.719 -13.469 1 97.75 52 TYR B CA 1
ATOM 2830 C C . TYR B 1 52 ? -9.773 -42 -13.352 1 97.75 52 TYR B C 1
ATOM 2832 O O . TYR B 1 52 ? -8.578 -42.031 -13.664 1 97.75 52 TYR B O 1
ATOM 2840 N N . GLU B 1 53 ? -10.406 -43.062 -12.961 1 98.06 53 GLU B N 1
ATOM 2841 C CA . GLU B 1 53 ? -9.758 -44.375 -12.844 1 98.06 53 GLU B CA 1
ATOM 2842 C C . GLU B 1 53 ? -9.148 -44.812 -14.172 1 98.06 53 GLU B C 1
ATOM 2844 O O . GLU B 1 53 ? -8.102 -45.469 -14.195 1 98.06 53 GLU B O 1
ATOM 2849 N N . ASP B 1 54 ? -9.805 -44.469 -15.258 1 98.31 54 ASP B N 1
ATOM 2850 C CA . ASP B 1 54 ? -9.305 -44.844 -16.578 1 98.31 54 ASP B CA 1
ATOM 2851 C C . ASP B 1 54 ? -8.039 -44.062 -16.922 1 98.31 54 ASP B C 1
ATOM 2853 O O . ASP B 1 54 ? -7.164 -44.562 -17.625 1 98.31 54 ASP B O 1
ATOM 2857 N N . VAL B 1 55 ? -7.992 -42.844 -16.469 1 98.31 55 VAL B N 1
ATOM 2858 C CA . VAL B 1 55 ? -6.773 -42.062 -16.641 1 98.31 55 VAL B CA 1
ATOM 2859 C C . VAL B 1 55 ? -5.621 -42.719 -15.883 1 98.31 55 VAL B C 1
ATOM 2861 O O . VAL B 1 55 ? -4.535 -42.906 -16.438 1 98.31 55 VAL B O 1
ATOM 2864 N N . LEU B 1 56 ? -5.875 -43.125 -14.641 1 98.56 56 LEU B N 1
ATOM 2865 C CA . LEU B 1 56 ? -4.863 -43.719 -13.766 1 98.56 56 LEU B CA 1
ATOM 2866 C C . LEU B 1 56 ? -4.324 -45.031 -14.344 1 98.56 56 LEU B C 1
ATOM 2868 O O . LEU B 1 56 ? -3.139 -45.344 -14.195 1 98.56 56 LEU B O 1
ATOM 2872 N N . LYS B 1 57 ? -5.152 -45.719 -15.07 1 98.25 57 LYS B N 1
ATOM 2873 C CA . LYS B 1 57 ? -4.785 -47.031 -15.609 1 98.25 57 LYS B CA 1
ATOM 2874 C C . LYS B 1 57 ? -4.184 -46.906 -17 1 98.25 57 LYS B C 1
ATOM 2876 O O . LYS B 1 57 ? -3.617 -47.844 -17.531 1 98.25 57 LYS B O 1
ATOM 2881 N N . SER B 1 58 ? -4.328 -45.781 -17.562 1 98.12 58 SER B N 1
ATOM 2882 C CA . SER B 1 58 ? -3.869 -45.562 -18.922 1 98.12 58 SER B CA 1
ATOM 2883 C C . SER B 1 58 ? -2.348 -45.469 -19 1 98.12 58 SER B C 1
ATOM 2885 O O . SER B 1 58 ? -1.669 -45.625 -17.984 1 98.12 58 SER B O 1
ATOM 2887 N N . ASP B 1 59 ? -1.774 -45.219 -20.234 1 97.25 59 ASP B N 1
ATOM 2888 C CA . ASP B 1 59 ? -0.328 -45.156 -20.422 1 97.25 59 ASP B CA 1
ATOM 2889 C C . ASP B 1 59 ? 0.153 -43.688 -20.422 1 97.25 59 ASP B C 1
ATOM 2891 O O . ASP B 1 59 ? 1.277 -43.406 -20.828 1 97.25 59 ASP B O 1
ATOM 2895 N N . VAL B 1 60 ? -0.712 -42.844 -19.922 1 98.06 60 VAL B N 1
ATOM 2896 C CA . VAL B 1 60 ? -0.273 -41.469 -19.797 1 98.06 60 VAL B CA 1
ATOM 2897 C C . VAL B 1 60 ? 0.884 -41.375 -18.812 1 98.06 60 VAL B C 1
ATOM 2899 O O . VAL B 1 60 ? 0.915 -42.094 -17.812 1 98.06 60 VAL B O 1
ATOM 2902 N N . ASP B 1 61 ? 1.808 -40.469 -19.062 1 98.44 61 ASP B N 1
ATOM 2903 C CA . ASP B 1 61 ? 2.99 -40.281 -18.219 1 98.44 61 ASP B CA 1
ATOM 2904 C C . ASP B 1 61 ? 2.746 -39.219 -17.156 1 98.44 61 ASP B C 1
ATOM 2906 O O . ASP B 1 61 ? 3.256 -39.312 -16.031 1 98.44 61 ASP B O 1
ATOM 2910 N N . VAL B 1 62 ? 2.023 -38.188 -17.531 1 98.81 62 VAL B N 1
ATOM 2911 C CA . VAL B 1 62 ? 1.834 -37 -16.703 1 98.81 62 VAL B CA 1
ATOM 2912 C C . VAL B 1 62 ? 0.342 -36.719 -16.562 1 98.81 62 VAL B C 1
ATOM 2914 O O . VAL B 1 62 ? -0.412 -36.781 -17.531 1 98.81 62 VAL B O 1
ATOM 2917 N N . ILE B 1 63 ? -0.067 -36.438 -15.398 1 98.81 63 ILE B N 1
ATOM 2918 C CA . ILE B 1 63 ? -1.406 -35.938 -15.156 1 98.81 63 ILE B CA 1
ATOM 2919 C C . ILE B 1 63 ? -1.328 -34.438 -14.852 1 98.81 63 ILE B C 1
ATOM 2921 O O . ILE B 1 63 ? -0.575 -34 -13.977 1 98.81 63 ILE B O 1
ATOM 2925 N N . ASP B 1 64 ? -1.98 -33.625 -15.656 1 98.69 64 ASP B N 1
ATOM 2926 C CA . ASP B 1 64 ? -2.23 -32.219 -15.43 1 98.69 64 ASP B CA 1
ATOM 2927 C C . ASP B 1 64 ? -3.549 -32 -14.695 1 98.69 64 ASP B C 1
ATOM 2929 O O . ASP B 1 64 ? -4.621 -32.031 -15.305 1 98.69 64 ASP B O 1
ATOM 2933 N N . LEU B 1 65 ? -3.406 -31.781 -13.43 1 98.25 65 LEU B N 1
ATOM 2934 C CA . LEU B 1 65 ? -4.582 -31.766 -12.562 1 98.25 65 LEU B CA 1
ATOM 2935 C C . LEU B 1 65 ? -5.113 -30.344 -12.391 1 98.25 65 LEU B C 1
ATOM 2937 O O . LEU B 1 65 ? -4.562 -29.562 -11.609 1 98.25 65 LEU B O 1
ATOM 2941 N N . VAL B 1 66 ? -6.203 -29.984 -13.016 1 96.81 66 VAL B N 1
ATOM 2942 C CA . VAL B 1 66 ? -6.852 -28.672 -13 1 96.81 66 VAL B CA 1
ATOM 2943 C C . VAL B 1 66 ? -8.273 -28.812 -12.461 1 96.81 66 VAL B C 1
ATOM 2945 O O . VAL B 1 66 ? -9.242 -28.766 -13.227 1 96.81 66 VAL B O 1
ATOM 2948 N N . VAL B 1 67 ? -8.367 -28.984 -11.188 1 95.56 67 VAL B N 1
ATOM 2949 C CA . VAL B 1 67 ? -9.641 -29.234 -10.516 1 95.56 67 VAL B CA 1
ATOM 2950 C C . VAL B 1 67 ? -9.789 -28.281 -9.328 1 95.56 67 VAL B C 1
ATOM 2952 O O . VAL B 1 67 ? -8.914 -27.453 -9.07 1 95.56 67 VAL B O 1
ATOM 2955 N N . SER B 1 68 ? -10.922 -28.359 -8.68 1 95.5 68 SER B N 1
ATOM 2956 C CA . SER B 1 68 ? -11.148 -27.516 -7.508 1 95.5 68 SER B CA 1
ATOM 2957 C C . SER B 1 68 ? -10.156 -27.828 -6.395 1 95.5 68 SER B C 1
ATOM 2959 O O . SER B 1 68 ? -9.648 -28.953 -6.32 1 95.5 68 SER B O 1
ATOM 2961 N N . HIS B 1 69 ? -9.938 -26.891 -5.508 1 97.5 69 HIS B N 1
ATOM 2962 C CA . HIS B 1 69 ? -8.891 -27 -4.5 1 97.5 69 HIS B CA 1
ATOM 2963 C C . HIS B 1 69 ? -9.102 -28.219 -3.609 1 97.5 69 HIS B C 1
ATOM 2965 O O . HIS B 1 69 ? -8.141 -28.891 -3.236 1 97.5 69 HIS B O 1
ATOM 2971 N N . ASP B 1 70 ? -10.32 -28.5 -3.322 1 96.75 70 ASP B N 1
ATOM 2972 C CA . ASP B 1 70 ? -10.648 -29.562 -2.371 1 96.75 70 ASP B CA 1
ATOM 2973 C C . ASP B 1 70 ? -10.305 -30.938 -2.934 1 96.75 70 ASP B C 1
ATOM 2975 O O . ASP B 1 70 ? -10.25 -31.922 -2.189 1 96.75 70 ASP B O 1
ATOM 2979 N N . LYS B 1 71 ? -10.008 -31.016 -4.207 1 97.25 71 LYS B N 1
ATOM 2980 C CA . LYS B 1 71 ? -9.734 -32.281 -4.844 1 97.25 71 LYS B CA 1
ATOM 2981 C C . LYS B 1 71 ? -8.234 -32.5 -5.039 1 97.25 71 LYS B C 1
ATOM 2983 O O . LYS B 1 71 ? -7.797 -33.594 -5.41 1 97.25 71 LYS B O 1
ATOM 2988 N N . HIS B 1 72 ? -7.441 -31.5 -4.766 1 98.56 72 HIS B N 1
ATOM 2989 C CA . HIS B 1 72 ? -6.008 -31.547 -5.047 1 98.56 72 HIS B CA 1
ATOM 2990 C C . HIS B 1 72 ? -5.34 -32.719 -4.34 1 98.56 72 HIS B C 1
ATOM 2992 O O . HIS B 1 72 ? -4.648 -33.531 -4.977 1 98.56 72 HIS B O 1
ATOM 2998 N N . PHE B 1 73 ? -5.621 -32.812 -3.057 1 98.62 73 PHE B N 1
ATOM 2999 C CA . PHE B 1 73 ? -4.895 -33.781 -2.256 1 98.62 73 PHE B CA 1
ATOM 3000 C C . PHE B 1 73 ? -5.254 -35.219 -2.672 1 98.62 73 PHE B C 1
ATOM 3002 O O . PHE B 1 73 ? -4.383 -36 -3.068 1 98.62 73 PHE B O 1
ATOM 3009 N N . GLU B 1 74 ? -6.523 -35.5 -2.643 1 98.5 74 GLU B N 1
ATOM 3010 C CA . GLU B 1 74 ? -6.977 -36.875 -2.902 1 98.5 74 GLU B CA 1
ATOM 3011 C C . GLU B 1 74 ? -6.613 -37.312 -4.316 1 98.5 74 GLU B C 1
ATOM 3013 O O . GLU B 1 74 ? -6.004 -38.375 -4.504 1 98.5 74 GLU B O 1
ATOM 3018 N N . MET B 1 75 ? -6.922 -36.5 -5.305 1 98.62 75 MET B N 1
ATOM 3019 C CA . MET B 1 75 ? -6.672 -36.875 -6.695 1 98.62 75 MET B CA 1
ATOM 3020 C C . MET B 1 75 ? -5.18 -36.875 -7.004 1 98.62 75 MET B C 1
ATOM 3022 O O . MET B 1 75 ? -4.699 -37.656 -7.824 1 98.62 75 MET B O 1
ATOM 3026 N N . GLY B 1 76 ? -4.461 -35.938 -6.379 1 98.81 76 GLY B N 1
ATOM 3027 C CA . GLY B 1 76 ? -3.014 -35.938 -6.531 1 98.81 76 GLY B CA 1
ATOM 3028 C C . GLY B 1 76 ? -2.34 -37.188 -6.02 1 98.81 76 GLY B C 1
ATOM 3029 O O . GLY B 1 76 ? -1.491 -37.75 -6.703 1 98.81 76 GLY B O 1
ATOM 3030 N N . ILE B 1 77 ? -2.766 -37.594 -4.836 1 98.81 77 ILE B N 1
ATOM 3031 C CA . ILE B 1 77 ? -2.221 -38.812 -4.234 1 98.81 77 ILE B CA 1
ATOM 3032 C C . ILE B 1 77 ? -2.512 -40 -5.141 1 98.81 77 ILE B C 1
ATOM 3034 O O . ILE B 1 77 ? -1.624 -40.812 -5.41 1 98.81 77 ILE B O 1
ATOM 3038 N N . GLU B 1 78 ? -3.707 -40.094 -5.648 1 98.75 78 GLU B N 1
ATOM 3039 C CA . GLU B 1 78 ? -4.098 -41.188 -6.535 1 98.75 78 GLU B CA 1
ATOM 3040 C C . GLU B 1 78 ? -3.238 -41.219 -7.793 1 98.75 78 GLU B C 1
ATOM 3042 O O . GLU B 1 78 ? -2.809 -42.281 -8.234 1 98.75 78 GLU B O 1
ATOM 3047 N N . ALA B 1 79 ? -3.033 -40.062 -8.352 1 98.81 79 ALA B N 1
ATOM 3048 C CA . ALA B 1 79 ? -2.211 -39.938 -9.555 1 98.81 79 ALA B CA 1
ATOM 3049 C C . ALA B 1 79 ? -0.804 -40.5 -9.305 1 98.81 79 ALA B C 1
ATOM 3051 O O . ALA B 1 79 ? -0.297 -41.312 -10.078 1 98.81 79 ALA B O 1
ATOM 3052 N N . MET B 1 80 ? -0.225 -40.031 -8.234 1 98.75 80 MET B N 1
ATOM 3053 C CA . MET B 1 80 ? 1.155 -40.406 -7.934 1 98.75 80 MET B CA 1
ATOM 3054 C C . MET B 1 80 ? 1.247 -41.875 -7.523 1 98.75 80 MET B C 1
ATOM 3056 O O . MET B 1 80 ? 2.234 -42.562 -7.828 1 98.75 80 MET B O 1
ATOM 3060 N N . LYS B 1 81 ? 0.209 -42.344 -6.848 1 98.31 81 LYS B N 1
ATOM 3061 C CA . LYS B 1 81 ? 0.137 -43.781 -6.516 1 98.31 81 LYS B CA 1
ATOM 3062 C C . LYS B 1 81 ? 0.163 -44.625 -7.773 1 98.31 81 LYS B C 1
ATOM 3064 O O . LYS B 1 81 ? 0.725 -45.719 -7.77 1 98.31 81 LYS B O 1
ATOM 3069 N N . ALA B 1 82 ? -0.441 -44.156 -8.852 1 98.5 82 ALA B N 1
ATOM 3070 C CA . ALA B 1 82 ? -0.51 -44.875 -10.125 1 98.5 82 ALA B CA 1
ATOM 3071 C C . ALA B 1 82 ? 0.785 -44.719 -10.922 1 98.5 82 ALA B C 1
ATOM 3073 O O . ALA B 1 82 ? 0.883 -45.156 -12.062 1 98.5 82 ALA B O 1
ATOM 3074 N N . GLY B 1 83 ? 1.774 -44 -10.352 1 98.25 83 GLY B N 1
ATOM 3075 C CA . GLY B 1 83 ? 3.086 -43.844 -10.961 1 98.25 83 GLY B CA 1
ATOM 3076 C C . GLY B 1 83 ? 3.156 -42.719 -11.953 1 98.25 83 GLY B C 1
ATOM 3077 O O . GLY B 1 83 ? 4.082 -42.625 -12.766 1 98.25 83 GLY B O 1
ATOM 3078 N N . LYS B 1 84 ? 2.166 -41.844 -11.922 1 98.69 84 LYS B N 1
ATOM 3079 C CA . LYS B 1 84 ? 2.131 -40.719 -12.859 1 98.69 84 LYS B CA 1
ATOM 3080 C C . LYS B 1 84 ? 2.861 -39.5 -12.289 1 98.69 84 LYS B C 1
ATOM 3082 O O . LYS B 1 84 ? 2.762 -39.219 -11.094 1 98.69 84 LYS B O 1
ATOM 3087 N N . HIS B 1 85 ? 3.662 -38.781 -13.109 1 98.88 85 HIS B N 1
ATOM 3088 C CA . HIS B 1 85 ? 4.105 -37.469 -12.734 1 98.88 85 HIS B CA 1
ATOM 3089 C C . HIS B 1 85 ? 2.93 -36.5 -12.648 1 98.88 85 HIS B C 1
ATOM 3091 O O . HIS B 1 85 ? 1.919 -36.688 -13.336 1 98.88 85 HIS B O 1
ATOM 3097 N N . LEU B 1 86 ? 3.105 -35.469 -11.836 1 98.94 86 LEU B N 1
ATOM 3098 C CA . LEU B 1 86 ? 1.93 -34.656 -11.539 1 98.94 86 LEU B CA 1
ATOM 3099 C C . LEU B 1 86 ? 2.23 -33.188 -11.727 1 98.94 86 LEU B C 1
ATOM 3101 O O . LEU B 1 86 ? 3.146 -32.656 -11.094 1 98.94 86 LEU B O 1
ATOM 3105 N N . MET B 1 87 ? 1.541 -32.531 -12.609 1 98.75 87 MET B N 1
ATOM 3106 C CA . MET B 1 87 ? 1.355 -31.078 -12.625 1 98.75 87 MET B CA 1
ATOM 3107 C C . MET B 1 87 ? 0.09 -30.688 -11.875 1 98.75 87 MET B C 1
ATOM 3109 O O . MET B 1 87 ? -1.004 -31.141 -12.211 1 98.75 87 MET B O 1
ATOM 3113 N N . LEU B 1 88 ? 0.261 -29.859 -10.922 1 98.75 88 LEU B N 1
ATOM 3114 C CA . LEU B 1 88 ? -0.843 -29.484 -10.039 1 98.75 88 LEU B CA 1
ATOM 3115 C C . LEU B 1 88 ? -1.043 -27.969 -10.031 1 98.75 88 LEU B C 1
ATOM 3117 O O . LEU B 1 88 ? -0.116 -27.219 -9.719 1 98.75 88 LEU B O 1
ATOM 3121 N N . GLU B 1 89 ? -2.168 -27.531 -10.344 1 97.56 89 GLU B N 1
ATOM 3122 C CA . GLU B 1 89 ? -2.455 -26.094 -10.305 1 97.56 89 GLU B CA 1
ATOM 3123 C C . GLU B 1 89 ? -2.357 -25.562 -8.883 1 97.56 89 GLU B C 1
ATOM 3125 O O . GLU B 1 89 ? -2.631 -26.281 -7.918 1 97.56 89 GLU B O 1
ATOM 3130 N N . LYS B 1 90 ? -1.974 -24.344 -8.789 1 98.12 90 LYS B N 1
ATOM 3131 C CA . LYS B 1 90 ? -1.974 -23.688 -7.48 1 98.12 90 LYS B CA 1
ATOM 3132 C C . LYS B 1 90 ? -3.395 -23.531 -6.949 1 98.12 90 LYS B C 1
ATOM 3134 O O . LYS B 1 90 ? -4.344 -23.422 -7.727 1 98.12 90 LYS B O 1
ATOM 3139 N N . PRO B 1 91 ? -3.582 -23.484 -5.656 1 98.25 91 PRO B N 1
ATOM 3140 C CA . PRO B 1 91 ? -2.57 -23.75 -4.629 1 98.25 91 PRO B CA 1
ATOM 3141 C C . PRO B 1 91 ? -2.248 -25.25 -4.5 1 98.25 91 PRO B C 1
ATOM 3143 O O . PRO B 1 91 ? -2.988 -26.094 -5.016 1 98.25 91 PRO B O 1
ATOM 3146 N N . ILE B 1 92 ? -1.174 -25.547 -3.83 1 98.75 92 ILE B N 1
ATOM 3147 C CA . ILE B 1 92 ? -0.755 -26.938 -3.734 1 98.75 92 ILE B CA 1
ATOM 3148 C C . ILE B 1 92 ? -1.824 -27.75 -3.008 1 98.75 92 ILE B C 1
ATOM 3150 O O . ILE B 1 92 ? -2.115 -28.891 -3.387 1 98.75 92 ILE B O 1
ATOM 3154 N N . ALA B 1 93 ? -2.395 -27.141 -1.971 1 98.5 93 ALA B N 1
ATOM 3155 C CA . ALA B 1 93 ? -3.443 -27.781 -1.173 1 98.5 93 ALA B CA 1
ATOM 3156 C C . ALA B 1 93 ? -4.195 -26.734 -0.341 1 98.5 93 ALA B C 1
ATOM 3158 O O . ALA B 1 93 ? -3.865 -25.547 -0.37 1 98.5 93 ALA B O 1
ATOM 3159 N N . ARG B 1 94 ? -5.238 -27.219 0.391 1 97.88 94 ARG B N 1
ATOM 3160 C CA . ARG B 1 94 ? -6.027 -26.312 1.22 1 97.88 94 ARG B CA 1
ATOM 3161 C C . ARG B 1 94 ? -5.375 -26.109 2.584 1 97.88 94 ARG B C 1
ATOM 3163 O O . ARG B 1 94 ? -5.633 -25.109 3.26 1 97.88 94 ARG B O 1
ATOM 3170 N N . THR B 1 95 ? -4.516 -27.094 2.932 1 98 95 THR B N 1
ATOM 3171 C CA . THR B 1 95 ? -3.848 -27.016 4.227 1 98 95 THR B CA 1
ATOM 3172 C C . THR B 1 95 ? -2.371 -27.375 4.094 1 98 95 THR B C 1
ATOM 3174 O O . THR B 1 95 ? -1.976 -28.062 3.146 1 98 95 THR B O 1
ATOM 3177 N N . VAL B 1 96 ? -1.651 -26.938 5.102 1 98.38 96 VAL B N 1
ATOM 3178 C CA . VAL B 1 96 ? -0.22 -27.234 5.137 1 98.38 96 VAL B CA 1
ATOM 3179 C C . VAL B 1 96 ? 0.007 -28.734 5.254 1 98.38 96 VAL B C 1
ATOM 3181 O O . VAL B 1 96 ? 0.912 -29.281 4.621 1 98.38 96 VAL B O 1
ATOM 3184 N N . GLU B 1 97 ? -0.799 -29.375 5.965 1 98.5 97 GLU B N 1
ATOM 3185 C CA . GLU B 1 97 ? -0.688 -30.828 6.145 1 98.5 97 GLU B CA 1
ATOM 3186 C C . GLU B 1 97 ? -0.885 -31.562 4.824 1 98.5 97 GLU B C 1
ATOM 3188 O O . GLU B 1 97 ? -0.107 -32.469 4.484 1 98.5 97 GLU B O 1
ATOM 3193 N N . GLU B 1 98 ? -1.87 -31.188 4.086 1 98.75 98 GLU B N 1
ATOM 3194 C CA . GLU B 1 98 ? -2.113 -31.781 2.781 1 98.75 98 GLU B CA 1
ATOM 3195 C C . GLU B 1 98 ? -0.949 -31.531 1.828 1 98.75 98 GLU B C 1
ATOM 3197 O O . GLU B 1 98 ? -0.548 -32.406 1.076 1 98.75 98 GLU B O 1
ATOM 3202 N N . ALA B 1 99 ? -0.463 -30.344 1.901 1 98.88 99 ALA B N 1
ATOM 3203 C CA . ALA B 1 99 ? 0.656 -29.984 1.037 1 98.88 99 ALA B CA 1
ATOM 3204 C C . ALA B 1 99 ? 1.878 -30.844 1.322 1 98.88 99 ALA B C 1
ATOM 3206 O O . ALA B 1 99 ? 2.479 -31.406 0.401 1 98.88 99 ALA B O 1
ATOM 3207 N N . LYS B 1 100 ? 2.189 -30.922 2.578 1 98.88 100 LYS B N 1
ATOM 3208 C CA . LYS B 1 100 ? 3.316 -31.766 2.979 1 98.88 100 LYS B CA 1
ATOM 3209 C C . LYS B 1 100 ? 3.092 -33.219 2.57 1 98.88 100 LYS B C 1
ATOM 3211 O O . LYS B 1 100 ? 4.027 -33.906 2.154 1 98.88 100 LYS B O 1
ATOM 3216 N N . GLY B 1 101 ? 1.917 -33.656 2.711 1 98.81 101 GLY B N 1
ATOM 3217 C CA . GLY B 1 101 ? 1.573 -35 2.283 1 98.81 101 GLY B CA 1
ATOM 3218 C C . GLY B 1 101 ? 1.852 -35.25 0.813 1 98.81 101 GLY B C 1
ATOM 3219 O O . GLY B 1 101 ? 2.428 -36.281 0.451 1 98.81 101 GLY B O 1
ATOM 3220 N N . LEU B 1 102 ? 1.446 -34.344 -0.02 1 98.94 102 LEU B N 1
ATOM 3221 C CA . LEU B 1 102 ? 1.678 -34.469 -1.456 1 98.94 102 LEU B CA 1
ATOM 3222 C C . LEU B 1 102 ? 3.17 -34.5 -1.764 1 98.94 102 LEU B C 1
ATOM 3224 O O . LEU B 1 102 ? 3.621 -35.344 -2.545 1 98.94 102 LEU B O 1
ATOM 3228 N N . ILE B 1 103 ? 3.902 -33.594 -1.165 1 98.88 103 ILE B N 1
ATOM 3229 C CA . ILE B 1 103 ? 5.336 -33.5 -1.408 1 98.88 103 ILE B CA 1
ATOM 3230 C C . ILE B 1 103 ? 6.023 -34.812 -0.973 1 98.88 103 ILE B C 1
ATOM 3232 O O . ILE B 1 103 ? 6.809 -35.375 -1.729 1 98.88 103 ILE B O 1
ATOM 3236 N N . ASN B 1 104 ? 5.723 -35.25 0.222 1 98.75 104 ASN B N 1
ATOM 3237 C CA . ASN B 1 104 ? 6.328 -36.469 0.753 1 98.75 104 ASN B CA 1
ATOM 3238 C C . ASN B 1 104 ? 6.004 -37.656 -0.115 1 98.75 104 ASN B C 1
ATOM 3240 O O . ASN B 1 104 ? 6.871 -38.5 -0.372 1 98.75 104 ASN B O 1
ATOM 3244 N N . PHE B 1 105 ? 4.781 -37.75 -0.519 1 98.56 105 PHE B N 1
ATOM 3245 C CA . PHE B 1 105 ? 4.355 -38.906 -1.325 1 98.56 105 PHE B CA 1
ATOM 3246 C C . PHE B 1 105 ? 5.082 -38.906 -2.664 1 98.56 105 PHE B C 1
ATOM 3248 O O . PHE B 1 105 ? 5.457 -39.969 -3.158 1 98.56 105 PHE B O 1
ATOM 3255 N N . SER B 1 106 ? 5.242 -37.812 -3.314 1 98.69 106 SER B N 1
ATOM 3256 C CA . SER B 1 106 ? 5.965 -37.719 -4.578 1 98.69 106 SER B CA 1
ATOM 3257 C C . SER B 1 106 ? 7.391 -38.25 -4.43 1 98.69 106 SER B C 1
ATOM 3259 O O . SER B 1 106 ? 7.887 -38.969 -5.297 1 98.69 106 SER B O 1
ATOM 3261 N N . ARG B 1 107 ? 7.996 -37.906 -3.357 1 98.06 107 ARG B N 1
ATOM 3262 C CA . ARG B 1 107 ? 9.344 -38.375 -3.072 1 98.06 107 ARG B CA 1
ATOM 3263 C C . ARG B 1 107 ? 9.367 -39.875 -2.865 1 98.06 107 ARG B C 1
ATOM 3265 O O . ARG B 1 107 ? 10.234 -40.562 -3.406 1 98.06 107 ARG B O 1
ATOM 3272 N N . GLU B 1 108 ? 8.469 -40.312 -2.092 1 97.81 108 GLU B N 1
ATOM 3273 C CA . GLU B 1 108 ? 8.375 -41.719 -1.787 1 97.81 108 GLU B CA 1
ATOM 3274 C C . GLU B 1 108 ? 8.172 -42.562 -3.057 1 97.81 108 GLU B C 1
ATOM 3276 O O . GLU B 1 108 ? 8.773 -43.625 -3.213 1 97.81 108 GLU B O 1
ATOM 3281 N N . LYS B 1 109 ? 7.363 -42.094 -3.977 1 97.75 109 LYS B N 1
ATOM 3282 C CA . LYS B 1 109 ? 6.992 -42.844 -5.184 1 97.75 109 LYS B CA 1
ATOM 3283 C C . LYS B 1 109 ? 8.016 -42.625 -6.293 1 97.75 109 LYS B C 1
ATOM 3285 O O . LYS B 1 109 ? 8.008 -43.344 -7.301 1 97.75 109 LYS B O 1
ATOM 3290 N N . GLY B 1 110 ? 8.844 -41.594 -6.125 1 97.94 110 GLY B N 1
ATOM 3291 C CA . GLY B 1 110 ? 9.852 -41.281 -7.129 1 97.94 110 GLY B CA 1
ATOM 3292 C C . GLY B 1 110 ? 9.266 -40.656 -8.383 1 97.94 110 GLY B C 1
ATOM 3293 O O . GLY B 1 110 ? 9.758 -40.906 -9.492 1 97.94 110 GLY B O 1
ATOM 3294 N N . VAL B 1 111 ? 8.188 -40 -8.266 1 98.56 111 VAL B N 1
ATOM 3295 C CA . VAL B 1 111 ? 7.59 -39.281 -9.398 1 98.56 111 VAL B CA 1
ATOM 3296 C C . VAL B 1 111 ? 7.777 -37.781 -9.211 1 98.56 111 VAL B C 1
ATOM 3298 O O . VAL B 1 111 ? 8.031 -37.312 -8.102 1 98.56 111 VAL B O 1
ATOM 3301 N N . LYS B 1 112 ? 7.664 -37.031 -10.266 1 98.75 112 LYS B N 1
ATOM 3302 C CA . LYS B 1 112 ? 7.832 -35.594 -10.219 1 98.75 112 LYS B CA 1
ATOM 3303 C C . LYS B 1 112 ? 6.508 -34.875 -9.922 1 98.75 112 LYS B C 1
ATOM 3305 O O . LYS B 1 112 ? 5.469 -35.25 -10.477 1 98.75 112 LYS B O 1
ATOM 3310 N N . LEU B 1 113 ? 6.566 -33.969 -9 1 98.88 113 LEU B N 1
ATOM 3311 C CA . LEU B 1 113 ? 5.469 -33.062 -8.641 1 98.88 113 LEU B CA 1
ATOM 3312 C C . LEU B 1 113 ? 5.875 -31.609 -8.812 1 98.88 113 LEU B C 1
ATOM 3314 O O . LEU B 1 113 ? 6.918 -31.188 -8.305 1 98.88 113 LEU B O 1
ATOM 3318 N N . MET B 1 114 ? 5.09 -30.859 -9.516 1 98.88 114 MET B N 1
ATOM 3319 C CA . MET B 1 114 ? 5.301 -29.422 -9.617 1 98.88 114 MET B CA 1
ATOM 3320 C C . MET B 1 114 ? 3.975 -28.672 -9.57 1 98.88 114 MET B C 1
ATOM 3322 O O . MET B 1 114 ? 3.018 -29.062 -10.242 1 98.88 114 MET B O 1
ATOM 3326 N N . VAL B 1 115 ? 3.945 -27.734 -8.711 1 98.88 115 VAL B N 1
ATOM 3327 C CA . VAL B 1 115 ? 2.795 -26.828 -8.68 1 98.88 115 VAL B CA 1
ATOM 3328 C C . VAL B 1 115 ? 2.908 -25.797 -9.805 1 98.88 115 VAL B C 1
ATOM 3330 O O . VAL B 1 115 ? 3.982 -25.234 -10.031 1 98.88 115 VAL B O 1
ATOM 3333 N N . LEU B 1 116 ? 1.866 -25.625 -10.492 1 98.5 116 LEU B N 1
ATOM 3334 C CA . LEU B 1 116 ? 1.827 -24.688 -11.609 1 98.5 116 LEU B CA 1
ATOM 3335 C C . LEU B 1 116 ? 1.476 -23.281 -11.125 1 98.5 116 LEU B C 1
ATOM 3337 O O . LEU B 1 116 ? 0.297 -22.938 -11 1 98.5 116 LEU B O 1
ATOM 3341 N N . GLU B 1 117 ? 2.516 -22.562 -10.859 1 98.25 117 GLU B N 1
ATOM 3342 C CA . GLU B 1 117 ? 2.469 -21.156 -10.469 1 98.25 117 GLU B CA 1
ATOM 3343 C C . GLU B 1 117 ? 2.971 -20.25 -11.586 1 98.25 117 GLU B C 1
ATOM 3345 O O . GLU B 1 117 ? 4.148 -19.891 -11.617 1 98.25 117 GLU B O 1
ATOM 3350 N N . GLN B 1 118 ? 2.047 -19.828 -12.422 1 97.94 118 GLN B N 1
ATOM 3351 C CA . GLN B 1 118 ? 2.404 -19.125 -13.648 1 97.94 118 GLN B CA 1
ATOM 3352 C C . GLN B 1 118 ? 3.178 -17.844 -13.352 1 97.94 118 GLN B C 1
ATOM 3354 O O . GLN B 1 118 ? 4.023 -17.422 -14.148 1 97.94 118 GLN B O 1
ATOM 3359 N N . TYR B 1 119 ? 2.99 -17.234 -12.195 1 98.5 119 TYR B N 1
ATOM 3360 C CA . TYR B 1 119 ? 3.67 -15.984 -11.875 1 98.5 119 TYR B CA 1
ATOM 3361 C C . TYR B 1 119 ? 5.148 -16.219 -11.594 1 98.5 119 TYR B C 1
ATOM 3363 O O . TYR B 1 119 ? 5.988 -15.359 -11.867 1 98.5 119 TYR B O 1
ATOM 3371 N N . TYR B 1 120 ? 5.492 -17.359 -11.023 1 98.44 120 TYR B N 1
ATOM 3372 C CA . TYR B 1 120 ? 6.879 -17.766 -10.812 1 98.44 120 TYR B CA 1
ATOM 3373 C C . TYR B 1 120 ? 7.633 -17.844 -12.133 1 98.44 120 TYR B C 1
ATOM 3375 O O . TYR B 1 120 ? 8.828 -17.547 -12.195 1 98.44 120 TYR B O 1
ATOM 3383 N N . PHE B 1 121 ? 6.918 -18.156 -13.188 1 98.5 121 PHE B N 1
ATOM 3384 C CA . PHE B 1 121 ? 7.531 -18.422 -14.484 1 98.5 121 PHE B CA 1
ATOM 3385 C C . PHE B 1 121 ? 7.438 -17.203 -15.383 1 98.5 121 PHE B C 1
ATOM 3387 O O . PHE B 1 121 ? 7.852 -17.234 -16.547 1 98.5 121 PHE B O 1
ATOM 3394 N N . ASP B 1 122 ? 6.891 -16.109 -14.906 1 98.56 122 ASP B N 1
ATOM 3395 C CA . ASP B 1 122 ? 6.746 -14.883 -15.672 1 98.56 122 ASP B CA 1
ATOM 3396 C C . ASP B 1 122 ? 8.109 -14.258 -15.969 1 98.56 122 ASP B C 1
ATOM 3398 O O . ASP B 1 122 ? 8.953 -14.148 -15.078 1 98.56 122 ASP B O 1
ATOM 3402 N N . SER B 1 123 ? 8.289 -13.852 -17.203 1 98.56 123 SER B N 1
ATOM 3403 C CA . SER B 1 123 ? 9.578 -13.312 -17.641 1 98.56 123 SER B CA 1
ATOM 3404 C C . SER B 1 123 ? 9.93 -12.039 -16.891 1 98.56 123 SER B C 1
ATOM 3406 O O . SER B 1 123 ? 11.102 -11.75 -16.656 1 98.56 123 SER B O 1
ATOM 3408 N N . THR B 1 124 ? 8.961 -11.258 -16.5 1 98.75 124 THR B N 1
ATOM 3409 C CA . THR B 1 124 ? 9.195 -10.031 -15.75 1 98.75 124 THR B CA 1
ATOM 3410 C C . THR B 1 124 ? 9.727 -10.344 -14.352 1 98.75 124 THR B C 1
ATOM 3412 O O . THR B 1 124 ? 10.672 -9.703 -13.891 1 98.75 124 THR B O 1
ATOM 3415 N N . VAL B 1 125 ? 9.164 -11.328 -13.695 1 98.69 125 VAL B N 1
ATOM 3416 C CA . VAL B 1 125 ? 9.617 -11.734 -12.367 1 98.69 125 VAL B CA 1
ATOM 3417 C C . VAL B 1 125 ? 11.047 -12.273 -12.453 1 98.69 125 VAL B C 1
ATOM 3419 O O . VAL B 1 125 ? 11.891 -11.93 -11.625 1 98.69 125 VAL B O 1
ATOM 3422 N N . ARG B 1 126 ? 11.273 -13.133 -13.438 1 98.06 126 ARG B N 1
ATOM 3423 C CA . ARG B 1 126 ? 12.617 -13.68 -13.625 1 98.06 126 ARG B CA 1
ATOM 3424 C C . ARG B 1 126 ? 13.633 -12.57 -13.852 1 98.06 126 ARG B C 1
ATOM 3426 O O . ARG B 1 126 ? 14.711 -12.57 -13.258 1 98.06 126 ARG B O 1
ATOM 3433 N N . LYS B 1 127 ? 13.266 -11.609 -14.711 1 98.62 127 LYS B N 1
ATOM 3434 C CA . LYS B 1 127 ? 14.156 -10.492 -14.984 1 98.62 127 LYS B CA 1
ATOM 3435 C C . LYS B 1 127 ? 14.359 -9.641 -13.734 1 98.62 127 LYS B C 1
ATOM 3437 O O . LYS B 1 127 ? 15.477 -9.188 -13.453 1 98.62 127 LYS B O 1
ATOM 3442 N N . ALA B 1 128 ? 13.32 -9.391 -13 1 98.81 128 ALA B N 1
ATOM 3443 C CA . ALA B 1 128 ? 13.406 -8.625 -11.758 1 98.81 128 ALA B CA 1
ATOM 3444 C C . ALA B 1 128 ? 14.375 -9.289 -10.773 1 98.81 128 ALA B C 1
ATOM 3446 O O . ALA B 1 128 ? 15.188 -8.609 -10.148 1 98.81 128 ALA B O 1
ATOM 3447 N N . LYS B 1 129 ? 14.289 -10.57 -10.633 1 98.56 129 LYS B N 1
ATOM 3448 C CA . LYS B 1 129 ? 15.18 -11.305 -9.742 1 98.56 129 LYS B CA 1
ATOM 3449 C C . LYS B 1 129 ? 16.641 -11.148 -10.164 1 98.56 129 LYS B C 1
ATOM 3451 O O . LYS B 1 129 ? 17.531 -11.031 -9.328 1 98.56 129 LYS B O 1
ATOM 3456 N N . GLU B 1 130 ? 16.812 -11.164 -11.438 1 98.31 130 GLU B N 1
ATOM 3457 C CA . GLU B 1 130 ? 18.156 -10.977 -11.977 1 98.31 130 GLU B CA 1
ATOM 3458 C C . GLU B 1 130 ? 18.703 -9.602 -11.609 1 98.31 130 GLU B C 1
ATOM 3460 O O . GLU B 1 130 ? 19.906 -9.461 -11.359 1 98.31 130 GLU B O 1
ATOM 3465 N N . LEU B 1 131 ? 17.875 -8.609 -11.57 1 98.56 131 LEU B N 1
ATOM 3466 C CA . LEU B 1 131 ? 18.281 -7.227 -11.391 1 98.56 131 LEU B CA 1
ATOM 3467 C C . LEU B 1 131 ? 18.344 -6.871 -9.906 1 98.56 131 LEU B C 1
ATOM 3469 O O . LEU B 1 131 ? 18.953 -5.871 -9.531 1 98.56 131 LEU B O 1
ATOM 3473 N N . LEU B 1 132 ? 17.75 -7.637 -9.07 1 98.62 132 LEU B N 1
ATOM 3474 C CA . LEU B 1 132 ? 17.484 -7.332 -7.668 1 98.62 132 LEU B CA 1
ATOM 3475 C C . LEU B 1 132 ? 18.781 -7.004 -6.926 1 98.62 132 LEU B C 1
ATOM 3477 O O . LEU B 1 132 ? 18.844 -6.02 -6.188 1 98.62 132 LEU B O 1
ATOM 3481 N N . PRO B 1 133 ? 19.906 -7.781 -7.152 1 98.31 133 PRO B N 1
ATOM 3482 C CA . PRO B 1 133 ? 21.141 -7.496 -6.43 1 98.31 133 PRO B CA 1
ATOM 3483 C C . PRO B 1 133 ? 21.703 -6.105 -6.727 1 98.31 133 PRO B C 1
ATOM 3485 O O . PRO B 1 133 ? 22.406 -5.527 -5.895 1 98.31 133 PRO B O 1
ATOM 3488 N N . ASN B 1 134 ? 21.344 -5.578 -7.859 1 98.5 134 ASN B N 1
ATOM 3489 C CA . ASN B 1 134 ? 21.844 -4.27 -8.25 1 98.5 134 ASN B CA 1
ATOM 3490 C C . ASN B 1 134 ? 21.25 -3.156 -7.398 1 98.5 134 ASN B C 1
ATOM 3492 O O . ASN B 1 134 ? 21.734 -2.027 -7.406 1 98.5 134 ASN B O 1
ATOM 3496 N N . LEU B 1 135 ? 20.234 -3.424 -6.621 1 98.62 135 LEU B N 1
ATOM 3497 C CA . LEU B 1 135 ? 19.594 -2.43 -5.777 1 98.62 135 LEU B CA 1
ATOM 3498 C C . LEU B 1 135 ? 20.328 -2.27 -4.457 1 98.62 135 LEU B C 1
ATOM 3500 O O . LEU B 1 135 ? 20.047 -1.345 -3.689 1 98.62 135 LEU B O 1
ATOM 3504 N N . GLY B 1 136 ? 21.281 -3.188 -4.18 1 98.5 136 GLY B N 1
ATOM 3505 C CA . GLY B 1 136 ? 21.922 -3.172 -2.875 1 98.5 136 GLY B CA 1
ATOM 3506 C C . GLY B 1 136 ? 21.016 -3.646 -1.756 1 98.5 136 GLY B C 1
ATOM 3507 O O . GLY B 1 136 ? 20.219 -4.574 -1.941 1 98.5 136 GLY B O 1
ATOM 3508 N N . LYS B 1 137 ? 21.219 -3.064 -0.606 1 98.44 137 LYS B N 1
ATOM 3509 C CA . LYS B 1 137 ? 20.328 -3.383 0.504 1 98.44 137 LYS B CA 1
ATOM 3510 C C . LYS B 1 137 ? 18.891 -2.947 0.2 1 98.44 137 LYS B C 1
ATOM 3512 O O . LYS B 1 137 ? 18.672 -1.877 -0.372 1 98.44 137 LYS B O 1
ATOM 3517 N N . LEU B 1 138 ? 17.969 -3.729 0.6 1 98.88 138 LEU B N 1
ATOM 3518 C CA . LEU B 1 138 ? 16.562 -3.42 0.326 1 98.88 138 LEU B CA 1
ATOM 3519 C C . LEU B 1 138 ? 15.93 -2.691 1.506 1 98.88 138 LEU B C 1
ATOM 3521 O O . LEU B 1 138 ? 16.344 -2.879 2.652 1 98.88 138 LEU B O 1
ATOM 3525 N N . ALA B 1 139 ? 14.953 -1.86 1.184 1 98.88 139 ALA B N 1
ATOM 3526 C CA . ALA B 1 139 ? 14.156 -1.184 2.209 1 98.88 139 ALA B CA 1
ATOM 3527 C C . ALA B 1 139 ? 12.719 -1.69 2.215 1 98.88 139 ALA B C 1
ATOM 3529 O O . ALA B 1 139 ? 12.18 -2.039 3.27 1 98.88 139 ALA B O 1
ATOM 3530 N N . LEU B 1 140 ? 12.133 -1.79 1.039 1 98.94 140 LEU B N 1
ATOM 3531 C CA . LEU B 1 140 ? 10.688 -2.01 0.967 1 98.94 140 LEU B CA 1
ATOM 3532 C C . LEU B 1 140 ? 10.312 -2.715 -0.33 1 98.94 140 LEU B C 1
ATOM 3534 O O . LEU B 1 140 ? 10.812 -2.369 -1.4 1 98.94 140 LEU B O 1
ATOM 3538 N N . ILE B 1 141 ? 9.539 -3.713 -0.228 1 99 141 ILE B N 1
ATOM 3539 C CA . ILE B 1 141 ? 8.914 -4.383 -1.364 1 99 141 ILE B CA 1
ATOM 3540 C C . ILE B 1 141 ? 7.395 -4.277 -1.26 1 99 141 ILE B C 1
ATOM 3542 O O . ILE B 1 141 ? 6.805 -4.707 -0.269 1 99 141 ILE B O 1
ATOM 3546 N N . LEU B 1 142 ? 6.762 -3.67 -2.26 1 98.94 142 LEU B N 1
ATOM 3547 C CA . LEU B 1 142 ? 5.312 -3.576 -2.354 1 98.94 142 LEU B CA 1
ATOM 3548 C C . LEU B 1 142 ? 4.777 -4.473 -3.465 1 98.94 142 LEU B C 1
ATOM 3550 O O . LEU B 1 142 ? 5.293 -4.457 -4.586 1 98.94 142 LEU B O 1
ATOM 3554 N N . VAL B 1 143 ? 3.844 -5.297 -3.166 1 98.94 143 VAL B N 1
ATOM 3555 C CA . VAL B 1 143 ? 3.131 -6.105 -4.148 1 98.94 143 VAL B CA 1
ATOM 3556 C C . VAL B 1 143 ? 1.625 -5.898 -3.992 1 98.94 143 VAL B C 1
ATOM 3558 O O . VAL B 1 143 ? 1.098 -5.953 -2.879 1 98.94 143 VAL B O 1
ATOM 3561 N N . ARG B 1 144 ? 0.994 -5.668 -5.121 1 98.62 144 ARG B N 1
ATOM 3562 C CA . ARG B 1 144 ? -0.408 -5.277 -5.027 1 98.62 144 ARG B CA 1
ATOM 3563 C C . ARG B 1 144 ? -1.213 -5.84 -6.195 1 98.62 144 ARG B C 1
ATOM 3565 O O . ARG B 1 144 ? -0.729 -5.879 -7.328 1 98.62 144 ARG B O 1
ATOM 3572 N N . SER B 1 145 ? -2.389 -6.316 -5.906 1 98.62 145 SER B N 1
ATOM 3573 C CA . SER B 1 145 ? -3.441 -6.578 -6.883 1 98.62 145 SER B CA 1
ATOM 3574 C C . SER B 1 145 ? -4.82 -6.266 -6.309 1 98.62 145 SER B C 1
ATOM 3576 O O . SER B 1 145 ? -5.273 -6.93 -5.375 1 98.62 145 SER B O 1
ATOM 3578 N N . THR B 1 146 ? -5.426 -5.266 -6.812 1 98.31 146 THR B N 1
ATOM 3579 C CA . THR B 1 146 ? -6.754 -4.844 -6.379 1 98.31 146 THR B CA 1
ATOM 3580 C C . THR B 1 146 ? -7.715 -4.781 -7.566 1 98.31 146 THR B C 1
ATOM 3582 O O . THR B 1 146 ? -7.43 -4.117 -8.562 1 98.31 146 THR B O 1
ATOM 3585 N N . HIS B 1 147 ? -8.773 -5.457 -7.543 1 97.88 147 HIS B N 1
ATOM 3586 C CA . HIS B 1 147 ? -9.82 -5.457 -8.555 1 97.88 147 HIS B CA 1
ATOM 3587 C C . HIS B 1 147 ? -11.125 -6 -7.996 1 97.88 147 HIS B C 1
ATOM 3589 O O . HIS B 1 147 ? -11.156 -6.539 -6.891 1 97.88 147 HIS B O 1
ATOM 3595 N N . PHE B 1 148 ? -12.195 -5.781 -8.719 1 98.25 148 PHE B N 1
ATOM 3596 C CA . PHE B 1 148 ? -13.508 -6.277 -8.32 1 98.25 148 PHE B CA 1
ATOM 3597 C C . PHE B 1 148 ? -13.789 -7.633 -8.961 1 98.25 148 PHE B C 1
ATOM 3599 O O . PHE B 1 148 ? -13.688 -7.785 -10.18 1 98.25 148 PHE B O 1
ATOM 3606 N N . ASN B 1 149 ? -13.977 -8.594 -8.109 1 97.62 149 ASN B N 1
ATOM 3607 C CA . ASN B 1 149 ? -14.289 -9.945 -8.562 1 97.62 149 ASN B CA 1
ATOM 3608 C C . ASN B 1 149 ? -15.336 -10.609 -7.668 1 97.62 149 ASN B C 1
ATOM 3610 O O . ASN B 1 149 ? -15.242 -10.547 -6.441 1 97.62 149 ASN B O 1
ATOM 3614 N N . GLN B 1 150 ? -16.359 -11.242 -8.258 1 97.12 150 GLN B N 1
ATOM 3615 C CA . GLN B 1 150 ? -17.375 -12.039 -7.57 1 97.12 150 GLN B CA 1
ATOM 3616 C C . GLN B 1 150 ? -17.406 -13.469 -8.094 1 97.12 150 GLN B C 1
ATOM 3618 O O . GLN B 1 150 ? -18.141 -13.781 -9.031 1 97.12 150 GLN B O 1
ATOM 3623 N N . PRO B 1 151 ? -16.656 -14.281 -7.379 1 95.75 151 PRO B N 1
ATOM 3624 C CA . PRO B 1 151 ? -16.578 -15.656 -7.887 1 95.75 151 PRO B CA 1
ATOM 3625 C C . PRO B 1 151 ? -17.875 -16.438 -7.672 1 95.75 151 PRO B C 1
ATOM 3627 O O . PRO B 1 151 ? -18.703 -16.062 -6.848 1 95.75 151 PRO B O 1
ATOM 3630 N N . LYS B 1 152 ? -18.078 -17.469 -8.477 1 94.69 152 LYS B N 1
ATOM 3631 C CA . LYS B 1 152 ? -19.219 -18.359 -8.359 1 94.69 152 LYS B CA 1
ATOM 3632 C C . LYS B 1 152 ? -18.781 -19.797 -8.117 1 94.69 152 LYS B C 1
ATOM 3634 O O . LYS B 1 152 ? -17.594 -20.109 -8.172 1 94.69 152 LYS B O 1
ATOM 3639 N N . GLY B 1 153 ? -19.797 -20.641 -7.824 1 94.25 153 GLY B N 1
ATOM 3640 C CA . GLY B 1 153 ? -19.5 -22.047 -7.664 1 94.25 153 GLY B CA 1
ATOM 3641 C C . GLY B 1 153 ? -18.641 -22.359 -6.449 1 94.25 153 GLY B C 1
ATOM 3642 O O . GLY B 1 153 ? -18.875 -21.812 -5.367 1 94.25 153 GLY B O 1
ATOM 3643 N N . TRP B 1 154 ? -17.719 -23.297 -6.648 1 92.38 154 TRP B N 1
ATOM 3644 C CA . TRP B 1 154 ? -16.922 -23.781 -5.527 1 92.38 154 TRP B CA 1
ATOM 3645 C C . TRP B 1 154 ? -16.016 -22.672 -4.98 1 92.38 154 TRP B C 1
ATOM 3647 O O . TRP B 1 154 ? -15.625 -22.703 -3.814 1 92.38 154 TRP B O 1
ATOM 3657 N N . ARG B 1 155 ? -15.719 -21.672 -5.742 1 95.31 155 ARG B N 1
ATOM 3658 C CA . ARG B 1 155 ? -14.812 -20.609 -5.332 1 95.31 155 ARG B CA 1
ATOM 3659 C C . ARG B 1 155 ? -15.492 -19.656 -4.348 1 95.31 155 ARG B C 1
ATOM 3661 O O . ARG B 1 155 ? -14.82 -18.875 -3.67 1 95.31 155 ARG B O 1
ATOM 3668 N N . ALA B 1 156 ? -16.797 -19.734 -4.316 1 96.88 156 ALA B N 1
ATOM 3669 C CA . ALA B 1 156 ? -17.531 -18.906 -3.379 1 96.88 156 ALA B CA 1
ATOM 3670 C C . ALA B 1 156 ? -17.672 -19.594 -2.023 1 96.88 156 ALA B C 1
ATOM 3672 O O . ALA B 1 156 ? -18.078 -18.953 -1.042 1 96.88 156 ALA B O 1
ATOM 3673 N N . VAL B 1 157 ? -17.344 -20.891 -1.975 1 97.31 157 VAL B N 1
ATOM 3674 C CA . VAL B 1 157 ? -17.547 -21.703 -0.789 1 97.31 157 VAL B CA 1
ATOM 3675 C C . VAL B 1 157 ? -16.219 -21.891 -0.048 1 97.31 157 VAL B C 1
ATOM 3677 O O . VAL B 1 157 ? -15.297 -22.516 -0.56 1 97.31 157 VAL B O 1
ATOM 3680 N N . LYS B 1 158 ? -16.125 -21.453 1.158 1 97.44 158 LYS B N 1
ATOM 3681 C CA . LYS B 1 158 ? -14.875 -21.422 1.922 1 97.44 158 LYS B CA 1
ATOM 3682 C C . LYS B 1 158 ? -14.289 -22.812 2.098 1 97.44 158 LYS B C 1
ATOM 3684 O O . LYS B 1 158 ? -13.078 -23.016 1.946 1 97.44 158 LYS B O 1
ATOM 3689 N N . GLU B 1 159 ? -15.086 -23.75 2.404 1 96.19 159 GLU B N 1
ATOM 3690 C CA . GLU B 1 159 ? -14.633 -25.125 2.648 1 96.19 159 GLU B CA 1
ATOM 3691 C C . GLU B 1 159 ? -14.016 -25.719 1.395 1 96.19 159 GLU B C 1
ATOM 3693 O O . GLU B 1 159 ? -13.008 -26.438 1.477 1 96.19 159 GLU B O 1
ATOM 3698 N N . LYS B 1 160 ? -14.562 -25.469 0.229 1 96.25 160 LYS B N 1
ATOM 3699 C CA . LYS B 1 160 ? -14.062 -26 -1.031 1 96.25 160 LYS B CA 1
ATOM 3700 C C . LYS B 1 160 ? -12.812 -25.266 -1.492 1 96.25 160 LYS B C 1
ATOM 3702 O O . LYS B 1 160 ? -11.875 -25.875 -2.01 1 96.25 160 LYS B O 1
ATOM 3707 N N . MET B 1 161 ? -12.781 -24.016 -1.214 1 95.5 161 MET B N 1
ATOM 3708 C CA . MET B 1 161 ? -11.664 -23.172 -1.606 1 95.5 161 MET B CA 1
ATOM 3709 C C . MET B 1 161 ? -10.477 -23.359 -0.668 1 95.5 161 MET B C 1
ATOM 3711 O O . MET B 1 161 ? -9.328 -23.219 -1.079 1 95.5 161 MET B O 1
ATOM 3715 N N . GLY B 1 162 ? -10.75 -23.641 0.557 1 96.25 162 GLY B N 1
ATOM 3716 C CA . GLY B 1 162 ? -9.727 -23.688 1.583 1 96.25 162 GLY B CA 1
ATOM 3717 C C . GLY B 1 162 ? -9.391 -22.312 2.158 1 96.25 162 GLY B C 1
ATOM 3718 O O . GLY B 1 162 ? -8.344 -22.141 2.779 1 96.25 162 GLY B O 1
ATOM 3719 N N . GLY B 1 163 ? -10.242 -21.312 1.911 1 97 163 GLY B N 1
ATOM 3720 C CA . GLY B 1 163 ? -10.031 -19.938 2.338 1 97 163 GLY B CA 1
ATOM 3721 C C . GLY B 1 163 ? -10.805 -18.922 1.512 1 97 163 GLY B C 1
ATOM 3722 O O . GLY B 1 163 ? -11.969 -19.156 1.175 1 97 163 GLY B O 1
ATOM 3723 N N . GLY B 1 164 ? -10.211 -17.844 1.313 1 97.94 164 GLY B N 1
ATOM 3724 C CA . GLY B 1 164 ? -10.828 -16.797 0.512 1 97.94 164 GLY B CA 1
ATOM 3725 C C . GLY B 1 164 ? -10.031 -16.438 -0.726 1 97.94 164 GLY B C 1
ATOM 3726 O O . GLY B 1 164 ? -9.461 -17.328 -1.379 1 97.94 164 GLY B O 1
ATOM 3727 N N . ALA B 1 165 ? -10.047 -15.164 -1.071 1 98.38 165 ALA B N 1
ATOM 3728 C CA . ALA B 1 165 ? -9.406 -14.688 -2.291 1 98.38 165 ALA B CA 1
ATOM 3729 C C . ALA B 1 165 ? -7.898 -14.914 -2.242 1 98.38 165 ALA B C 1
ATOM 3731 O O . ALA B 1 165 ? -7.266 -15.141 -3.277 1 98.38 165 ALA B O 1
ATOM 3732 N N . LEU B 1 166 ? -7.305 -14.938 -1.079 1 98.44 166 LEU B N 1
ATOM 3733 C CA . LEU B 1 166 ? -5.855 -15 -0.926 1 98.44 166 LEU B CA 1
ATOM 3734 C C . LEU B 1 166 ? -5.316 -16.344 -1.394 1 98.44 166 LEU B C 1
ATOM 3736 O O . LEU B 1 166 ? -4.363 -16.406 -2.176 1 98.44 166 LEU B O 1
ATOM 3740 N N . ILE B 1 167 ? -5.883 -17.422 -0.965 1 98.12 167 ILE B N 1
ATOM 3741 C CA . ILE B 1 167 ? -5.363 -18.75 -1.29 1 98.12 167 ILE B CA 1
ATOM 3742 C C . ILE B 1 167 ? -5.57 -19.031 -2.775 1 98.12 167 ILE B C 1
ATOM 3744 O O . ILE B 1 167 ? -4.848 -19.844 -3.365 1 98.12 167 ILE B O 1
ATOM 3748 N N . ASP B 1 168 ? -6.543 -18.344 -3.432 1 96.31 168 ASP B N 1
ATOM 3749 C CA . ASP B 1 168 ? -6.852 -18.578 -4.84 1 96.31 168 ASP B CA 1
ATOM 3750 C C . ASP B 1 168 ? -6.004 -17.672 -5.742 1 96.31 168 ASP B C 1
ATOM 3752 O O . ASP B 1 168 ? -5.137 -18.172 -6.469 1 96.31 168 ASP B O 1
ATOM 3756 N N . GLY B 1 169 ? -6.297 -16.422 -5.625 1 97.44 169 GLY B N 1
ATOM 3757 C CA . GLY B 1 169 ? -5.609 -15.477 -6.492 1 97.44 169 GLY B CA 1
ATOM 3758 C C . GLY B 1 169 ? -4.422 -14.812 -5.82 1 97.44 169 GLY B C 1
ATOM 3759 O O . GLY B 1 169 ? -3.416 -14.523 -6.473 1 97.44 169 GLY B O 1
ATOM 3760 N N . GLY B 1 170 ? -4.531 -14.547 -4.535 1 98.44 170 GLY B N 1
ATOM 3761 C CA . GLY B 1 170 ? -3.504 -13.828 -3.801 1 98.44 170 GLY B CA 1
ATOM 3762 C C . GLY B 1 170 ? -2.199 -14.594 -3.693 1 98.44 170 GLY B C 1
ATOM 3763 O O . GLY B 1 170 ? -1.129 -13.992 -3.564 1 98.44 170 GLY B O 1
ATOM 3764 N N . VAL B 1 171 ? -2.281 -15.875 -3.77 1 98.5 171 VAL B N 1
ATOM 3765 C CA . VAL B 1 171 ? -1.119 -16.734 -3.6 1 98.5 171 VAL B CA 1
ATOM 3766 C C . VAL B 1 171 ? -0.088 -16.438 -4.684 1 98.5 171 VAL B C 1
ATOM 3768 O O . VAL B 1 171 ? 1.119 -16.531 -4.449 1 98.5 171 VAL B O 1
ATOM 3771 N N . HIS B 1 172 ? -0.547 -16.016 -5.918 1 98.75 172 HIS B N 1
ATOM 3772 C CA . HIS B 1 172 ? 0.361 -15.586 -6.977 1 98.75 172 HIS B CA 1
ATOM 3773 C C . HIS B 1 172 ? 1.254 -14.445 -6.5 1 98.75 172 HIS B C 1
ATOM 3775 O O . HIS B 1 172 ? 2.465 -14.461 -6.734 1 98.75 172 HIS B O 1
ATOM 3781 N N . PHE B 1 173 ? 0.687 -13.586 -5.781 1 98.88 173 PHE B N 1
ATOM 3782 C CA . PHE B 1 173 ? 1.366 -12.367 -5.375 1 98.88 173 PHE B CA 1
ATOM 3783 C C . PHE B 1 173 ? 2.203 -12.602 -4.121 1 98.88 173 PHE B C 1
ATOM 3785 O O . PHE B 1 173 ? 3.256 -11.984 -3.947 1 98.88 173 PHE B O 1
ATOM 3792 N N . ILE B 1 174 ? 1.758 -13.508 -3.303 1 98.81 174 ILE B N 1
ATOM 3793 C CA . ILE B 1 174 ? 2.602 -13.969 -2.205 1 98.81 174 ILE B CA 1
ATOM 3794 C C . ILE B 1 174 ? 3.879 -14.586 -2.762 1 98.81 174 ILE B C 1
ATOM 3796 O O . ILE B 1 174 ? 4.977 -14.305 -2.277 1 98.81 174 ILE B O 1
ATOM 3800 N N . ASP B 1 175 ? 3.688 -15.438 -3.764 1 98.88 175 ASP B N 1
ATOM 3801 C CA . ASP B 1 175 ? 4.848 -16.047 -4.406 1 98.88 175 ASP B CA 1
ATOM 3802 C C . ASP B 1 175 ? 5.824 -14.984 -4.898 1 98.88 175 ASP B C 1
ATOM 3804 O O . ASP B 1 175 ? 7.027 -15.062 -4.633 1 98.88 175 ASP B O 1
ATOM 3808 N N . THR B 1 176 ? 5.289 -13.992 -5.582 1 98.88 176 THR B N 1
ATOM 3809 C CA . THR B 1 176 ? 6.109 -12.906 -6.105 1 98.88 176 THR B CA 1
ATOM 3810 C C . THR B 1 176 ? 6.812 -12.164 -4.973 1 98.88 176 THR B C 1
ATOM 3812 O O . THR B 1 176 ? 8.031 -11.961 -5.023 1 98.88 176 THR B O 1
ATOM 3815 N N . LEU B 1 177 ? 6.109 -11.844 -3.943 1 98.94 177 LEU B N 1
ATOM 3816 C CA . LEU B 1 177 ? 6.637 -11.094 -2.809 1 98.94 177 LEU B CA 1
ATOM 3817 C C . LEU B 1 177 ? 7.77 -11.852 -2.133 1 98.94 177 LEU B C 1
ATOM 3819 O O . LEU B 1 177 ? 8.828 -11.281 -1.861 1 98.94 177 LEU B O 1
ATOM 3823 N N . LEU B 1 178 ? 7.566 -13.102 -1.915 1 98.88 178 LEU B N 1
ATOM 3824 C CA . LEU B 1 178 ? 8.539 -13.898 -1.181 1 98.88 178 LEU B CA 1
ATOM 3825 C C . LEU B 1 178 ? 9.742 -14.227 -2.059 1 98.88 178 LEU B C 1
ATOM 3827 O O . LEU B 1 178 ? 10.859 -14.375 -1.559 1 98.88 178 LEU B O 1
ATOM 3831 N N . ASN B 1 179 ? 9.508 -14.367 -3.365 1 98.75 179 ASN B N 1
ATOM 3832 C CA . ASN B 1 179 ? 10.633 -14.555 -4.27 1 98.75 179 ASN B CA 1
ATOM 3833 C C . ASN B 1 179 ? 11.57 -13.352 -4.258 1 98.75 179 ASN B C 1
ATOM 3835 O O . ASN B 1 179 ? 12.781 -13.5 -4.43 1 98.75 179 ASN B O 1
ATOM 3839 N N . PHE B 1 180 ? 10.984 -12.172 -4.078 1 98.81 180 PHE B N 1
ATOM 3840 C CA . PHE B 1 180 ? 11.797 -10.961 -4.004 1 98.81 180 PHE B CA 1
ATOM 3841 C C . PHE B 1 180 ? 12.352 -10.766 -2.6 1 98.81 180 PHE B C 1
ATOM 3843 O O . PHE B 1 180 ? 13.5 -10.352 -2.434 1 98.81 180 PHE B O 1
ATOM 3850 N N . GLY B 1 181 ? 11.594 -11.055 -1.593 1 98.69 181 GLY B N 1
ATOM 3851 C CA . GLY B 1 181 ? 11.906 -10.656 -0.233 1 98.69 181 GLY B CA 1
ATOM 3852 C C . GLY B 1 181 ? 12.719 -11.688 0.524 1 98.69 181 GLY B C 1
ATOM 3853 O O . GLY B 1 181 ? 13.477 -11.344 1.436 1 98.69 181 GLY B O 1
ATOM 3854 N N . GLY B 1 182 ? 12.469 -13 0.239 1 98.25 182 GLY B N 1
ATOM 3855 C CA . GLY B 1 182 ? 13.18 -14.055 0.942 1 98.25 182 GLY B CA 1
ATOM 3856 C C . GLY B 1 182 ? 12.469 -14.516 2.201 1 98.25 182 GLY B C 1
ATOM 3857 O O . GLY B 1 182 ? 11.234 -14.57 2.242 1 98.25 182 GLY B O 1
ATOM 3858 N N . GLU B 1 183 ? 13.266 -14.938 3.131 1 98.31 183 GLU B N 1
ATOM 3859 C CA . GLU B 1 183 ? 12.734 -15.438 4.395 1 98.31 183 GLU B CA 1
ATOM 3860 C C . GLU B 1 183 ? 12.219 -14.297 5.266 1 98.31 183 GLU B C 1
ATOM 3862 O O . GLU B 1 183 ? 12.836 -13.227 5.324 1 98.31 183 GLU B O 1
ATOM 3867 N N . TYR B 1 184 ? 11.133 -14.547 5.961 1 98.5 184 TYR B N 1
ATOM 3868 C CA . TYR B 1 184 ? 10.555 -13.516 6.816 1 98.5 184 TYR B CA 1
ATOM 3869 C C . TYR B 1 184 ? 10.555 -13.953 8.273 1 98.5 184 TYR B C 1
ATOM 3871 O O . TYR B 1 184 ? 10.516 -15.148 8.57 1 98.5 184 TYR B O 1
ATOM 3879 N N . GLU B 1 185 ? 10.484 -12.945 9.148 1 98.19 185 GLU B N 1
ATOM 3880 C CA . GLU B 1 185 ? 10.484 -13.164 10.594 1 98.19 185 GLU B CA 1
ATOM 3881 C C . GLU B 1 185 ? 9.078 -13.023 11.172 1 98.19 185 GLU B C 1
ATOM 3883 O O . GLU B 1 185 ? 8.734 -13.703 12.141 1 98.19 185 GLU B O 1
ATOM 3888 N N . GLU B 1 186 ? 8.391 -12.141 10.617 1 98.5 186 GLU B N 1
ATOM 3889 C CA . GLU B 1 186 ? 7.09 -11.797 11.188 1 98.5 186 GLU B CA 1
ATOM 3890 C C . GLU B 1 186 ? 6.121 -11.312 10.109 1 98.5 186 GLU B C 1
ATOM 3892 O O . GLU B 1 186 ? 6.539 -10.68 9.133 1 98.5 186 GLU B O 1
ATOM 3897 N N . ILE B 1 187 ? 4.836 -11.664 10.281 1 98.75 187 ILE B N 1
ATOM 3898 C CA . ILE B 1 187 ? 3.754 -11.164 9.438 1 98.75 187 ILE B CA 1
ATOM 3899 C C . ILE B 1 187 ? 2.689 -10.5 10.312 1 98.75 187 ILE B C 1
ATOM 3901 O O . ILE B 1 187 ? 2.338 -11.016 11.375 1 98.75 187 ILE B O 1
ATOM 3905 N N . LYS B 1 188 ? 2.258 -9.32 9.961 1 98.81 188 LYS B N 1
ATOM 3906 C CA . LYS B 1 188 ? 1.077 -8.664 10.516 1 98.81 188 LYS B CA 1
ATOM 3907 C C . LYS B 1 188 ? 0.025 -8.422 9.438 1 98.81 188 LYS B C 1
ATOM 3909 O O . LYS B 1 188 ? 0.337 -7.898 8.367 1 98.81 188 LYS B O 1
ATOM 3914 N N . SER B 1 189 ? -1.217 -8.852 9.719 1 98.69 189 SER B N 1
ATOM 3915 C CA . SER B 1 189 ? -2.197 -8.758 8.641 1 98.69 189 SER B CA 1
ATOM 3916 C C . SER B 1 189 ? -3.59 -8.461 9.188 1 98.69 189 SER B C 1
ATOM 3918 O O . SER B 1 189 ? -3.863 -8.688 10.367 1 98.69 189 SER B O 1
ATOM 3920 N N . PHE B 1 190 ? -4.387 -7.793 8.414 1 98.81 190 PHE B N 1
ATOM 3921 C CA . PHE B 1 190 ? -5.836 -7.746 8.547 1 98.81 190 PHE B CA 1
ATOM 3922 C C . PHE B 1 190 ? -6.516 -8.32 7.312 1 98.81 190 PHE B C 1
ATOM 3924 O O . PHE B 1 190 ? -6.062 -8.102 6.188 1 98.81 190 PHE B O 1
ATOM 3931 N N . CYS B 1 191 ? -7.551 -9.023 7.504 1 98.44 191 CYS B N 1
ATOM 3932 C CA . CYS B 1 191 ? -8.398 -9.516 6.422 1 98.44 191 CYS B CA 1
ATOM 3933 C C . CYS B 1 191 ? -9.844 -9.078 6.617 1 98.44 191 CYS B C 1
ATOM 3935 O O . CYS B 1 191 ? -10.258 -8.773 7.738 1 98.44 191 CYS B O 1
ATOM 3937 N N . GLY B 1 192 ? -10.523 -8.93 5.535 1 98.5 192 GLY B N 1
ATOM 3938 C CA . GLY B 1 192 ? -11.945 -8.617 5.574 1 98.5 192 GLY B CA 1
ATOM 3939 C C . GLY B 1 192 ? -12.727 -9.289 4.465 1 98.5 192 GLY B C 1
ATOM 3940 O O . GLY B 1 192 ? -12.148 -9.867 3.545 1 98.5 192 GLY B O 1
ATOM 3941 N N . ASN B 1 193 ? -14.016 -9.422 4.625 1 98.62 193 ASN B N 1
ATOM 3942 C CA . ASN B 1 193 ? -14.984 -9.891 3.643 1 98.62 193 ASN B CA 1
ATOM 3943 C C . ASN B 1 193 ? -16.047 -8.828 3.348 1 98.62 193 ASN B C 1
ATOM 3945 O O . ASN B 1 193 ? -16.859 -8.5 4.215 1 98.62 193 ASN B O 1
ATOM 3949 N N . TYR B 1 194 ? -16.094 -8.344 2.141 1 98.5 194 TYR B N 1
ATOM 3950 C CA . TYR B 1 194 ? -16.875 -7.152 1.842 1 98.5 194 TYR B CA 1
ATOM 3951 C C . TYR B 1 194 ? -17.828 -7.402 0.681 1 98.5 194 TYR B C 1
ATOM 3953 O O . TYR B 1 194 ? -18.828 -8.125 0.829 1 98.5 194 TYR B O 1
ATOM 3961 N N . PHE B 1 195 ? -17.391 -7.141 -0.59 1 98.38 195 PHE B N 1
ATOM 3962 C CA . PHE B 1 195 ? -18.422 -7.02 -1.615 1 98.38 195 PHE B CA 1
ATOM 3963 C C . PHE B 1 195 ? -18.281 -8.125 -2.658 1 98.38 195 PHE B C 1
ATOM 3965 O O . PHE B 1 195 ? -18.906 -8.07 -3.717 1 98.38 195 PHE B O 1
ATOM 3972 N N . SER B 1 196 ? -17.469 -9.141 -2.42 1 97.75 196 SER B N 1
ATOM 3973 C CA . SER B 1 196 ? -17.172 -10.172 -3.406 1 97.75 196 SER B CA 1
ATOM 3974 C C . SER B 1 196 ? -18.25 -11.258 -3.416 1 97.75 196 SER B C 1
ATOM 3976 O O . SER B 1 196 ? -18.297 -12.078 -4.336 1 97.75 196 SER B O 1
ATOM 3978 N N . ASN B 1 197 ? -19.094 -11.359 -2.424 1 96.94 197 ASN B N 1
ATOM 3979 C CA . ASN B 1 197 ? -20.141 -12.359 -2.293 1 96.94 197 ASN B CA 1
ATOM 3980 C C . ASN B 1 197 ? -19.562 -13.766 -2.15 1 96.94 197 ASN B C 1
ATOM 3982 O O . ASN B 1 197 ? -20.094 -14.719 -2.736 1 96.94 197 ASN B O 1
ATOM 3986 N N . MET B 1 198 ? -18.5 -13.945 -1.522 1 98 198 MET B N 1
ATOM 3987 C CA . MET B 1 198 ? -17.922 -15.242 -1.201 1 98 198 MET B CA 1
ATOM 3988 C C . MET B 1 198 ? -17.859 -15.453 0.308 1 98 198 MET B C 1
ATOM 3990 O O . MET B 1 198 ? -17.953 -14.492 1.076 1 98 198 MET B O 1
ATOM 3994 N N . GLU B 1 199 ? -17.703 -16.656 0.747 1 98.19 199 GLU B N 1
ATOM 3995 C CA . GLU B 1 199 ? -17.703 -16.984 2.172 1 98.19 199 GLU B CA 1
ATOM 3996 C C . GLU B 1 199 ? -16.375 -16.594 2.822 1 98.19 199 GLU B C 1
ATOM 3998 O O . GLU B 1 199 ? -16.344 -16.141 3.963 1 98.19 199 GLU B O 1
ATOM 4003 N N . GLY B 1 200 ? -15.266 -16.781 2.102 1 98.19 200 GLY B N 1
ATOM 4004 C CA . GLY B 1 200 ? -13.953 -16.453 2.619 1 98.19 200 GLY B CA 1
ATOM 4005 C C . GLY B 1 200 ? -13.617 -14.977 2.496 1 98.19 200 GLY B C 1
ATOM 4006 O O . GLY B 1 200 ? -14.406 -14.203 1.952 1 98.19 200 GLY B O 1
ATOM 4007 N N . GLU B 1 201 ? -12.469 -14.617 3.021 1 98.5 201 GLU B N 1
ATOM 4008 C CA . GLU B 1 201 ? -12.039 -13.227 2.941 1 98.5 201 GLU B CA 1
ATOM 4009 C C . GLU B 1 201 ? -11.828 -12.797 1.494 1 98.5 201 GLU B C 1
ATOM 4011 O O . GLU B 1 201 ? -11.414 -13.602 0.656 1 98.5 201 GLU B O 1
ATOM 4016 N N . ASP B 1 202 ? -12.07 -11.539 1.191 1 98.75 202 ASP B N 1
ATOM 4017 C CA . ASP B 1 202 ? -11.875 -11.055 -0.171 1 98.75 202 ASP B CA 1
ATOM 4018 C C . ASP B 1 202 ? -10.852 -9.922 -0.21 1 98.75 202 ASP B C 1
ATOM 4020 O O . ASP B 1 202 ? -10.5 -9.43 -1.285 1 98.75 202 ASP B O 1
ATOM 4024 N N . THR B 1 203 ? -10.414 -9.508 0.991 1 98.88 203 THR B N 1
ATOM 4025 C CA . THR B 1 203 ? -9.445 -8.422 1.11 1 98.88 203 THR B CA 1
ATOM 4026 C C . THR B 1 203 ? -8.398 -8.742 2.17 1 98.88 203 THR B C 1
ATOM 4028 O O . THR B 1 203 ? -8.734 -9.141 3.285 1 98.88 203 THR B O 1
ATOM 4031 N N . THR B 1 204 ? -7.164 -8.609 1.81 1 98.88 204 THR B N 1
ATOM 4032 C CA . THR B 1 204 ? -6.051 -8.867 2.717 1 98.88 204 THR B CA 1
ATOM 4033 C C . THR B 1 204 ? -4.988 -7.777 2.596 1 98.88 204 THR B C 1
ATOM 4035 O O . THR B 1 204 ? -4.566 -7.434 1.488 1 98.88 204 THR B O 1
ATOM 4038 N N . ILE B 1 205 ? -4.648 -7.207 3.686 1 98.88 205 ILE B N 1
ATOM 4039 C CA . ILE B 1 205 ? -3.449 -6.387 3.83 1 98.88 205 ILE B CA 1
ATOM 4040 C C . ILE B 1 205 ? -2.455 -7.082 4.75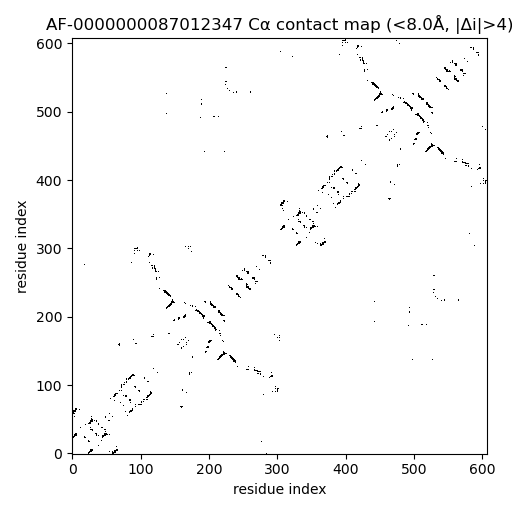8 1 98.88 205 ILE B C 1
ATOM 4042 O O . ILE B 1 205 ? -2.773 -7.379 5.91 1 98.88 205 ILE B O 1
ATOM 4046 N N . ALA B 1 206 ? -1.299 -7.355 4.258 1 98.94 206 ALA B N 1
ATOM 4047 C CA . ALA B 1 206 ? -0.32 -8.07 5.07 1 98.94 206 ALA B CA 1
ATOM 4048 C C . ALA B 1 206 ? 1.067 -7.449 4.934 1 98.94 206 ALA B C 1
ATOM 4050 O O . ALA B 1 206 ? 1.556 -7.242 3.822 1 98.94 206 ALA B O 1
ATOM 4051 N N . SER B 1 207 ? 1.665 -7.172 6.055 1 98.88 207 SER B N 1
ATOM 4052 C CA . SER B 1 207 ? 3.033 -6.664 6.074 1 98.88 207 SER B CA 1
ATOM 4053 C C . SER B 1 207 ? 4.008 -7.727 6.578 1 98.88 207 SER B C 1
ATOM 4055 O O . SER B 1 207 ? 3.668 -8.516 7.465 1 98.88 207 SER B O 1
ATOM 4057 N N . PHE B 1 208 ? 5.109 -7.703 6 1 98.88 208 PHE B N 1
ATOM 4058 C CA . PHE B 1 208 ? 6.164 -8.664 6.312 1 98.88 208 PHE B CA 1
ATOM 4059 C C . PHE B 1 208 ? 7.41 -7.945 6.828 1 98.88 208 PHE B C 1
ATOM 4061 O O . PHE B 1 208 ? 7.797 -6.906 6.297 1 98.88 208 PHE B O 1
ATOM 4068 N N . LYS B 1 209 ? 7.98 -8.469 7.855 1 98.88 209 LYS B N 1
ATOM 4069 C CA . LYS B 1 209 ? 9.367 -8.172 8.211 1 98.88 209 LYS B CA 1
ATOM 4070 C C . LYS B 1 209 ? 10.305 -9.289 7.754 1 98.88 209 LYS B C 1
ATOM 4072 O O . LYS B 1 209 ? 10.242 -10.406 8.266 1 98.88 209 LYS B O 1
ATOM 4077 N N . PHE B 1 210 ? 11.125 -8.977 6.816 1 98.81 210 PHE B N 1
ATOM 4078 C CA . PHE B 1 210 ? 12.023 -9.984 6.266 1 98.81 210 PHE B CA 1
ATOM 4079 C C . PHE B 1 210 ? 13.281 -10.102 7.117 1 98.81 210 PHE B C 1
ATOM 4081 O O . PHE B 1 210 ? 13.672 -9.156 7.805 1 98.81 210 PHE B O 1
ATOM 4088 N N . THR B 1 211 ? 13.93 -11.25 7.078 1 98.38 211 THR B N 1
ATOM 4089 C CA . THR B 1 211 ? 15.125 -11.508 7.875 1 98.38 211 THR B CA 1
ATOM 4090 C C . THR B 1 211 ? 16.266 -10.57 7.465 1 98.38 211 THR B C 1
ATOM 4092 O O . THR B 1 211 ? 17.109 -10.219 8.289 1 98.38 211 THR B O 1
ATOM 4095 N N . GLY B 1 212 ? 16.219 -10.141 6.23 1 97.56 212 GLY B N 1
ATOM 4096 C CA . GLY B 1 212 ? 17.219 -9.211 5.746 1 97.56 212 GLY B CA 1
ATOM 4097 C C . GLY B 1 212 ? 17.031 -7.797 6.273 1 97.56 212 GLY B C 1
ATOM 4098 O O . GLY B 1 212 ? 17.859 -6.918 6.031 1 97.56 212 GLY B O 1
ATOM 4099 N N . GLY B 1 213 ? 15.984 -7.531 6.977 1 98.12 213 GLY B N 1
ATOM 4100 C CA . GLY B 1 213 ? 15.758 -6.246 7.617 1 98.12 213 GLY B CA 1
ATOM 4101 C C . GLY B 1 213 ? 14.766 -5.375 6.871 1 98.12 213 GLY B C 1
ATOM 4102 O O . GLY B 1 213 ? 14.219 -4.422 7.43 1 98.12 213 GLY B O 1
ATOM 4103 N N . HIS B 1 214 ? 14.57 -5.625 5.652 1 98.81 214 HIS B N 1
ATOM 4104 C CA . HIS B 1 214 ? 13.656 -4.828 4.84 1 98.81 214 HIS B CA 1
ATOM 4105 C C . HIS B 1 214 ? 12.203 -5.242 5.07 1 98.81 214 HIS B C 1
ATOM 4107 O O . HIS B 1 214 ? 11.945 -6.27 5.703 1 98.81 214 HIS B O 1
ATOM 4113 N N . LEU B 1 215 ? 11.305 -4.438 4.625 1 98.94 215 LEU B N 1
ATOM 4114 C CA . LEU B 1 215 ? 9.875 -4.656 4.848 1 98.94 215 LEU B CA 1
ATOM 4115 C C . LEU B 1 215 ? 9.188 -5.086 3.557 1 98.94 215 LEU B C 1
ATOM 4117 O O . LEU B 1 215 ? 9.695 -4.84 2.461 1 98.94 215 LEU B O 1
ATOM 4121 N N . GLY B 1 216 ? 8.094 -5.773 3.684 1 98.94 216 GLY B N 1
ATOM 4122 C CA . GLY B 1 216 ? 7.223 -6.148 2.586 1 98.94 216 GLY B CA 1
ATOM 4123 C C . GLY B 1 216 ? 5.762 -5.824 2.848 1 98.94 216 GLY B C 1
ATOM 4124 O O . GLY B 1 216 ? 5.324 -5.793 4 1 98.94 216 GLY B O 1
ATOM 4125 N N . LEU B 1 217 ? 5.059 -5.625 1.779 1 98.94 217 LEU B N 1
ATOM 4126 C CA . LEU B 1 217 ? 3.635 -5.332 1.886 1 98.94 217 LEU B CA 1
ATOM 4127 C C . LEU B 1 217 ? 2.859 -5.992 0.751 1 98.94 217 LEU B C 1
ATOM 4129 O O . LEU B 1 217 ? 3.221 -5.852 -0.419 1 98.94 217 LEU B O 1
ATOM 4133 N N . LEU B 1 218 ? 1.86 -6.707 1.095 1 98.94 218 LEU B N 1
ATOM 4134 C CA . LEU B 1 218 ? 0.891 -7.266 0.158 1 98.94 218 LEU B CA 1
ATOM 4135 C C . LEU B 1 218 ? -0.463 -6.578 0.303 1 98.94 218 LEU B C 1
ATOM 4137 O O . LEU B 1 218 ? -0.993 -6.469 1.411 1 98.94 218 LEU B O 1
ATOM 4141 N N . ILE B 1 219 ? -0.976 -6.066 -0.782 1 98.94 219 ILE B N 1
ATOM 4142 C CA . ILE B 1 219 ? -2.338 -5.551 -0.869 1 98.94 219 ILE B CA 1
ATOM 4143 C C . ILE B 1 219 ? -3.137 -6.375 -1.876 1 98.94 219 ILE B C 1
ATOM 4145 O O . ILE B 1 219 ? -2.867 -6.332 -3.078 1 98.94 219 ILE B O 1
ATOM 4149 N N . TYR B 1 220 ? -4.09 -7.125 -1.416 1 98.88 220 TYR B N 1
ATOM 4150 C CA . TYR B 1 220 ? -4.867 -7.977 -2.309 1 98.88 220 TYR B CA 1
ATOM 4151 C C . TYR B 1 220 ? -6.359 -7.863 -2.004 1 98.88 220 TYR B C 1
ATOM 4153 O O . TYR B 1 220 ? -6.781 -8.047 -0.859 1 98.88 220 TYR B O 1
ATOM 4161 N N . SER B 1 221 ? -7.164 -7.59 -3.111 1 98.88 221 SER B N 1
ATOM 4162 C CA . SER B 1 221 ? -8.586 -7.434 -2.836 1 98.88 221 SER B CA 1
ATOM 4163 C C . SER B 1 221 ? -9.43 -7.758 -4.066 1 98.88 221 SER B C 1
ATOM 4165 O O . SER B 1 221 ? -9.07 -7.387 -5.188 1 98.88 221 SER B O 1
ATOM 4167 N N . TRP B 1 222 ? -10.531 -8.453 -3.82 1 98.81 222 TRP B N 1
ATOM 4168 C CA . TRP B 1 222 ? -11.562 -8.664 -4.836 1 98.81 222 TRP B CA 1
ATOM 4169 C C . TRP B 1 222 ? -12.758 -7.75 -4.605 1 98.81 222 TRP B C 1
ATOM 4171 O O . TRP B 1 222 ? -13.836 -7.973 -5.16 1 98.81 222 TRP B O 1
ATOM 4181 N N . SER B 1 223 ? -12.539 -6.695 -3.785 1 98.69 223 SER B N 1
ATOM 4182 C CA . SER B 1 223 ? -13.664 -5.828 -3.434 1 98.69 223 SER B CA 1
ATOM 4183 C C . SER B 1 223 ? -13.367 -4.375 -3.793 1 98.69 223 SER B C 1
ATOM 4185 O O . SER B 1 223 ? -13.891 -3.457 -3.156 1 98.69 223 SER B O 1
ATOM 4187 N N . THR B 1 224 ? -12.531 -4.188 -4.746 1 98.5 224 THR B N 1
ATOM 4188 C CA . THR B 1 224 ? -12.148 -2.836 -5.141 1 98.5 224 THR B CA 1
ATOM 4189 C C . THR B 1 224 ? -12.664 -2.518 -6.539 1 98.5 224 THR B C 1
ATOM 4191 O O . THR B 1 224 ? -12.094 -2.973 -7.535 1 98.5 224 THR B O 1
ATOM 4194 N N . LYS B 1 225 ? -13.703 -1.704 -6.586 1 98.06 225 LYS B N 1
ATOM 4195 C CA . LYS B 1 225 ? -14.32 -1.313 -7.848 1 98.06 225 LYS B CA 1
ATOM 4196 C C . LYS B 1 225 ? -13.57 -0.154 -8.492 1 98.06 225 LYS B C 1
ATOM 4198 O O . LYS B 1 225 ? -13.156 0.785 -7.809 1 98.06 225 LYS B O 1
ATOM 4203 N N . ASN B 1 226 ? -13.336 -0.195 -9.836 1 96.94 226 ASN B N 1
ATOM 4204 C CA . ASN B 1 226 ? -12.703 0.855 -10.625 1 96.94 226 ASN B CA 1
ATOM 4205 C C . ASN B 1 226 ? -11.344 1.25 -10.047 1 96.94 226 ASN B C 1
ATOM 4207 O O . ASN B 1 226 ? -11.078 2.434 -9.828 1 96.94 226 ASN B O 1
ATOM 4211 N N . PRO B 1 227 ? -10.539 0.263 -9.805 1 97.44 227 PRO B N 1
ATOM 4212 C CA . PRO B 1 227 ? -9.219 0.598 -9.258 1 97.44 227 PRO B CA 1
ATOM 4213 C C . PRO B 1 227 ? -8.344 1.347 -10.25 1 97.44 227 PRO B C 1
ATOM 4215 O O . PRO B 1 227 ? -8.57 1.269 -11.461 1 97.44 227 PRO B O 1
ATOM 4218 N N . PRO B 1 228 ? -7.391 2.102 -9.766 1 97.44 228 PRO B N 1
ATOM 4219 C CA . PRO B 1 228 ? -6.438 2.75 -10.664 1 97.44 228 PRO B CA 1
ATOM 4220 C C . PRO B 1 228 ? -5.434 1.768 -11.273 1 97.44 228 PRO B C 1
ATOM 4222 O O . PRO B 1 228 ? -5.273 0.655 -10.766 1 97.44 228 PRO B O 1
ATOM 4225 N N . ARG B 1 229 ? -4.848 2.158 -12.414 1 96.38 229 ARG B N 1
ATOM 4226 C CA . ARG B 1 229 ? -3.732 1.408 -12.984 1 96.38 229 ARG B CA 1
ATOM 4227 C C . ARG B 1 229 ? -2.424 1.745 -12.281 1 96.38 229 ARG B C 1
ATOM 4229 O O . ARG B 1 229 ? -1.878 2.836 -12.461 1 96.38 229 ARG B O 1
ATOM 4236 N N . VAL B 1 230 ? -1.957 0.872 -11.422 1 98.06 230 VAL B N 1
ATOM 4237 C CA . VAL B 1 230 ? -0.738 1.081 -10.648 1 98.06 230 VAL B CA 1
ATOM 4238 C C . VAL B 1 230 ? 0.191 -0.119 -10.812 1 98.06 230 VAL B C 1
ATOM 4240 O O . VAL B 1 230 ? -0.235 -1.185 -11.266 1 98.06 230 VAL B O 1
ATOM 4243 N N . PRO B 1 231 ? 1.505 0.049 -10.492 1 98.75 231 PRO B N 1
ATOM 4244 C CA . PRO B 1 231 ? 2.412 -1.098 -10.578 1 98.75 231 PRO B CA 1
ATOM 4245 C C . PRO B 1 231 ? 1.97 -2.268 -9.703 1 98.75 231 PRO B C 1
ATOM 4247 O O . PRO B 1 231 ? 1.479 -2.059 -8.594 1 98.75 231 PRO B O 1
ATOM 4250 N N . ALA B 1 232 ? 2.213 -3.449 -10.172 1 98.75 232 ALA B N 1
ATOM 4251 C CA . ALA B 1 232 ? 1.907 -4.66 -9.414 1 98.75 232 ALA B CA 1
ATOM 4252 C C . ALA B 1 232 ? 2.963 -4.914 -8.344 1 98.75 232 ALA B C 1
ATOM 4254 O O . ALA B 1 232 ? 2.682 -5.547 -7.324 1 98.75 232 ALA B O 1
ATOM 4255 N N . PHE B 1 233 ? 4.16 -4.43 -8.617 1 98.88 233 PHE B N 1
ATOM 4256 C CA . PHE B 1 233 ? 5.168 -4.508 -7.566 1 98.88 233 PHE B CA 1
ATOM 4257 C C . PHE B 1 233 ? 6.148 -3.342 -7.668 1 98.88 233 PHE B C 1
ATOM 4259 O O . PHE B 1 233 ? 6.352 -2.787 -8.75 1 98.88 233 PHE B O 1
ATOM 4266 N N . GLU B 1 234 ? 6.633 -2.945 -6.594 1 98.94 234 GLU B N 1
ATOM 4267 C CA . GLU B 1 234 ? 7.676 -1.942 -6.391 1 98.94 234 GLU B CA 1
ATOM 4268 C C . GLU B 1 234 ? 8.734 -2.441 -5.414 1 98.94 234 GLU B C 1
ATOM 4270 O O . GLU B 1 234 ? 8.414 -2.916 -4.324 1 98.94 234 GLU B O 1
ATOM 4275 N N . ILE B 1 235 ? 9.984 -2.348 -5.797 1 98.94 235 ILE B N 1
ATOM 4276 C CA . ILE B 1 235 ? 11.086 -2.73 -4.926 1 98.94 235 ILE B CA 1
ATOM 4277 C C . ILE B 1 235 ? 12.047 -1.555 -4.766 1 98.94 235 ILE B C 1
ATOM 4279 O O . ILE B 1 235 ? 12.516 -0.991 -5.754 1 98.94 235 ILE B O 1
ATOM 4283 N N . TYR B 1 236 ? 12.305 -1.211 -3.529 1 98.94 236 TYR B N 1
ATOM 4284 C CA . TYR B 1 236 ? 13.172 -0.079 -3.23 1 98.94 236 TYR B CA 1
ATOM 4285 C C . TYR B 1 236 ? 14.422 -0.534 -2.488 1 98.94 236 TYR B C 1
ATOM 4287 O O . TYR B 1 236 ? 14.336 -1.275 -1.506 1 98.94 236 TYR B O 1
ATOM 4295 N N . GLY B 1 237 ? 15.555 -0.093 -2.947 1 98.75 237 GLY B N 1
ATOM 4296 C CA . GLY B 1 237 ? 16.828 -0.398 -2.307 1 98.75 237 GLY B CA 1
ATOM 4297 C C . GLY B 1 237 ? 17.781 0.785 -2.27 1 98.75 237 GLY B C 1
ATOM 4298 O O . GLY B 1 237 ? 17.406 1.897 -2.65 1 98.75 237 GLY B O 1
ATOM 4299 N N . GLU B 1 238 ? 18.922 0.513 -1.777 1 98.12 238 GLU B N 1
ATOM 4300 C CA . GLU B 1 238 ? 19.984 1.484 -1.559 1 98.12 238 GLU B CA 1
ATOM 4301 C C . GLU B 1 238 ? 20.344 2.211 -2.852 1 98.12 238 GLU B C 1
ATOM 4303 O O . GLU B 1 238 ? 20.562 3.424 -2.844 1 98.12 238 GLU B O 1
ATOM 4308 N N . ASN B 1 239 ? 20.266 1.494 -3.93 1 98.5 239 ASN B N 1
ATOM 4309 C CA . ASN B 1 239 ? 20.781 2.025 -5.184 1 98.5 239 ASN B CA 1
ATOM 4310 C C . ASN B 1 239 ? 19.656 2.381 -6.152 1 98.5 239 ASN B C 1
ATOM 4312 O O . ASN B 1 239 ? 19.906 2.6 -7.34 1 98.5 239 ASN B O 1
ATOM 4316 N N . GLY B 1 240 ? 18.453 2.4 -5.648 1 98.5 240 GLY B N 1
ATOM 4317 C CA . GLY B 1 240 ? 17.344 2.812 -6.512 1 98.5 240 GLY B CA 1
ATOM 4318 C C . GLY B 1 240 ? 16.125 1.938 -6.371 1 98.5 240 GLY B C 1
ATOM 4319 O O . GLY B 1 240 ? 15.797 1.48 -5.273 1 98.5 240 GLY B O 1
ATOM 4320 N N . SER B 1 241 ? 15.383 1.863 -7.543 1 98.88 241 SER B N 1
ATOM 4321 C CA . SER B 1 241 ? 14.117 1.138 -7.488 1 98.88 241 SER B CA 1
ATOM 4322 C C . SER B 1 241 ? 13.93 0.26 -8.719 1 98.88 241 SER B C 1
ATOM 4324 O O . SER B 1 241 ? 14.539 0.502 -9.766 1 98.88 241 SER B O 1
ATOM 4326 N N . LEU B 1 242 ? 13.219 -0.771 -8.562 1 98.94 242 LEU B N 1
ATOM 4327 C CA . LEU B 1 242 ? 12.734 -1.694 -9.578 1 98.94 242 LEU B CA 1
ATOM 4328 C C . LEU B 1 242 ? 11.211 -1.804 -9.531 1 98.94 242 LEU B C 1
ATOM 4330 O O . LEU B 1 242 ? 10.648 -2.305 -8.547 1 98.94 242 LEU B O 1
ATOM 4334 N N . ILE B 1 243 ? 10.531 -1.322 -10.617 1 98.94 243 ILE B N 1
ATOM 4335 C CA . ILE B 1 243 ? 9.086 -1.153 -10.562 1 98.94 243 ILE B CA 1
ATOM 4336 C C . ILE B 1 243 ? 8.453 -1.752 -11.82 1 98.94 243 ILE B C 1
ATOM 4338 O O . ILE B 1 243 ? 8.969 -1.573 -12.93 1 98.94 243 ILE B O 1
ATOM 4342 N N . GLU B 1 244 ? 7.395 -2.502 -11.672 1 98.88 244 GLU B N 1
ATOM 4343 C CA . GLU B 1 244 ? 6.625 -2.99 -12.805 1 98.88 244 GLU B CA 1
ATOM 4344 C C . GLU B 1 244 ? 5.93 -1.842 -13.539 1 98.88 244 GLU B C 1
ATOM 4346 O O . GLU B 1 244 ? 5.406 -0.923 -12.906 1 98.88 244 GLU B O 1
ATOM 4351 N N . ASP B 1 245 ? 5.934 -1.88 -14.844 1 98.56 245 ASP B N 1
ATOM 4352 C CA . ASP B 1 245 ? 5.262 -0.882 -15.672 1 98.56 245 ASP B CA 1
ATOM 4353 C C . ASP B 1 245 ? 3.863 -1.348 -16.062 1 98.56 245 ASP B C 1
ATOM 4355 O O . ASP B 1 245 ? 3.697 -2.066 -17.062 1 98.56 245 ASP B O 1
ATOM 4359 N N . PRO B 1 246 ? 2.889 -0.845 -15.391 1 97.62 246 PRO B N 1
ATOM 4360 C CA . PRO B 1 246 ? 1.534 -1.324 -15.68 1 97.62 246 PRO B CA 1
ATOM 4361 C C . PRO B 1 246 ? 1.064 -0.956 -17.078 1 97.62 246 PRO B C 1
ATOM 4363 O O . PRO B 1 246 ? 0.16 -1.598 -17.625 1 97.62 246 PRO B O 1
ATOM 4366 N N . ASN B 1 247 ? 1.641 -0.009 -17.734 1 97.06 247 ASN B N 1
ATOM 4367 C CA . ASN B 1 247 ? 1.21 0.461 -19.047 1 97.06 247 ASN B CA 1
ATOM 4368 C C . ASN B 1 247 ? 1.673 -0.477 -20.156 1 97.06 247 ASN B C 1
ATOM 4370 O O . ASN B 1 247 ? 1.206 -0.378 -21.297 1 97.06 247 ASN B O 1
ATOM 4374 N N . SER B 1 248 ? 2.547 -1.376 -19.844 1 98.06 248 SER B N 1
ATOM 4375 C CA . SER B 1 248 ? 3.115 -2.258 -20.859 1 98.06 248 SER B CA 1
ATOM 4376 C C . SER B 1 248 ? 2.523 -3.66 -20.766 1 98.06 248 SER B C 1
ATOM 4378 O O . SER B 1 248 ? 2.947 -4.566 -21.484 1 98.06 248 SER B O 1
ATOM 4380 N N . ARG B 1 249 ? 1.56 -3.865 -19.906 1 97.56 249 ARG B N 1
ATOM 4381 C CA . ARG B 1 249 ? 0.939 -5.176 -19.734 1 97.56 249 ARG B CA 1
ATOM 4382 C C . ARG B 1 249 ? 0.252 -5.629 -21.016 1 97.56 249 ARG B C 1
ATOM 4384 O O . ARG B 1 249 ? -0.359 -4.82 -21.719 1 97.56 249 ARG B O 1
ATOM 4391 N N . VAL B 1 250 ? 0.314 -6.844 -21.344 1 96.31 250 VAL B N 1
ATOM 4392 C CA . VAL B 1 250 ? -0.366 -7.441 -22.484 1 96.31 250 VAL B CA 1
ATOM 4393 C C . VAL B 1 250 ? -1.204 -8.633 -22.031 1 96.31 250 VAL B C 1
ATOM 4395 O O . VAL B 1 250 ? -0.919 -9.234 -21 1 96.31 250 VAL B O 1
ATOM 4398 N N . PRO B 1 251 ? -2.262 -8.977 -22.781 1 93.38 251 PRO B N 1
ATOM 4399 C CA . PRO B 1 251 ? -3.061 -10.141 -22.406 1 93.38 251 PRO B CA 1
ATOM 4400 C C . PRO B 1 251 ? -2.225 -11.414 -22.297 1 93.38 251 PRO B C 1
ATOM 4402 O O . PRO B 1 251 ? -1.323 -11.641 -23.109 1 93.38 251 PRO B O 1
ATOM 4405 N N . GLY B 1 252 ? -2.508 -12.156 -21.281 1 92 252 GLY B N 1
ATOM 4406 C CA . GLY B 1 252 ? -1.866 -13.453 -21.125 1 92 252 GLY B CA 1
ATOM 4407 C C . GLY B 1 252 ? -0.626 -13.398 -20.25 1 92 252 GLY B C 1
ATOM 4408 O O . GLY B 1 252 ? -0.11 -14.438 -19.828 1 92 252 GLY B O 1
ATOM 4409 N N . LYS B 1 253 ? -0.169 -12.203 -20.047 1 94.81 253 LYS B N 1
ATOM 4410 C CA . LYS B 1 253 ? 0.983 -12.016 -19.156 1 94.81 253 LYS B CA 1
ATOM 4411 C C . LYS B 1 253 ? 0.595 -11.242 -17.906 1 94.81 253 LYS B C 1
ATOM 4413 O O . LYS B 1 253 ? -0.034 -10.188 -17.984 1 94.81 253 LYS B O 1
ATOM 4418 N N . PRO B 1 254 ? 1.029 -11.75 -16.781 1 95.94 254 PRO B N 1
ATOM 4419 C CA . PRO B 1 254 ? 0.544 -11.117 -15.562 1 95.94 254 PRO B CA 1
ATOM 4420 C C . PRO B 1 254 ? 1.196 -9.758 -15.305 1 95.94 254 PRO B C 1
ATOM 4422 O O . PRO B 1 254 ? 0.564 -8.859 -14.734 1 95.94 254 PRO B O 1
ATOM 4425 N N . TYR B 1 255 ? 2.504 -9.625 -15.664 1 98.38 255 TYR B N 1
ATOM 4426 C CA . TYR B 1 255 ? 3.227 -8.391 -15.367 1 98.38 255 TYR B CA 1
ATOM 4427 C C . TYR B 1 255 ? 3.709 -7.723 -16.656 1 98.38 255 TYR B C 1
ATOM 4429 O O . TYR B 1 255 ? 3.938 -8.398 -17.656 1 98.38 255 TYR B O 1
ATOM 4437 N N . GLY B 1 256 ? 3.807 -6.383 -16.562 1 98.5 256 GLY B N 1
ATOM 4438 C CA . GLY B 1 256 ? 4.398 -5.625 -17.656 1 98.5 256 GLY B CA 1
ATOM 4439 C C . GLY B 1 256 ? 5.91 -5.551 -17.594 1 98.5 256 GLY B C 1
ATOM 4440 O O . GLY B 1 256 ? 6.543 -6.348 -16.891 1 98.5 256 GLY B O 1
ATOM 4441 N N . ASP B 1 257 ? 6.438 -4.652 -18.328 1 98.75 257 ASP B N 1
ATOM 4442 C CA . ASP B 1 257 ? 7.879 -4.422 -18.344 1 98.75 257 ASP B CA 1
ATOM 4443 C C . ASP B 1 257 ? 8.367 -3.879 -17.016 1 98.75 257 ASP B C 1
ATOM 4445 O O . ASP B 1 257 ? 7.602 -3.801 -16.047 1 98.75 257 ASP B O 1
ATOM 4449 N N . ILE B 1 258 ? 9.68 -3.637 -16.969 1 98.81 258 ILE B N 1
ATOM 4450 C CA . ILE B 1 258 ? 10.305 -3.164 -15.742 1 98.81 258 ILE B CA 1
ATOM 4451 C C . ILE B 1 258 ? 10.797 -1.731 -15.93 1 98.81 258 ILE B C 1
ATOM 4453 O O . ILE B 1 258 ? 11.352 -1.392 -16.969 1 98.81 258 ILE B O 1
ATOM 4457 N N . ILE B 1 259 ? 10.547 -0.894 -14.953 1 98.81 259 ILE B N 1
ATOM 4458 C CA . ILE B 1 259 ? 11.203 0.402 -14.836 1 98.81 259 ILE B CA 1
ATOM 4459 C C . ILE B 1 259 ? 12.312 0.322 -13.781 1 98.81 259 ILE B C 1
ATOM 4461 O O . ILE B 1 259 ? 12.031 0.211 -12.586 1 98.81 259 ILE B O 1
ATOM 4465 N N . PHE B 1 260 ? 13.547 0.307 -14.195 1 98.69 260 PHE B N 1
ATOM 4466 C CA . PHE B 1 260 ? 14.711 0.211 -13.328 1 98.69 260 PHE B CA 1
ATOM 4467 C C . PHE B 1 260 ? 15.398 1.564 -13.188 1 98.69 260 PHE B C 1
ATOM 4469 O O . PHE B 1 260 ? 15.984 2.07 -14.148 1 98.69 260 PHE B O 1
ATOM 4476 N N . ASN B 1 261 ? 15.305 2.17 -12.031 1 98.06 261 ASN B N 1
ATOM 4477 C CA . ASN B 1 261 ? 15.852 3.492 -11.758 1 98.06 261 ASN B CA 1
ATOM 4478 C C . ASN B 1 261 ? 15.391 4.516 -12.789 1 98.06 261 ASN B C 1
ATOM 4480 O O . ASN B 1 261 ? 16.203 5.301 -13.297 1 98.06 261 ASN B O 1
ATOM 4484 N N . GLY B 1 262 ? 14.125 4.391 -13.156 1 96.94 262 GLY B N 1
ATOM 4485 C CA . GLY B 1 262 ? 13.508 5.367 -14.039 1 96.94 262 GLY B CA 1
ATOM 4486 C C . GLY B 1 262 ? 13.633 5.008 -15.508 1 96.94 262 GLY B C 1
ATOM 4487 O O . GLY B 1 262 ? 13.047 5.664 -16.375 1 96.94 262 GLY B O 1
ATOM 4488 N N . GLU B 1 263 ? 14.328 3.947 -15.805 1 97.62 263 GLU B N 1
ATOM 4489 C CA . GLU B 1 263 ? 14.531 3.535 -17.188 1 97.62 263 GLU B CA 1
ATOM 4490 C C . GLU B 1 263 ? 13.812 2.225 -17.484 1 97.62 263 GLU B C 1
ATOM 4492 O O . GLU B 1 263 ? 13.93 1.257 -16.734 1 97.62 263 GLU B O 1
ATOM 4497 N N . ARG B 1 264 ? 13.148 2.199 -18.562 1 97.56 264 ARG B N 1
ATOM 4498 C CA . ARG B 1 264 ? 12.367 1.026 -18.938 1 97.56 264 ARG B CA 1
ATOM 4499 C C . ARG B 1 264 ? 13.258 -0.08 -19.484 1 97.56 264 ARG B C 1
ATOM 4501 O O . ARG B 1 264 ? 14.156 0.181 -20.297 1 97.56 264 ARG B O 1
ATOM 4508 N N . ILE B 1 265 ? 13.047 -1.223 -19.062 1 98.31 265 ILE B N 1
ATOM 4509 C CA . ILE B 1 265 ? 13.641 -2.451 -19.578 1 98.31 265 ILE B CA 1
ATOM 4510 C C . ILE B 1 265 ? 12.547 -3.346 -20.156 1 98.31 265 ILE B C 1
ATOM 4512 O O . ILE B 1 265 ? 11.672 -3.818 -19.422 1 98.31 265 ILE B O 1
ATOM 4516 N N . GLU B 1 266 ? 12.539 -3.541 -21.438 1 98.19 266 GLU B N 1
ATOM 4517 C CA . GLU B 1 266 ? 11.57 -4.422 -22.062 1 98.19 266 GLU B CA 1
ATOM 4518 C C . GLU B 1 266 ? 11.867 -5.887 -21.766 1 98.19 266 GLU B C 1
ATOM 4520 O O . GLU B 1 266 ? 13.016 -6.32 -21.828 1 98.19 266 GLU B O 1
ATOM 4525 N N . VAL B 1 267 ? 10.828 -6.566 -21.375 1 97.94 267 VAL B N 1
ATOM 4526 C CA . VAL B 1 267 ? 10.969 -7.988 -21.078 1 97.94 267 VAL B CA 1
ATOM 4527 C C . VAL B 1 267 ? 10.234 -8.812 -22.141 1 97.94 267 VAL B C 1
ATOM 4529 O O . VAL B 1 267 ? 9.266 -8.336 -22.734 1 97.94 267 VAL B O 1
ATOM 4532 N N . GLU B 1 268 ? 10.719 -10.016 -22.391 1 96.06 268 GLU B N 1
ATOM 4533 C CA . GLU B 1 268 ? 10.094 -10.898 -23.391 1 96.06 268 GLU B CA 1
ATOM 4534 C C . GLU B 1 268 ? 8.625 -11.156 -23.047 1 96.06 268 GLU B C 1
ATOM 4536 O O . GLU B 1 268 ? 8.281 -11.367 -21.875 1 96.06 268 GLU B O 1
ATOM 4541 N N . LYS B 1 269 ? 7.836 -11.062 -24.078 1 95.31 269 LYS B N 1
ATOM 4542 C CA . LYS B 1 269 ? 6.41 -11.336 -23.906 1 95.31 269 LYS B CA 1
ATOM 4543 C C . LYS B 1 269 ? 6.086 -12.797 -24.188 1 95.31 269 LYS B C 1
ATOM 4545 O O . LYS B 1 269 ? 5.707 -13.141 -25.312 1 95.31 269 LYS B O 1
ATOM 4550 N N . VAL B 1 270 ? 6.219 -13.594 -23.219 1 94.31 270 VAL B N 1
ATOM 4551 C CA . VAL B 1 270 ? 5.98 -15.023 -23.344 1 94.31 270 VAL B CA 1
ATOM 4552 C C . VAL B 1 270 ? 4.875 -15.445 -22.375 1 94.31 270 VAL B C 1
ATOM 4554 O O . VAL B 1 270 ? 4.781 -14.914 -21.266 1 94.31 270 VAL B O 1
ATOM 4557 N N . ASP B 1 271 ? 4.062 -16.391 -22.812 1 96.25 271 ASP B N 1
ATOM 4558 C CA . ASP B 1 271 ? 3.012 -16.953 -21.969 1 96.25 271 ASP B CA 1
ATOM 4559 C C . ASP B 1 271 ? 3.602 -17.859 -20.875 1 96.25 271 ASP B C 1
ATOM 4561 O O . ASP B 1 271 ? 4.133 -18.922 -21.172 1 96.25 271 ASP B O 1
ATOM 4565 N N . PRO B 1 272 ? 3.443 -17.438 -19.656 1 97.94 272 PRO B N 1
ATOM 4566 C CA . PRO B 1 272 ? 4.082 -18.234 -18.609 1 97.94 272 PRO B CA 1
ATOM 4567 C C . PRO B 1 272 ? 3.484 -19.625 -18.469 1 97.94 272 PRO B C 1
ATOM 4569 O O . PRO B 1 272 ? 4.137 -20.531 -17.938 1 97.94 272 PRO B O 1
ATOM 4572 N N . ILE B 1 273 ? 2.256 -19.812 -18.891 1 97.88 273 ILE B N 1
ATOM 4573 C CA . ILE B 1 273 ? 1.626 -21.125 -18.844 1 97.88 273 ILE B CA 1
ATOM 4574 C C . ILE B 1 273 ? 2.348 -22.078 -19.797 1 97.88 273 ILE B C 1
ATOM 4576 O O . ILE B 1 273 ? 2.635 -23.234 -19.422 1 97.88 273 ILE B O 1
ATOM 4580 N N . GLU B 1 274 ? 2.652 -21.625 -20.953 1 97.75 274 GLU B N 1
ATOM 4581 C CA . GLU B 1 274 ? 3.434 -22.422 -21.891 1 97.75 274 GLU B CA 1
ATOM 4582 C C . GLU B 1 274 ? 4.805 -22.766 -21.328 1 97.75 274 GLU B C 1
ATOM 4584 O O . GLU B 1 274 ? 5.277 -23.891 -21.453 1 97.75 274 GLU B O 1
ATOM 4589 N N . VAL B 1 275 ? 5.371 -21.766 -20.656 1 98.12 275 VAL B N 1
ATOM 4590 C CA . VAL B 1 275 ? 6.719 -21.938 -20.125 1 98.12 275 VAL B CA 1
ATOM 4591 C C . VAL B 1 275 ? 6.711 -22.984 -19.016 1 98.12 275 VAL B C 1
ATOM 4593 O O . VAL B 1 275 ? 7.535 -23.906 -19.031 1 98.12 275 VAL B O 1
ATOM 4596 N N . GLU B 1 276 ? 5.785 -22.906 -18.078 1 98.31 276 GLU B N 1
ATOM 4597 C CA . GLU B 1 276 ? 5.793 -23.828 -16.953 1 98.31 276 GLU B CA 1
ATOM 4598 C C . GLU B 1 276 ? 5.492 -25.266 -17.406 1 98.31 276 GLU B C 1
ATOM 4600 O O . GLU B 1 276 ? 6.117 -26.219 -16.938 1 98.31 276 GLU B O 1
ATOM 4605 N N . LEU B 1 277 ? 4.555 -25.438 -18.406 1 98.38 277 LEU B N 1
ATOM 4606 C CA . LEU B 1 277 ? 4.242 -26.766 -18.906 1 98.38 277 LEU B CA 1
ATOM 4607 C C . LEU B 1 277 ? 5.43 -27.344 -19.672 1 98.38 277 LEU B C 1
ATOM 4609 O O . LEU B 1 277 ? 5.805 -28.5 -19.453 1 98.38 277 LEU B O 1
ATOM 4613 N N . ARG B 1 278 ? 6.047 -26.562 -20.5 1 98.25 278 ARG B N 1
ATOM 4614 C CA . ARG B 1 278 ? 7.188 -27 -21.297 1 98.25 278 ARG B CA 1
ATOM 4615 C C . ARG B 1 278 ? 8.359 -27.391 -20.406 1 98.25 278 ARG B C 1
ATOM 4617 O O . ARG B 1 278 ? 8.977 -28.438 -20.609 1 98.25 278 ARG B O 1
ATOM 4624 N N . GLU B 1 279 ? 8.625 -26.594 -19.438 1 98.5 279 GLU B N 1
ATOM 4625 C CA . GLU B 1 279 ? 9.773 -26.844 -18.578 1 98.5 279 GLU B CA 1
ATOM 4626 C C . GLU B 1 279 ? 9.547 -28.078 -17.703 1 98.5 279 GLU B C 1
ATOM 4628 O O . GLU B 1 279 ? 10.484 -28.812 -17.406 1 98.5 279 GLU B O 1
ATOM 4633 N N . PHE B 1 280 ? 8.328 -28.234 -17.234 1 98.69 280 PHE B N 1
ATOM 4634 C CA . PHE B 1 280 ? 8.039 -29.453 -16.469 1 98.69 280 PHE B CA 1
ATOM 4635 C C . PHE B 1 280 ? 8.242 -30.688 -17.328 1 98.69 280 PHE B C 1
ATOM 4637 O O . PHE B 1 280 ? 8.898 -31.641 -16.906 1 98.69 280 PHE B O 1
ATOM 4644 N N . LEU B 1 281 ? 7.652 -30.734 -18.547 1 98.56 281 LEU B N 1
ATOM 4645 C CA . LEU B 1 281 ? 7.738 -31.875 -19.438 1 98.56 281 LEU B CA 1
ATOM 4646 C C . LEU B 1 281 ? 9.188 -32.188 -19.781 1 98.56 281 LEU B C 1
ATOM 4648 O O . LEU B 1 281 ? 9.578 -33.375 -19.844 1 98.56 281 LEU B O 1
ATOM 4652 N N . LYS B 1 282 ? 9.953 -31.172 -19.953 1 98.38 282 LYS B N 1
ATOM 4653 C CA . LYS B 1 282 ? 11.375 -31.359 -20.203 1 98.38 282 LYS B CA 1
ATOM 4654 C C . LYS B 1 282 ? 12.07 -32 -19.016 1 98.38 282 LYS B C 1
ATOM 4656 O O . LYS B 1 282 ? 12.938 -32.875 -19.172 1 98.38 282 LYS B O 1
ATOM 4661 N N . ALA B 1 283 ? 11.711 -31.562 -17.812 1 98.56 283 ALA B N 1
ATOM 4662 C CA . ALA B 1 283 ? 12.273 -32.125 -16.594 1 98.56 283 ALA B CA 1
ATOM 4663 C C . ALA B 1 283 ? 11.953 -33.625 -16.484 1 98.56 283 ALA B C 1
ATOM 4665 O O . ALA B 1 283 ? 12.797 -34.406 -16.078 1 98.56 283 ALA B O 1
ATOM 4666 N N . VAL B 1 284 ? 10.703 -34 -16.828 1 98.25 284 VAL B N 1
ATOM 4667 C CA . VAL B 1 284 ? 10.297 -35.375 -16.797 1 98.25 284 VAL B CA 1
ATOM 4668 C C . VAL B 1 284 ? 11.086 -36.188 -17.844 1 98.25 284 VAL B C 1
ATOM 4670 O O . VAL B 1 284 ? 11.633 -37.25 -17.531 1 98.25 284 VAL B O 1
ATOM 4673 N N . GLU B 1 285 ? 11.18 -35.625 -19.016 1 97.44 285 GLU B N 1
ATOM 4674 C CA . GLU B 1 285 ? 11.875 -36.281 -20.125 1 97.44 285 GLU B CA 1
ATOM 4675 C C . GLU B 1 285 ? 13.344 -36.562 -19.781 1 97.44 285 GLU B C 1
ATOM 4677 O O . GLU B 1 285 ? 13.875 -37.625 -20.047 1 97.44 285 GLU B O 1
ATOM 4682 N N . ASN B 1 286 ? 13.93 -35.594 -19.141 1 97.94 286 ASN B N 1
ATOM 4683 C CA . ASN B 1 286 ? 15.359 -35.656 -18.859 1 97.94 286 ASN B CA 1
ATOM 4684 C C . ASN B 1 286 ? 15.641 -36.188 -17.469 1 97.94 286 ASN B C 1
ATOM 4686 O O . ASN B 1 286 ? 16.797 -36.344 -17.062 1 97.94 286 ASN B O 1
ATOM 4690 N N . ASN B 1 287 ? 14.641 -36.438 -16.781 1 97.75 287 ASN B N 1
ATOM 4691 C CA . ASN B 1 287 ? 14.727 -36.906 -15.406 1 97.75 287 ASN B CA 1
ATOM 4692 C C . ASN B 1 287 ? 15.578 -35.969 -14.555 1 97.75 287 ASN B C 1
ATOM 4694 O O . ASN B 1 287 ? 16.5 -36.406 -13.875 1 97.75 287 ASN B O 1
ATOM 4698 N N . THR B 1 288 ? 15.305 -34.688 -14.672 1 98.06 288 THR B N 1
ATOM 4699 C CA . THR B 1 288 ? 15.945 -33.656 -13.867 1 98.06 288 THR B CA 1
ATOM 4700 C C . THR B 1 288 ? 14.969 -33.062 -12.852 1 98.06 288 THR B C 1
ATOM 4702 O O . THR B 1 288 ? 13.781 -33.406 -12.867 1 98.06 288 THR B O 1
ATOM 4705 N N . GLU B 1 289 ? 15.492 -32.281 -11.945 1 97.81 289 GLU B N 1
ATOM 4706 C CA . GLU B 1 289 ? 14.648 -31.625 -10.969 1 97.81 289 GLU B CA 1
ATOM 4707 C C . GLU B 1 289 ? 13.641 -30.703 -11.648 1 97.81 289 GLU B C 1
ATOM 4709 O O . GLU B 1 289 ? 13.961 -30.062 -12.648 1 97.81 289 GLU B O 1
ATOM 4714 N N . VAL B 1 290 ? 12.492 -30.625 -11.094 1 98.62 290 VAL B N 1
ATOM 4715 C CA . VAL B 1 290 ? 11.484 -29.734 -11.664 1 98.62 290 VAL B CA 1
ATOM 4716 C C . VAL B 1 290 ? 11.906 -28.281 -11.453 1 98.62 290 VAL B C 1
ATOM 4718 O O . VAL B 1 290 ? 12.578 -27.969 -10.469 1 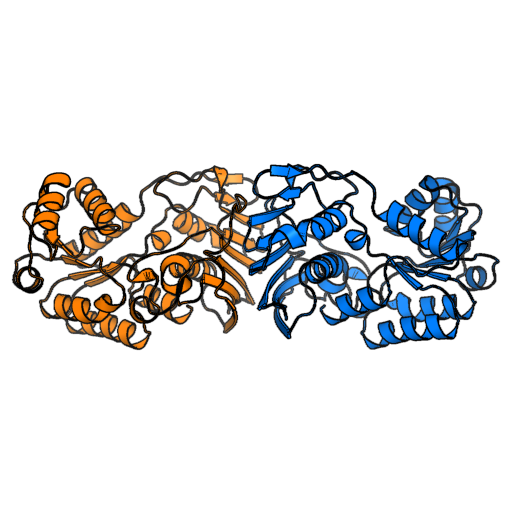98.62 290 VAL B O 1
ATOM 4721 N N . PRO B 1 291 ? 11.5 -27.406 -12.328 1 98.19 291 PRO B N 1
ATOM 4722 C CA . PRO B 1 291 ? 11.984 -26.031 -12.289 1 98.19 291 PRO B CA 1
ATOM 4723 C C . PRO B 1 291 ? 11.453 -25.25 -11.086 1 98.19 291 PRO B C 1
ATOM 4725 O O . PRO B 1 291 ? 12.102 -24.312 -10.625 1 98.19 291 PRO B O 1
ATOM 4728 N N . MET B 1 292 ? 10.289 -25.594 -10.586 1 98.56 292 MET B N 1
ATOM 4729 C CA . MET B 1 292 ? 9.773 -25.016 -9.336 1 98.56 292 MET B CA 1
ATOM 4730 C C . MET B 1 292 ? 9.531 -26.109 -8.305 1 98.56 292 MET B C 1
ATOM 4732 O O . MET B 1 292 ? 8.523 -26.812 -8.367 1 98.56 292 MET B O 1
ATOM 4736 N N . LYS B 1 293 ? 10.438 -26.156 -7.348 1 98.44 293 LYS B N 1
ATOM 4737 C CA . LYS B 1 293 ? 10.289 -27.172 -6.305 1 98.44 293 LYS B CA 1
ATOM 4738 C C . LYS B 1 293 ? 8.969 -27 -5.562 1 98.44 293 LYS B C 1
ATOM 4740 O O . LYS B 1 293 ? 8.555 -25.891 -5.258 1 98.44 293 LYS B O 1
ATOM 4745 N N . PRO B 1 294 ? 8.328 -28.141 -5.297 1 98.69 294 PRO B N 1
ATOM 4746 C CA . PRO B 1 294 ? 7.031 -28.047 -4.621 1 98.69 294 PRO B CA 1
ATOM 4747 C C . PRO B 1 294 ? 7.113 -27.344 -3.271 1 98.69 294 PRO B C 1
ATOM 4749 O O . PRO B 1 294 ? 6.121 -26.781 -2.803 1 98.69 294 PRO B O 1
ATOM 4752 N N . GLU B 1 295 ? 8.273 -27.297 -2.65 1 98.69 295 GLU B N 1
ATOM 4753 C CA . GLU B 1 295 ? 8.484 -26.625 -1.371 1 98.69 295 GLU B CA 1
ATOM 4754 C C . GLU B 1 295 ? 8.242 -25.125 -1.49 1 98.69 295 GLU B C 1
ATOM 4756 O O . GLU B 1 295 ? 7.875 -24.469 -0.511 1 98.69 295 GLU B O 1
ATOM 4761 N N . ILE B 1 296 ? 8.438 -24.578 -2.674 1 98.75 296 ILE B N 1
ATOM 4762 C CA . ILE B 1 296 ? 8.148 -23.172 -2.896 1 98.75 296 ILE B CA 1
ATOM 4763 C C . ILE B 1 296 ? 6.645 -22.922 -2.764 1 98.75 296 ILE B C 1
ATOM 4765 O O . ILE B 1 296 ? 6.227 -21.938 -2.152 1 98.75 296 ILE B O 1
ATOM 4769 N N . ALA B 1 297 ? 5.871 -23.828 -3.318 1 98.81 297 ALA B N 1
ATOM 4770 C CA . ALA B 1 297 ? 4.422 -23.719 -3.189 1 98.81 297 ALA B CA 1
ATOM 4771 C C . ALA B 1 297 ? 3.984 -23.891 -1.736 1 98.81 297 ALA B C 1
ATOM 4773 O O . ALA B 1 297 ? 3.049 -23.234 -1.282 1 98.81 297 ALA B O 1
ATOM 4774 N N . LEU B 1 298 ? 4.629 -24.797 -1.025 1 98.81 298 LEU B N 1
ATOM 4775 C CA . LEU B 1 298 ? 4.352 -24.969 0.396 1 98.81 298 LEU B CA 1
ATOM 4776 C C . LEU B 1 298 ? 4.633 -23.688 1.168 1 98.81 298 LEU B C 1
ATOM 4778 O O . LEU B 1 298 ? 3.824 -23.266 2 1 98.81 298 LEU B O 1
ATOM 4782 N N . ARG B 1 299 ? 5.77 -23.062 0.893 1 98.62 299 ARG B N 1
ATOM 4783 C CA . ARG B 1 299 ? 6.152 -21.781 1.48 1 98.62 299 ARG B CA 1
ATOM 4784 C C . ARG B 1 299 ? 5.066 -20.734 1.268 1 98.62 299 ARG B C 1
ATOM 4786 O O . ARG B 1 299 ? 4.699 -20.016 2.199 1 98.62 299 ARG B O 1
ATOM 4793 N N . ASP B 1 300 ? 4.582 -20.625 0.078 1 98.62 300 ASP B N 1
ATOM 4794 C CA . ASP B 1 300 ? 3.559 -19.641 -0.269 1 98.62 300 ASP B CA 1
ATOM 4795 C C . ASP B 1 300 ? 2.26 -19.922 0.489 1 98.62 300 ASP B C 1
ATOM 4797 O O . ASP B 1 300 ? 1.602 -18.984 0.955 1 98.62 300 ASP B O 1
ATOM 4801 N N . LEU B 1 301 ? 1.909 -21.188 0.596 1 98.62 301 LEU B N 1
ATOM 4802 C CA . LEU B 1 301 ? 0.706 -21.578 1.322 1 98.62 301 LEU B CA 1
ATOM 4803 C C . LEU B 1 301 ? 0.829 -21.234 2.803 1 98.62 301 LEU B C 1
ATOM 4805 O O . LEU B 1 301 ? -0.117 -20.719 3.406 1 98.62 301 LEU B O 1
ATOM 4809 N N . GLU B 1 302 ? 1.978 -21.531 3.381 1 98.25 302 GLU B N 1
ATOM 4810 C CA . GLU B 1 302 ? 2.215 -21.234 4.789 1 98.25 302 GLU B CA 1
ATOM 4811 C C . GLU B 1 302 ? 2.051 -19.75 5.078 1 98.25 302 GLU B C 1
ATOM 4813 O O . GLU B 1 302 ? 1.466 -19.359 6.094 1 98.25 302 GLU B O 1
ATOM 4818 N N . ALA B 1 303 ? 2.553 -18.938 4.211 1 97.62 303 ALA B N 1
ATOM 4819 C CA . ALA B 1 303 ? 2.424 -17.484 4.367 1 97.62 303 ALA B CA 1
ATOM 4820 C C . ALA B 1 303 ? 0.971 -17.047 4.215 1 97.62 303 ALA B C 1
ATOM 4822 O O . ALA B 1 303 ? 0.532 -16.094 4.871 1 97.62 303 ALA B O 1
ATOM 4823 N N . SER B 1 304 ? 0.277 -17.734 3.387 1 94.75 304 SER B N 1
ATOM 4824 C CA . SER B 1 304 ? -1.112 -17.375 3.123 1 94.75 304 SER B CA 1
ATOM 4825 C C . SER B 1 304 ? -2.01 -17.734 4.305 1 94.75 304 SER B C 1
ATOM 4827 O O . SER B 1 304 ? -2.959 -17.016 4.609 1 94.75 304 SER B O 1
#

InterPro domains:
  IPR000683 Gfo/Idh/MocA-like oxidoreductase, N-terminal [PF01408] (1-115)
  IPR036291 NAD(P)-binding domain superfamily [SSF51735] (1-180)
  IPR051450 Gfo/Idh/MocA Oxidoreductases [PTHR43377] (1-299)
  IPR055170 GFO/IDH/MocA-like oxidoreductase domain [PF22725] (126-242)

Radius of gyration: 29.46 Å; Cα contacts (8 Å, |Δi|>4): 1448; chains: 2; bounding box: 44×93×62 Å

Organism: Acidianus infernus (NCBI:txid12915)

Foldseek 3Di:
DEEEEEDCPDVVVVLLQLCLVLPHAYEYEDLDPVVRVVSCVVSVHPYYDNDLVCVLPDPGAEYEYDDFQQCLQVSLLSNVVSVHAYEAEPQNHLDLVSLVVSQVSCVVSVHHYDYDQLLVQFQQLVVCLVCLVVQ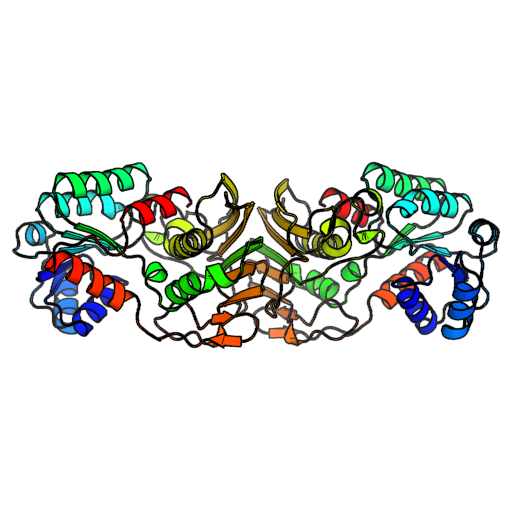PQWAEKEAEDDEAAADDDLQQECVRRSAHPCRPPVLSRLLSQCSNQPAFDDKDKDFADDDRNGPHTFWMWMKTQGPSGHIYIYTGGNHDYPDDQAWRMWIHGDRAIKTFDSVQDDPQGDTGFIQTRNRTDHTDDDRSSSVQVVQQVVCNVVVHHRPHRSVSSSVSSVVD/DEEEEEDCPDVVVVLLQLCLVLPHAYEYEDLDPVVRVVSCVVSVHPYYDNDLVCVLVDPGAEYEYDDFQQCLQVSLLSNVVSVHAYEAEPQNHLDLVSLVVSQVSCVVSVHHYDYDQLLVQFQQLVVCLVCLVVQPQWAEKEAEDDEAAADDDLQQECVRRSAHPCRPPVLSRLLSQCSNQPAFDDKDKDFADDDNNGPHTFWMWMKTQGPSGHIYIYTGGNHDYPDDQAWRMWIHGPRAIKTFDSVQDDPQGDTGFIQTRNRTDHTDDDRSSSVQVVQQVVCNVVVHHRPHRSVSSSVSSVVD

pLDDT: mean 97.71, std 1.72, range [85.38, 99.0]

Solvent-accessible surface area (backbone atoms only — not comparable to full-atom values): 31002 Å² total; per-residue (Å²): 118,34,32,34,34,37,31,60,56,78,70,22,44,56,51,47,53,31,39,51,72,74,66,56,47,40,30,28,25,24,79,46,57,69,57,14,51,48,48,18,64,76,56,67,35,79,44,63,39,54,46,71,66,56,57,51,70,44,87,50,44,32,38,36,43,42,68,61,47,68,46,37,50,64,54,47,50,53,38,37,73,57,66,22,24,37,40,33,43,63,47,61,37,58,42,70,68,48,29,51,48,52,55,52,48,26,60,74,66,70,38,57,57,32,51,52,51,46,58,75,50,23,48,42,52,51,51,47,60,70,49,46,69,70,22,55,59,58,44,39,36,42,31,44,50,64,34,64,46,67,57,61,72,59,68,21,35,28,79,42,44,47,37,32,42,46,55,64,62,35,36,52,51,45,42,53,47,39,72,75,59,53,59,65,73,46,76,48,71,54,73,39,66,73,74,23,72,43,68,24,39,27,32,41,41,37,36,35,39,24,69,84,68,21,37,35,37,40,41,37,28,26,43,26,38,76,56,80,94,58,50,46,33,39,36,21,18,74,66,20,24,46,29,38,31,56,89,58,48,48,91,78,35,94,61,22,28,37,29,48,65,79,39,77,44,88,51,72,90,55,51,16,60,42,47,50,53,51,48,41,52,49,15,61,75,67,70,49,77,53,86,50,54,46,65,58,47,47,53,32,55,69,74,95,118,34,33,33,35,38,31,59,55,78,70,22,45,56,50,46,52,30,38,51,73,73,66,57,47,41,30,30,26,24,80,45,58,69,58,13,50,49,47,20,62,75,57,66,36,81,44,64,38,55,45,71,68,57,56,51,68,42,88,49,46,32,37,37,44,42,68,60,46,67,46,36,50,65,54,47,50,52,38,39,72,57,66,22,25,36,40,33,44,63,48,61,37,58,42,69,66,47,31,52,49,51,54,52,47,26,61,73,65,69,38,56,55,31,50,52,50,46,58,76,51,23,47,42,52,50,50,47,61,69,49,47,72,72,21,56,60,57,44,40,35,41,31,44,50,65,34,64,45,65,57,63,73,58,69,20,35,29,81,41,44,46,38,32,42,48,54,64,64,37,37,52,50,43,42,53,45,39,71,73,60,52,61,65,74,46,77,50,71,54,70,41,66,72,74,21,74,43,69,26,40,26,32,39,43,38,37,35,38,25,70,85,68,22,38,35,36,40,41,36,28,26,45,25,36,76,56,79,94,56,50,46,33,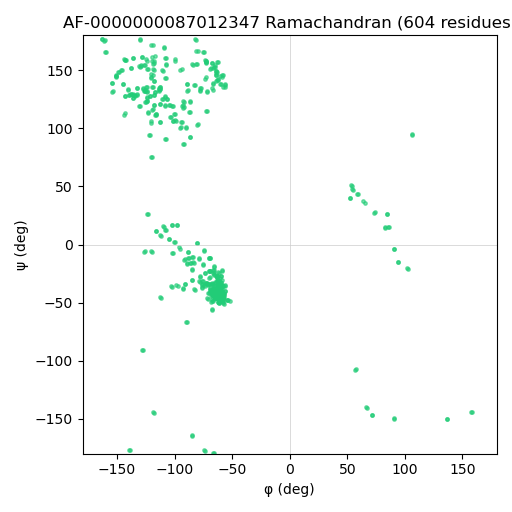39,37,22,19,73,66,21,24,43,28,37,30,55,88,58,48,50,92,79,35,96,62,20,29,37,28,49,64,80,39,78,45,88,52,74,91,57,52,15,60,42,48,52,54,52,48,42,52,50,16,62,75,65,70,49,76,54,86,50,55,48,63,58,47,47,52,33,56,69,74,96

Nearest PDB structures (foldseek):
  5b3v-assembly3_C  TM=7.995E-01  e=6.585E-20  Synechocystis sp. PCC 6803 substr. Kazusa
  7x2y-assembly1_A  TM=8.002E-01  e=1.538E-19  Comamonas testosteroni KF-1
  3kux-assembly1_A  TM=7.934E-01  e=7.001E-19  Yersinia pestis
  7wzd-assembly1_A  TM=8.127E-01  e=7.443E-18  Comamonas testosteroni KF-1
  3fd8-assembly1_F  TM=7.702E-01  e=4.867E-19  Enterococcus faecalis

Sequence (608 aa):
MKVAVVGCNGWGKVHLHALRKIGAEYYVFSRDEEKAKECMKKYDAKAYFTKYEDVLKSDVDVIDLVVSHDKHFEMGIEAMKAGKHLMLEKPIARTVEEAKGLINFSREKGVKLMVLEQYYFDSTVRKAKELLPNLGKLALILVRSTHFNQPKGWRAVKEKMGGGALIDGGVHFIDTLLNFGGEYEEIKSFCGNYFSNMEGEDTTIASFKFTGGHLGLLIYSWSTKNPPRVPAFEIYGENGSLIEDPNSRVPGKPYGDIIFNGERIEVEKVDPIEVELREFLKAVENNTEVPMKPEIALRDLEASMKVAVVGCNGWGKVHLHALRKIGAEYYVFSRDEEKAKECMKKYDAKAYFTKYEDVLKSDVDVIDLVVSHDKHFEMGIEAMKAGKHLMLEKPIARTVEEAKGLINFSREKGVKLMVLEQYYFDSTVRKAKELLPNLGKLALILVRSTHFNQPKGWRAVKEKMGGGALIDGGVHFIDTLLNFGGEYEEIKSFCGNYFSNMEGEDTTIASFKFTGGHLGLLIYSWSTKNPPRVPAFEIYGENGSLIEDPNSRVPGKPYGDIIFNGERIEVEKVDPIEVELREFLKAVENNTEVPMKPEIALRDLEAS

Secondary structure (DSSP, 8-state):
-EEEEE--STHHHHHHHHHHHHT-EEEEE-SSHHHHHHHHHHHT-S-EES-HHHHHHSS-SEEEE---GGGHHHHHHHHHHTT-EEEEESSS-SSHHHHHHHHHHHHHHT--EEEE-TTTT-HHHHHHHHHGGGG-SEEEEEEEEE-B----GGGG-HHHHTSSHIIIIIHHHHHHHHHHH--EEEEEEEEE--SS--SS--EEEEEEEETTS-EEEEEEESB-SS-----SEEEEETTEEEEEEGGG--TT-S--EEEETTEEE------HHHHHHHHHHHHHHHT---SS-HHHHHHHHHH-/-EEEEE--STHHHHHHHHHHHHT-EEEEE-SSHHHHHHHHHHHT-S-EES-HHHHHHSS-SEEEE---GGGHHHHHHHHHHTT-EEEEESSS-SSHHHHHHHHHHHHHHT--EEEE-TTTT-HHHHHHHHHGGGG-SEEEEEEEEE-B----GGGG-HHHHTSSHIIIIIHHHHHHHHHHH-SEEEEEEEEE--SS--SS--EEEEEEEETTS-EEEEEEESB-SS-----SEEEEETTEEEEEEGGG--TT-S--EEEETTEEE------HHHHHHHHHHHHHHHT---SS-HHHHHHHHHH-